Protein AF-A0A4R6AES2-F1 (afdb_monomer_lite)

Structure (mmCIF, N/CA/C/O backbone):
data_AF-A0A4R6AES2-F1
#
_entry.id   AF-A0A4R6AES2-F1
#
loop_
_atom_site.group_PDB
_atom_site.id
_atom_site.type_symbol
_atom_site.label_atom_id
_atom_site.label_alt_id
_atom_site.label_comp_id
_atom_site.label_asym_id
_atom_site.label_entity_id
_atom_site.label_seq_id
_atom_site.pdbx_PDB_ins_code
_atom_site.Cartn_x
_atom_site.Cartn_y
_atom_site.Cartn_z
_atom_site.occupancy
_atom_site.B_iso_or_equiv
_atom_site.auth_seq_id
_atom_site.auth_comp_id
_atom_site.auth_asym_id
_atom_site.auth_atom_id
_atom_site.pdbx_PDB_model_num
ATOM 1 N N . MET A 1 1 ? -4.202 26.856 26.385 1.00 63.78 1 MET A N 1
ATOM 2 C CA . MET A 1 1 ? -5.030 26.097 25.421 1.00 63.78 1 MET A CA 1
ATOM 3 C C . MET A 1 1 ? -4.439 24.705 25.275 1.00 63.78 1 MET A C 1
ATOM 5 O O . MET A 1 1 ? -3.230 24.580 25.436 1.00 63.78 1 MET A O 1
ATOM 9 N N . LYS A 1 2 ? -5.255 23.671 25.039 1.00 74.94 2 LYS A N 1
ATOM 10 C CA . LYS A 1 2 ? -4.729 22.338 24.702 1.00 74.94 2 LYS A CA 1
ATOM 11 C C . LYS A 1 2 ? -4.153 22.382 23.279 1.00 74.94 2 LYS A C 1
ATOM 13 O O . LYS A 1 2 ? -4.752 23.057 22.443 1.00 74.94 2 LYS A O 1
ATOM 18 N N . PRO A 1 3 ? -3.027 21.709 22.988 1.00 85.62 3 PRO A N 1
ATOM 19 C CA . PRO A 1 3 ? -2.521 21.630 21.618 1.00 85.62 3 PRO A CA 1
ATOM 20 C C . PRO A 1 3 ? -3.539 20.914 20.723 1.00 85.62 3 PRO A C 1
ATOM 22 O O . PRO A 1 3 ? -4.268 20.033 21.187 1.00 85.62 3 PRO A O 1
ATOM 25 N N . VAL A 1 4 ? -3.552 21.249 19.436 1.00 91.12 4 VAL A N 1
ATOM 26 C CA . VAL A 1 4 ? -4.400 20.575 18.446 1.00 91.12 4 VAL A CA 1
ATOM 27 C C . VAL A 1 4 ? -3.535 19.698 17.544 1.00 91.12 4 VAL A C 1
ATOM 29 O O . VAL A 1 4 ? -2.599 20.178 16.907 1.00 91.12 4 VAL A O 1
ATOM 32 N N . PHE A 1 5 ? -3.864 18.413 17.472 1.00 94.88 5 PHE A N 1
ATOM 33 C CA . PHE A 1 5 ? -3.247 17.418 16.601 1.00 94.88 5 PHE A CA 1
ATOM 34 C C . PHE A 1 5 ? -4.155 17.158 15.404 1.00 94.88 5 PHE A C 1
ATOM 36 O O . PHE A 1 5 ? -5.307 16.748 15.555 1.00 94.88 5 PHE A O 1
ATOM 43 N N . VAL A 1 6 ? -3.639 17.419 14.206 1.00 95.25 6 VAL A N 1
ATOM 44 C CA . VAL A 1 6 ? -4.454 17.547 12.998 1.00 95.25 6 VAL A CA 1
ATOM 45 C C . VAL A 1 6 ? -4.065 16.493 11.979 1.00 95.25 6 VAL A C 1
ATOM 47 O O . VAL A 1 6 ? -2.918 16.448 11.529 1.00 95.25 6 VAL A O 1
ATOM 50 N N . SER A 1 7 ? -5.037 15.689 11.549 1.00 96.00 7 SER A N 1
ATOM 51 C CA . SER A 1 7 ? -4.879 14.809 10.389 1.00 96.00 7 SER A CA 1
ATOM 52 C C . SER A 1 7 ? -5.585 15.387 9.162 1.00 96.00 7 SER A C 1
ATOM 54 O O . SER A 1 7 ? -6.800 15.555 9.150 1.00 96.00 7 SER A O 1
ATOM 56 N N . ARG A 1 8 ? -4.832 15.697 8.101 1.00 92.31 8 ARG A N 1
ATOM 57 C CA . ARG A 1 8 ? -5.359 16.348 6.878 1.00 92.31 8 ARG A CA 1
ATOM 58 C C . ARG A 1 8 ? -4.935 15.659 5.580 1.00 92.31 8 ARG A C 1
ATOM 60 O O . ARG A 1 8 ? -4.787 16.287 4.529 1.00 92.31 8 ARG A O 1
ATOM 67 N N . LYS A 1 9 ? -4.664 14.354 5.651 1.00 88.38 9 LYS A N 1
ATOM 68 C CA . LYS A 1 9 ? -4.161 13.572 4.515 1.00 88.38 9 LYS A CA 1
ATOM 69 C C . LYS A 1 9 ? -5.246 13.425 3.436 1.00 88.38 9 LYS A C 1
ATOM 71 O O . LYS A 1 9 ? -6.403 13.168 3.739 1.00 88.38 9 LYS A O 1
ATOM 76 N N . ARG A 1 10 ? -4.855 13.543 2.162 1.00 87.88 10 ARG A N 1
ATOM 77 C CA . ARG A 1 10 ? -5.759 13.455 0.992 1.00 87.88 10 ARG A CA 1
ATOM 78 C C . ARG A 1 10 ? -5.663 12.124 0.219 1.00 87.88 10 ARG A C 1
ATOM 80 O O . ARG A 1 10 ? -6.236 11.999 -0.855 1.00 87.88 10 ARG A O 1
ATOM 87 N N . ASP A 1 11 ? -4.950 11.144 0.768 1.00 86.56 11 ASP A N 1
ATOM 88 C CA . ASP A 1 11 ? -4.580 9.857 0.141 1.00 86.56 11 ASP A CA 1
ATOM 89 C C . ASP A 1 11 ? -5.727 8.818 0.206 1.00 86.56 11 ASP A C 1
ATOM 91 O O . ASP A 1 11 ? -6.864 9.182 0.484 1.00 86.56 11 ASP A O 1
ATOM 95 N N . GLY A 1 12 ? -5.473 7.534 -0.037 1.00 90.44 12 GLY A N 1
ATOM 96 C CA . GLY A 1 12 ? -6.459 6.465 0.128 1.00 90.44 12 GLY A CA 1
ATOM 97 C C . GLY A 1 12 ? -6.875 6.223 1.588 1.00 90.44 12 GLY A C 1
ATOM 98 O O . GLY A 1 12 ? -6.189 6.630 2.529 1.00 90.44 12 GLY A O 1
ATOM 99 N N . LEU A 1 13 ? -7.989 5.502 1.768 1.00 93.50 13 LEU A N 1
ATOM 100 C CA . LEU A 1 13 ? -8.675 5.272 3.052 1.00 93.50 13 LEU A CA 1
ATOM 101 C C . LEU A 1 13 ? -7.728 4.874 4.194 1.00 93.50 13 LEU A C 1
ATOM 103 O O . LEU A 1 13 ? -7.707 5.523 5.238 1.00 93.50 13 LEU A O 1
ATOM 107 N N . GLY A 1 14 ? -6.897 3.853 3.963 1.00 94.88 14 GLY A N 1
ATOM 108 C CA . GLY A 1 14 ? -5.966 3.339 4.968 1.00 94.88 14 GLY A CA 1
ATOM 109 C C . GLY A 1 14 ? -4.958 4.381 5.457 1.00 94.88 14 GLY A C 1
ATOM 110 O O . GLY A 1 14 ? -4.740 4.514 6.655 1.00 94.88 14 GLY A O 1
ATOM 111 N N . GLU A 1 15 ? -4.376 5.176 4.556 1.00 94.12 15 GLU A N 1
ATOM 112 C CA . GLU A 1 15 ? -3.397 6.204 4.941 1.00 94.12 15 GLU A CA 1
ATOM 113 C C . GLU A 1 15 ? -4.059 7.364 5.702 1.00 94.12 15 GLU A C 1
ATOM 115 O O . GLU A 1 15 ? -3.464 7.901 6.637 1.00 94.12 15 GLU A O 1
ATOM 120 N N . ARG A 1 16 ? -5.298 7.735 5.342 1.00 95.75 16 ARG A N 1
ATOM 121 C CA . ARG A 1 16 ? -6.058 8.770 6.064 1.00 95.75 16 ARG A CA 1
ATOM 122 C C . ARG A 1 16 ? -6.393 8.336 7.482 1.00 95.75 16 ARG A C 1
ATOM 124 O O . ARG A 1 16 ? -6.094 9.058 8.428 1.00 95.75 16 ARG A O 1
ATOM 131 N N . LEU A 1 17 ? -6.960 7.140 7.628 1.00 97.75 17 LEU A N 1
ATOM 132 C CA . LEU A 1 17 ? -7.314 6.597 8.935 1.00 97.75 17 LEU A CA 1
ATOM 133 C C . LEU A 1 17 ? -6.071 6.363 9.798 1.00 97.75 17 LEU A C 1
ATOM 135 O O . LEU A 1 17 ? -6.110 6.665 10.981 1.00 97.75 17 LEU A O 1
ATOM 139 N N . ARG A 1 18 ? -4.934 5.940 9.231 1.00 97.31 18 ARG A N 1
ATOM 140 C CA . ARG A 1 18 ? -3.670 5.852 9.988 1.00 97.31 18 ARG A CA 1
ATOM 141 C C . ARG A 1 18 ? -3.203 7.201 10.518 1.00 97.31 18 ARG A C 1
ATOM 143 O O . ARG A 1 18 ? -2.772 7.280 11.662 1.00 97.31 18 ARG A O 1
ATOM 150 N N . GLY A 1 19 ? -3.301 8.257 9.711 1.00 97.19 19 GLY A N 1
ATOM 151 C CA . GLY A 1 19 ? -3.018 9.613 10.179 1.00 97.19 19 GLY A CA 1
ATOM 152 C C . GLY A 1 19 ? -3.924 10.023 11.346 1.00 97.19 19 GLY A C 1
ATOM 153 O O . GLY A 1 19 ? -3.449 10.634 12.299 1.00 97.19 19 GLY A O 1
ATOM 154 N N . LEU A 1 20 ? -5.207 9.655 11.293 1.00 98.19 20 LEU A N 1
ATOM 155 C CA . LEU A 1 20 ? -6.177 9.925 12.356 1.00 98.19 20 LEU A CA 1
ATOM 156 C C . LEU A 1 20 ? -5.892 9.117 13.633 1.00 98.19 20 LEU A C 1
ATOM 158 O O . LEU A 1 20 ? -5.882 9.684 14.721 1.00 98.19 20 LEU A O 1
ATOM 162 N N . VAL A 1 21 ? -5.592 7.821 13.509 1.00 98.56 21 VAL A N 1
ATOM 163 C CA . VAL A 1 21 ? -5.175 6.962 14.632 1.00 98.56 21 VAL A CA 1
ATOM 164 C C . VAL A 1 21 ? -3.924 7.527 15.299 1.00 98.56 21 VAL A C 1
ATOM 166 O O . VAL A 1 21 ? -3.882 7.671 16.518 1.00 98.56 21 VAL A O 1
ATOM 169 N N . ASN A 1 22 ? -2.923 7.920 14.508 1.00 98.38 22 ASN A N 1
ATOM 170 C CA . ASN A 1 22 ? -1.726 8.563 15.035 1.00 98.38 22 ASN A CA 1
ATOM 171 C C . ASN A 1 22 ? -2.067 9.863 15.780 1.00 98.38 22 ASN A C 1
ATOM 173 O O . ASN A 1 22 ? -1.493 10.119 16.834 1.00 98.38 22 ASN A O 1
ATOM 177 N N . ALA A 1 23 ? -3.009 10.668 15.276 1.00 98.19 23 ALA A N 1
ATOM 178 C CA . ALA A 1 23 ? -3.425 11.897 15.949 1.00 98.19 23 ALA A CA 1
ATOM 179 C C . ALA A 1 23 ? -4.052 11.617 17.323 1.00 98.19 23 ALA A C 1
ATOM 181 O O . ALA A 1 23 ? -3.718 12.309 18.281 1.00 98.19 23 ALA A O 1
ATOM 182 N N . PHE A 1 24 ? -4.879 10.574 17.452 1.00 98.62 24 PHE A N 1
ATOM 183 C CA . PHE A 1 24 ? -5.406 10.135 18.749 1.00 98.62 24 PHE A CA 1
ATOM 184 C C . PHE A 1 24 ? -4.312 9.638 19.697 1.00 98.62 24 PHE A C 1
ATOM 186 O O . PHE A 1 24 ? -4.268 10.076 20.844 1.00 98.62 24 PHE A O 1
ATOM 193 N N . ALA A 1 25 ? -3.402 8.784 19.222 1.00 98.19 25 ALA A N 1
ATOM 194 C CA . ALA A 1 25 ? -2.307 8.259 20.041 1.00 98.19 25 ALA A CA 1
ATOM 195 C C . ALA A 1 25 ? -1.396 9.376 20.582 1.00 98.19 25 ALA A C 1
ATOM 197 O O . ALA A 1 25 ? -0.986 9.365 21.742 1.00 98.19 25 ALA A O 1
ATOM 198 N N . VAL A 1 26 ? -1.099 10.370 19.744 1.00 96.56 26 VAL A N 1
ATOM 199 C CA . VAL A 1 26 ? -0.316 11.546 20.130 1.00 96.56 26 VAL A CA 1
ATOM 200 C C . VAL A 1 26 ? -1.112 12.438 21.088 1.00 96.56 26 VAL A C 1
ATOM 202 O O . VAL A 1 26 ? -0.579 12.849 22.116 1.00 96.56 26 VAL A O 1
ATOM 205 N N . ALA A 1 27 ? -2.393 12.697 20.819 1.00 96.06 27 ALA A N 1
ATOM 206 C CA . ALA A 1 27 ? -3.231 13.493 21.714 1.00 96.06 27 ALA A CA 1
ATOM 207 C C . ALA A 1 27 ? -3.322 12.895 23.124 1.00 96.06 27 ALA A C 1
ATOM 209 O O . ALA A 1 27 ? -3.257 13.645 24.097 1.00 96.06 27 ALA A O 1
ATOM 210 N N . ASP A 1 28 ? -3.390 11.569 23.243 1.00 96.06 28 ASP A N 1
ATOM 211 C CA . ASP A 1 28 ? -3.360 10.878 24.535 1.00 96.06 28 ASP A CA 1
ATOM 212 C C . ASP A 1 28 ? -2.033 11.053 25.259 1.00 96.06 28 ASP A C 1
ATOM 214 O O . ASP A 1 28 ? -2.006 11.270 26.469 1.00 96.06 28 ASP A O 1
ATOM 218 N N . ARG A 1 29 ? -0.925 10.980 24.514 1.00 95.06 29 ARG A N 1
ATOM 219 C CA . ARG A 1 29 ? 0.417 11.101 25.080 1.00 95.06 29 ARG A CA 1
ATOM 220 C C . ARG A 1 29 ? 0.710 12.507 25.602 1.00 95.06 29 ARG A C 1
ATOM 222 O O . ARG A 1 29 ? 1.375 12.641 26.623 1.00 95.06 29 ARG A O 1
ATOM 229 N N . PHE A 1 30 ? 0.234 13.536 24.903 1.00 92.56 30 PHE A N 1
ATOM 230 C CA . PHE A 1 30 ? 0.574 14.937 25.178 1.00 92.56 30 PHE A CA 1
ATOM 231 C C . PHE A 1 30 ? -0.577 15.758 25.784 1.00 92.56 30 PHE A C 1
ATOM 233 O O . PHE A 1 30 ? -0.416 16.951 26.032 1.00 92.56 30 PHE A O 1
ATOM 240 N N . GLY A 1 31 ? -1.747 15.156 26.024 1.00 91.00 31 GLY A N 1
ATOM 241 C CA . GLY A 1 31 ? -2.901 15.845 26.611 1.00 91.00 31 GLY A CA 1
ATOM 242 C C . GLY A 1 31 ? -3.546 16.881 25.680 1.00 91.00 31 GLY A C 1
ATOM 243 O O . GLY A 1 31 ? -3.878 17.987 26.113 1.00 91.00 31 GLY A O 1
ATOM 244 N N . GLY A 1 32 ? -3.715 16.536 24.402 1.00 90.88 32 GLY A N 1
ATOM 245 C CA . GLY A 1 32 ? -4.224 17.434 23.362 1.00 90.88 32 GLY A CA 1
ATOM 246 C C . GLY A 1 32 ? -5.635 17.157 22.866 1.00 90.88 32 GLY A C 1
ATOM 247 O O . GLY A 1 32 ? -6.332 16.247 23.313 1.00 90.88 32 GLY A O 1
ATOM 248 N N . GLU A 1 33 ? -6.045 17.962 21.894 1.00 93.50 33 GLU A N 1
ATOM 249 C CA . GLU A 1 33 ? -7.260 17.766 21.118 1.00 93.50 33 GLU A CA 1
ATOM 250 C C . GLU A 1 33 ? -6.938 17.210 19.735 1.00 93.50 33 GLU A C 1
ATOM 252 O O . GLU A 1 33 ? -5.931 17.562 19.129 1.00 93.50 33 GLU A O 1
ATOM 257 N N . VAL A 1 34 ? -7.825 16.369 19.209 1.00 96.81 34 VAL A N 1
ATOM 258 C CA . VAL A 1 34 ? -7.734 15.872 17.833 1.00 96.81 34 VAL A CA 1
ATOM 259 C C . VAL A 1 34 ? -8.667 16.678 16.947 1.00 96.81 34 VAL A C 1
ATOM 261 O O . VAL A 1 34 ? -9.786 17.003 17.351 1.00 96.81 34 VAL A O 1
ATOM 264 N N . ARG A 1 35 ? -8.224 16.972 15.728 1.00 96.56 35 ARG A N 1
ATOM 265 C CA . ARG A 1 35 ? -9.086 17.390 14.623 1.00 96.56 35 ARG A CA 1
ATOM 266 C C . ARG A 1 35 ? -8.671 16.689 13.335 1.00 96.56 35 ARG A C 1
ATOM 268 O O . ARG A 1 35 ? -7.515 16.291 13.178 1.00 96.56 35 ARG A O 1
ATOM 275 N N . PHE A 1 36 ? -9.592 16.554 12.391 1.00 97.19 36 PHE A N 1
ATOM 276 C CA . PHE A 1 36 ? -9.255 16.039 11.069 1.00 97.19 36 PHE A CA 1
ATOM 277 C C . PHE A 1 36 ? -10.053 16.695 9.955 1.00 97.19 36 PHE A C 1
ATOM 279 O O . PHE A 1 36 ? -11.184 17.126 10.148 1.00 97.19 36 PHE A O 1
ATOM 286 N N . ALA A 1 37 ? -9.450 16.739 8.772 1.00 95.31 37 ALA A N 1
ATOM 287 C CA . ALA A 1 37 ? -10.092 17.212 7.558 1.00 95.31 37 ALA A CA 1
ATOM 288 C C . ALA A 1 37 ? -10.335 16.040 6.610 1.00 95.31 37 ALA A C 1
ATOM 290 O O . ALA A 1 37 ? -9.432 15.238 6.353 1.00 95.31 37 ALA A O 1
ATOM 291 N N . TRP A 1 38 ? -11.535 15.977 6.040 1.00 94.56 38 TRP A N 1
ATOM 292 C CA . TRP A 1 38 ? -11.912 14.954 5.073 1.00 94.56 38 TRP A CA 1
ATOM 293 C C . TRP A 1 38 ? -12.247 15.592 3.729 1.00 94.56 38 TRP A C 1
ATOM 295 O O . TRP A 1 38 ? -13.097 16.470 3.641 1.00 94.56 38 TRP A O 1
ATOM 305 N N . ARG A 1 39 ? -11.556 15.173 2.665 1.00 91.00 39 ARG A N 1
ATOM 306 C CA . ARG A 1 39 ? -11.773 15.696 1.307 1.00 91.00 39 ARG A CA 1
ATOM 307 C C . ARG A 1 39 ? -12.030 14.567 0.331 1.00 91.00 39 ARG A C 1
ATOM 309 O O . ARG A 1 39 ? -11.266 13.601 0.305 1.00 91.00 39 ARG A O 1
ATOM 316 N N . LEU A 1 40 ? -13.045 14.695 -0.510 1.00 87.81 40 LEU A N 1
ATOM 317 C CA . LEU A 1 40 ? -13.270 13.721 -1.573 1.00 87.81 40 LEU A CA 1
ATOM 318 C C . LEU A 1 40 ? -12.084 13.692 -2.544 1.00 87.81 40 LEU A C 1
ATOM 320 O O . LEU A 1 40 ? -11.410 14.699 -2.770 1.00 87.81 40 LEU A O 1
ATOM 324 N N . MET A 1 41 ? -11.796 12.507 -3.082 1.00 80.31 41 MET A N 1
ATOM 325 C CA . MET A 1 41 ? -10.814 12.370 -4.155 1.00 80.31 41 MET A CA 1
ATOM 326 C C . MET A 1 41 ? -11.446 12.774 -5.489 1.00 80.31 41 MET A C 1
ATOM 328 O O . MET A 1 41 ? -12.634 12.535 -5.714 1.00 80.31 41 MET A O 1
ATOM 332 N N . GLY A 1 42 ? -10.636 13.343 -6.385 1.00 73.12 42 GLY A N 1
ATOM 333 C CA . GLY A 1 42 ? -11.054 13.599 -7.763 1.00 73.12 42 GLY A CA 1
ATOM 334 C C . GLY A 1 42 ? -11.441 12.306 -8.491 1.00 73.12 42 GLY A C 1
ATOM 335 O O . GLY A 1 42 ? -10.935 11.227 -8.166 1.00 73.12 42 GLY A O 1
ATOM 336 N N . SER A 1 43 ? -12.312 12.425 -9.495 1.00 67.56 43 SER A N 1
ATOM 337 C CA . SER A 1 43 ? -12.935 11.300 -10.214 1.00 67.56 43 SER A CA 1
ATOM 338 C C . SER A 1 43 ? -11.938 10.251 -10.724 1.00 67.56 43 SER A C 1
ATOM 340 O O . SER A 1 43 ? -12.195 9.059 -10.601 1.00 67.56 43 SER A O 1
ATOM 342 N N . ALA A 1 44 ? -10.763 10.663 -11.209 1.00 60.19 44 ALA A N 1
ATOM 343 C CA . ALA A 1 44 ? -9.741 9.757 -11.746 1.00 60.19 44 ALA A CA 1
ATOM 344 C C . ALA A 1 44 ? -9.104 8.806 -10.708 1.00 60.19 44 ALA A C 1
ATOM 346 O O . ALA A 1 44 ? -8.516 7.795 -11.086 1.00 60.19 44 ALA A O 1
ATOM 347 N N . ALA A 1 45 ? -9.178 9.121 -9.411 1.00 61.97 45 ALA A N 1
ATOM 348 C CA . ALA A 1 45 ? -8.607 8.289 -8.349 1.00 61.97 45 ALA A CA 1
ATOM 349 C C . ALA A 1 45 ? -9.652 7.384 -7.670 1.00 61.97 45 ALA A C 1
ATOM 351 O O . ALA A 1 45 ? -9.292 6.360 -7.093 1.00 61.97 45 ALA A O 1
ATOM 352 N N . GLN A 1 46 ? -10.943 7.719 -7.768 1.00 64.75 46 GLN A N 1
ATOM 353 C CA . GLN A 1 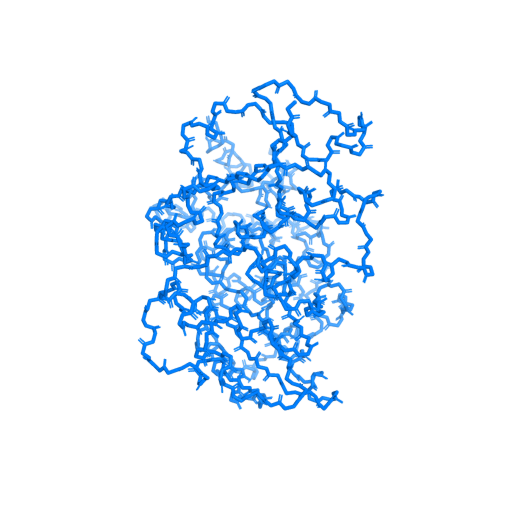46 ? -12.019 6.971 -7.109 1.00 64.75 46 GLN A CA 1
ATOM 354 C C . GLN A 1 46 ? -12.089 5.472 -7.467 1.00 64.75 46 GLN A C 1
ATOM 356 O O . GLN A 1 46 ? -12.311 4.684 -6.552 1.00 64.75 46 GLN A O 1
ATOM 361 N N . PRO A 1 47 ? -11.817 5.013 -8.709 1.00 72.00 47 PRO A N 1
ATOM 362 C CA . PRO A 1 47 ? -11.919 3.586 -9.038 1.00 72.00 47 PRO A CA 1
ATOM 363 C C . PRO A 1 47 ? -10.969 2.675 -8.244 1.00 72.00 47 PRO A C 1
ATOM 365 O O . PRO A 1 47 ? -11.209 1.476 -8.130 1.00 72.00 47 PRO A O 1
ATOM 368 N N . PHE A 1 48 ? -9.880 3.222 -7.693 1.00 73.06 48 PHE A N 1
ATOM 369 C CA . PHE A 1 48 ? -8.845 2.452 -6.994 1.00 73.06 48 PHE A CA 1
ATOM 370 C C . PHE A 1 48 ? -8.835 2.669 -5.474 1.00 73.06 48 PHE A C 1
ATOM 372 O O . PHE A 1 48 ? -8.023 2.048 -4.768 1.00 73.06 48 PHE A O 1
ATOM 379 N N . HIS A 1 49 ? -9.716 3.537 -4.965 1.00 79.62 49 HIS A N 1
ATOM 380 C CA . HIS A 1 49 ? -9.773 3.926 -3.561 1.00 79.62 49 HIS A CA 1
ATOM 381 C C . HIS A 1 49 ? -11.210 3.963 -3.041 1.00 79.62 49 HIS A C 1
ATOM 383 O O . HIS A 1 49 ? -12.077 4.616 -3.606 1.00 79.62 49 HIS A O 1
ATOM 389 N N . ALA A 1 50 ? -11.425 3.355 -1.879 1.00 84.88 50 ALA A N 1
ATOM 390 C CA . ALA A 1 50 ? -12.684 3.418 -1.148 1.00 84.88 50 ALA A CA 1
ATOM 391 C C . ALA A 1 50 ? -12.809 4.728 -0.340 1.00 84.88 50 ALA A C 1
ATOM 393 O O . ALA A 1 50 ? -12.831 4.711 0.889 1.00 84.88 50 ALA A O 1
ATOM 394 N N . ILE A 1 51 ? -12.786 5.880 -1.021 1.00 89.12 51 ILE A N 1
ATOM 395 C CA . ILE A 1 51 ? -13.022 7.193 -0.401 1.00 89.12 51 ILE A CA 1
ATOM 396 C C . ILE A 1 51 ? -14.410 7.693 -0.793 1.00 89.12 51 ILE A C 1
ATOM 398 O O . ILE A 1 51 ? -14.679 7.908 -1.970 1.00 89.12 51 ILE A O 1
ATOM 402 N N . CYS A 1 52 ? -15.238 7.947 0.212 1.00 89.38 52 CYS A N 1
ATOM 403 C CA . CYS A 1 52 ? -16.572 8.525 0.095 1.00 89.38 52 CYS A CA 1
ATOM 404 C C . CYS A 1 52 ? -16.708 9.764 0.997 1.00 89.38 52 CYS A C 1
ATOM 406 O O . CYS A 1 52 ? -15.725 10.234 1.577 1.00 89.38 52 CYS A O 1
ATOM 408 N N . GLU A 1 53 ? -17.924 10.283 1.119 1.00 92.56 53 GLU A N 1
ATOM 409 C CA . GLU A 1 53 ? -18.319 11.317 2.075 1.00 92.56 53 GLU A CA 1
ATOM 410 C C . GLU A 1 53 ? -18.049 10.863 3.523 1.00 92.56 53 GLU A C 1
ATOM 412 O O . GLU A 1 53 ? -18.092 9.667 3.824 1.00 92.56 53 GLU A O 1
ATOM 417 N N . ALA A 1 54 ? -17.720 11.798 4.419 1.00 95.19 54 ALA A N 1
ATOM 418 C CA . ALA A 1 54 ? -17.299 11.467 5.785 1.00 95.19 54 ALA A CA 1
ATOM 419 C C . ALA A 1 54 ? -18.442 10.824 6.593 1.00 95.19 54 ALA A C 1
ATOM 421 O O . ALA A 1 54 ? -18.212 9.926 7.397 1.00 95.19 54 ALA A O 1
ATOM 422 N N . GLU A 1 55 ? -19.670 11.245 6.309 1.00 96.25 55 GLU A N 1
ATOM 423 C CA . GLU A 1 55 ? -20.941 10.841 6.910 1.00 96.25 55 GLU A CA 1
ATOM 424 C C . GLU A 1 55 ? -21.264 9.363 6.676 1.00 96.25 55 GLU A C 1
ATOM 426 O O . GLU A 1 55 ? -21.915 8.731 7.501 1.00 96.25 55 GLU A O 1
ATOM 431 N N . LYS A 1 56 ? -20.763 8.779 5.581 1.00 95.50 56 LYS A N 1
ATOM 432 C CA . LYS A 1 56 ? -20.901 7.338 5.324 1.00 95.50 56 LYS A CA 1
ATOM 433 C C . LYS A 1 56 ? -19.956 6.504 6.188 1.00 95.50 56 LYS A C 1
ATOM 435 O O . LYS A 1 56 ? -20.234 5.342 6.466 1.00 95.50 56 LYS A O 1
ATOM 440 N N . LEU A 1 57 ? -18.835 7.082 6.620 1.00 96.62 57 LEU A N 1
ATOM 441 C CA . LEU A 1 57 ? -17.795 6.374 7.365 1.00 96.62 57 LEU A CA 1
ATOM 442 C C . LEU A 1 57 ? -17.912 6.567 8.879 1.00 96.62 57 LEU A C 1
ATOM 444 O O . LEU A 1 57 ? -17.735 5.612 9.634 1.00 96.62 57 LEU A O 1
ATOM 448 N N . PHE A 1 58 ? -18.188 7.786 9.331 1.00 98.44 58 PHE A N 1
ATOM 449 C CA . PHE A 1 58 ? -18.152 8.170 10.741 1.00 98.44 58 PHE A CA 1
ATOM 450 C C . PHE A 1 58 ? -19.550 8.458 11.290 1.00 98.44 58 PHE A C 1
ATOM 452 O O . PHE A 1 58 ? -20.459 8.811 10.543 1.00 98.44 58 PHE A O 1
ATOM 459 N N . SER A 1 59 ? -19.724 8.321 12.604 1.00 98.44 59 SER A N 1
ATOM 460 C CA . SER A 1 59 ? -20.967 8.725 13.264 1.00 98.44 59 SER A CA 1
ATOM 461 C C . SER A 1 59 ? -21.119 10.250 13.258 1.00 98.44 59 SER A C 1
ATOM 463 O O . SER A 1 59 ? -20.129 10.981 13.292 1.00 98.44 59 SER A O 1
ATOM 465 N N . GLU A 1 60 ? -22.357 10.741 13.289 1.00 98.25 60 GLU A N 1
ATOM 466 C CA . GLU A 1 60 ? -22.653 12.178 13.391 1.00 98.25 60 GLU A CA 1
ATOM 467 C C . GLU A 1 60 ? -21.939 12.816 14.594 1.00 98.25 60 GLU A C 1
ATOM 469 O O . GLU A 1 60 ? -21.186 13.775 14.438 1.00 98.25 60 GLU A O 1
ATOM 474 N N . ARG A 1 61 ? -22.038 12.181 15.769 1.00 98.25 61 ARG A N 1
ATOM 475 C CA . ARG A 1 61 ? -21.349 12.610 16.997 1.00 98.25 61 ARG A CA 1
ATOM 476 C C . ARG A 1 61 ? -19.830 12.722 16.823 1.00 98.25 61 ARG A C 1
ATOM 478 O O . ARG A 1 61 ? -19.197 13.606 17.402 1.00 98.25 61 ARG A O 1
ATOM 485 N N . PHE A 1 62 ? -19.216 11.814 16.063 1.00 98.56 62 PHE A N 1
ATOM 486 C CA . PHE A 1 62 ? -17.781 11.865 15.787 1.00 98.56 62 PHE A CA 1
ATOM 487 C C . PHE A 1 62 ? -17.420 13.043 14.890 1.00 98.56 62 PHE A C 1
ATOM 489 O O . PHE A 1 62 ? -16.431 13.735 15.144 1.00 98.56 62 PHE A O 1
ATOM 496 N N . LEU A 1 63 ? -18.225 13.277 13.856 1.00 98.44 63 LEU A N 1
ATOM 497 C CA . LEU A 1 63 ? -18.027 14.381 12.929 1.00 98.44 63 LEU A CA 1
ATOM 498 C C . LEU A 1 63 ? -18.165 15.724 13.642 1.00 98.44 63 LEU A C 1
ATOM 500 O O . LEU A 1 63 ? -17.241 16.527 13.569 1.00 98.44 63 LEU A O 1
ATOM 504 N N . GLU A 1 64 ? -19.229 15.926 14.419 1.00 97.94 64 GLU A N 1
ATOM 505 C CA . GLU A 1 64 ? -19.439 17.147 15.212 1.00 97.94 64 GLU A CA 1
ATOM 506 C C . GLU A 1 64 ? -18.254 17.464 16.133 1.00 97.94 64 GLU A C 1
ATOM 508 O O . GLU A 1 64 ? -17.888 18.623 16.331 1.00 97.94 64 GLU A O 1
ATOM 513 N N . ARG A 1 65 ? -17.633 16.425 16.701 1.00 97.62 65 ARG A N 1
ATOM 514 C CA . ARG A 1 65 ? -16.549 16.582 17.671 1.00 97.62 65 ARG A CA 1
ATOM 515 C C . ARG A 1 65 ? -15.179 16.812 17.037 1.00 97.62 65 ARG A C 1
ATOM 517 O O . ARG A 1 65 ? -14.359 17.527 17.616 1.00 97.62 65 ARG A O 1
ATOM 524 N N . TYR A 1 66 ? -14.889 16.160 15.913 1.00 97.94 66 TYR A N 1
ATOM 525 C CA . TYR A 1 66 ? -13.520 16.051 15.398 1.00 97.94 66 TYR A CA 1
ATOM 526 C C . TYR A 1 66 ? -13.335 16.570 13.967 1.00 97.94 66 TYR A C 1
ATOM 528 O O . TYR A 1 66 ? -12.204 16.928 13.618 1.00 97.94 66 TYR A O 1
ATOM 536 N N . LEU A 1 67 ? -14.384 16.612 13.139 1.00 97.44 67 LEU A N 1
ATOM 537 C CA . LEU A 1 67 ? -14.278 17.082 11.759 1.00 97.44 67 LEU A CA 1
ATOM 538 C C . LEU A 1 67 ? -14.113 18.607 11.741 1.00 97.44 67 LEU A C 1
ATOM 540 O O . LEU A 1 67 ? -14.848 19.349 12.385 1.00 97.44 67 LEU A O 1
ATOM 544 N N . MET A 1 68 ? -13.146 19.081 10.965 1.00 94.75 68 MET A N 1
ATOM 545 C CA . MET A 1 68 ? -13.006 20.491 10.598 1.00 94.75 68 MET A CA 1
ATOM 546 C C . MET A 1 68 ? -13.321 20.676 9.120 1.00 94.75 68 MET A C 1
ATOM 548 O O . MET A 1 68 ? -13.059 19.785 8.303 1.00 94.75 68 MET A O 1
ATOM 552 N N . SER A 1 69 ? -13.838 21.857 8.769 1.00 92.50 69 SER A N 1
ATOM 553 C CA . SER A 1 69 ? -14.042 22.191 7.365 1.00 92.50 69 SER A CA 1
ATOM 554 C C . SER A 1 69 ? -12.701 22.209 6.616 1.00 92.50 69 SER A C 1
ATOM 556 O O . SER A 1 69 ? -11.656 22.527 7.203 1.00 92.50 69 SER A O 1
ATOM 558 N N . PRO A 1 70 ? -12.695 21.874 5.316 1.00 88.19 70 PRO A N 1
ATOM 559 C CA . PRO A 1 70 ? -11.509 21.979 4.475 1.00 88.19 70 PRO A CA 1
ATOM 560 C C . PRO A 1 70 ? -10.814 23.346 4.564 1.00 88.19 70 PRO A C 1
ATOM 562 O O . PRO A 1 70 ? -9.585 23.389 4.597 1.00 88.19 70 PRO A O 1
ATOM 565 N N . GLU A 1 71 ? -11.584 24.430 4.642 1.00 89.81 71 GLU A N 1
ATOM 566 C CA . GLU A 1 71 ? -11.108 25.814 4.709 1.00 89.81 71 GLU A CA 1
ATOM 567 C C . GLU A 1 71 ? -10.431 26.097 6.051 1.00 89.81 71 GLU A C 1
ATOM 569 O O . GLU A 1 71 ? -9.331 26.645 6.085 1.00 89.81 71 GLU A O 1
ATOM 574 N N . ALA A 1 72 ? -11.037 25.655 7.159 1.00 89.75 72 ALA A N 1
ATOM 575 C CA . ALA A 1 72 ? -10.441 25.783 8.486 1.00 89.75 72 ALA A CA 1
ATOM 576 C C . ALA A 1 72 ? -9.130 24.988 8.590 1.00 89.75 72 ALA A C 1
ATOM 578 O O . ALA A 1 72 ? -8.160 25.452 9.186 1.00 89.75 72 ALA A O 1
ATOM 579 N N . ALA A 1 73 ? -9.077 23.808 7.969 1.00 87.88 73 ALA A N 1
ATOM 580 C CA . ALA A 1 73 ? -7.880 22.973 7.938 1.00 87.88 73 ALA A CA 1
ATOM 581 C C . ALA A 1 73 ? -6.725 23.575 7.116 1.00 87.88 73 ALA A C 1
ATOM 583 O O . ALA A 1 73 ? -5.558 23.316 7.425 1.00 87.88 73 ALA A O 1
ATOM 584 N N . ASP A 1 74 ? -7.043 24.338 6.065 1.00 85.88 74 ASP A N 1
ATOM 585 C CA . ASP A 1 74 ? -6.056 25.049 5.244 1.00 85.88 74 ASP A CA 1
ATOM 586 C C . ASP A 1 74 ? -5.590 26.349 5.922 1.00 85.88 74 ASP A C 1
ATOM 588 O O . ASP A 1 74 ? -4.418 26.703 5.811 1.00 85.88 74 ASP A O 1
ATOM 592 N N . ALA A 1 75 ? -6.475 27.032 6.657 1.00 87.06 75 ALA A N 1
ATOM 593 C CA . ALA A 1 75 ? -6.144 28.241 7.413 1.00 87.06 75 ALA A CA 1
ATOM 594 C C . ALA A 1 75 ? -5.294 27.962 8.667 1.00 87.06 75 ALA A C 1
ATOM 596 O O . ALA A 1 75 ? -4.601 28.852 9.158 1.00 87.06 75 ALA A O 1
ATOM 597 N N . LEU A 1 76 ? -5.342 26.736 9.197 1.00 86.00 76 LEU A N 1
ATOM 598 C CA . LEU A 1 76 ? -4.606 26.361 10.397 1.00 86.00 76 LEU A CA 1
ATOM 599 C C . LEU A 1 76 ? -3.101 26.231 10.117 1.00 86.00 76 LEU A C 1
ATOM 601 O O . LEU A 1 76 ? -2.653 25.392 9.324 1.00 86.00 76 LEU A O 1
ATOM 605 N N . VAL A 1 77 ? -2.306 27.025 10.834 1.00 88.31 77 VAL A N 1
ATOM 606 C CA . VAL A 1 77 ? -0.845 26.947 10.777 1.00 88.31 77 VAL A CA 1
ATOM 607 C C . VAL A 1 77 ? -0.411 25.702 11.543 1.00 88.31 77 VAL A C 1
ATOM 609 O O . VAL A 1 77 ? -0.628 25.594 12.744 1.00 88.31 77 VAL A O 1
ATOM 612 N N . CYS A 1 78 ? 0.185 24.722 10.867 1.00 88.12 78 CYS A N 1
ATOM 613 C CA . CYS A 1 78 ? 0.642 23.505 11.536 1.00 88.12 78 CYS A CA 1
ATOM 614 C C . CYS A 1 78 ? 2.139 23.291 11.377 1.00 88.12 78 CYS A C 1
ATOM 616 O O . CYS A 1 78 ? 2.625 23.187 10.249 1.00 88.12 78 CYS A O 1
ATOM 618 N N . CYS A 1 79 ? 2.826 23.102 12.500 1.00 89.62 79 CYS A N 1
ATOM 619 C CA . CYS A 1 79 ? 4.171 22.545 12.509 1.00 89.62 79 CYS A CA 1
ATOM 620 C C . CYS A 1 79 ? 4.099 21.029 12.246 1.00 89.62 79 CYS A C 1
ATOM 622 O O . CYS A 1 79 ? 3.113 20.380 12.621 1.00 89.62 79 CYS A O 1
ATOM 624 N N . PRO A 1 80 ? 5.099 20.420 11.595 1.00 91.56 80 PRO A N 1
ATOM 625 C CA . PRO A 1 80 ? 5.231 18.969 11.557 1.00 91.56 80 PRO A CA 1
ATOM 626 C C . PRO A 1 80 ? 5.243 18.376 12.970 1.00 91.56 80 PRO A C 1
ATOM 628 O O . PRO A 1 80 ? 5.872 18.920 13.871 1.00 91.56 80 PRO A O 1
ATOM 631 N N . ILE A 1 81 ? 4.589 17.228 13.176 1.00 92.56 81 ILE A N 1
ATOM 632 C CA . ILE A 1 81 ? 4.613 16.562 14.489 1.00 92.56 81 ILE A CA 1
ATOM 633 C C . ILE A 1 81 ? 6.036 16.211 14.959 1.00 92.56 81 ILE A C 1
ATOM 635 O O . ILE A 1 81 ? 6.309 16.205 16.153 1.00 92.56 81 ILE A O 1
ATOM 639 N N . THR A 1 82 ? 6.950 15.970 14.017 1.00 92.81 82 THR A N 1
ATOM 640 C CA . THR A 1 82 ? 8.367 15.683 14.276 1.00 92.81 82 THR A CA 1
ATOM 641 C C . THR A 1 82 ? 9.093 16.822 14.986 1.00 92.81 82 THR A C 1
ATOM 643 O O . THR A 1 82 ? 10.108 16.576 15.627 1.00 92.81 82 THR A O 1
ATOM 646 N N . ASP A 1 83 ? 8.577 18.052 14.922 1.00 90.69 83 ASP A N 1
ATOM 647 C CA . ASP A 1 83 ? 9.198 19.202 15.582 1.00 90.69 83 ASP A CA 1
ATOM 648 C C . ASP A 1 83 ? 9.199 19.055 17.107 1.00 90.69 83 ASP A C 1
ATOM 650 O O . ASP A 1 83 ? 10.057 19.638 17.766 1.00 90.69 83 ASP A O 1
ATOM 654 N N . ILE A 1 84 ? 8.300 18.239 17.672 1.00 90.50 84 ILE A N 1
ATOM 655 C CA . ILE A 1 84 ? 8.294 17.924 19.107 1.00 90.50 84 ILE A CA 1
ATOM 656 C C . ILE A 1 84 ? 9.607 17.251 19.537 1.00 90.50 84 ILE A C 1
ATOM 658 O O . ILE A 1 84 ? 10.091 17.525 20.631 1.00 90.50 84 ILE A O 1
ATOM 662 N N . GLU A 1 85 ? 10.214 16.412 18.692 1.00 87.94 85 GLU A N 1
ATOM 663 C CA . GLU A 1 85 ? 11.489 15.751 19.014 1.00 87.94 85 GLU A CA 1
ATOM 664 C C . GLU A 1 85 ? 12.650 16.740 19.100 1.00 87.94 85 GLU A C 1
ATOM 666 O O . GLU A 1 85 ? 13.538 16.585 19.930 1.00 87.94 85 GLU A O 1
ATOM 671 N N . SER A 1 86 ? 12.662 17.754 18.231 1.00 85.94 86 SER A N 1
ATOM 672 C CA . SER A 1 86 ? 13.775 18.709 18.152 1.00 85.94 86 SER A CA 1
ATOM 673 C C . SER A 1 86 ? 13.606 19.905 19.086 1.00 85.94 86 SER A C 1
A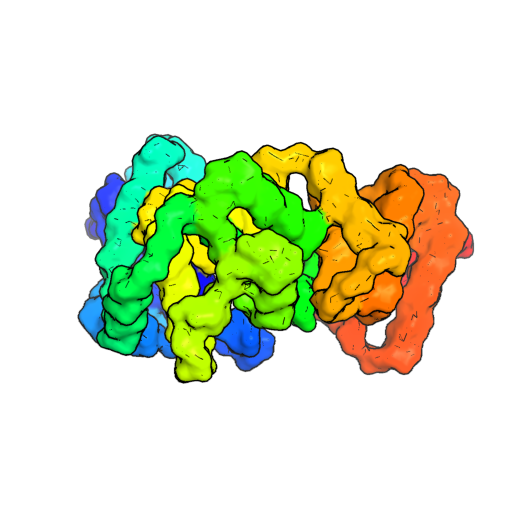TOM 675 O O . SER A 1 86 ? 14.585 20.382 19.652 1.00 85.94 86 SER A O 1
ATOM 677 N N . ASN A 1 87 ? 12.375 20.385 19.257 1.00 83.31 87 ASN A N 1
ATOM 678 C CA . ASN A 1 87 ? 12.083 21.643 19.949 1.00 83.31 87 ASN A CA 1
ATOM 679 C C . ASN A 1 87 ? 11.382 21.433 21.299 1.00 83.31 87 ASN A C 1
ATOM 681 O O . ASN A 1 87 ? 11.089 22.400 22.002 1.00 83.31 87 ASN A O 1
ATOM 685 N N . GLY A 1 88 ? 11.108 20.178 21.660 1.00 80.00 88 GLY A N 1
ATOM 686 C CA . GLY A 1 88 ? 10.261 19.836 22.789 1.00 80.00 88 GLY A CA 1
ATOM 687 C C . GLY A 1 88 ? 8.778 20.083 22.505 1.00 80.00 88 GLY A C 1
ATOM 688 O O . GLY A 1 88 ? 8.371 20.711 21.525 1.00 80.00 88 GLY A O 1
ATOM 689 N N . PHE A 1 89 ? 7.942 19.562 23.397 1.00 80.38 89 PHE A N 1
ATOM 690 C CA . PHE A 1 89 ? 6.511 19.832 23.392 1.00 80.38 89 PHE A CA 1
ATOM 691 C C . PHE A 1 89 ? 6.234 21.166 24.104 1.00 80.38 89 PHE A C 1
ATOM 693 O O . PHE A 1 89 ? 6.633 21.343 25.255 1.00 80.38 89 PHE A O 1
ATOM 700 N N . GLY A 1 90 ? 5.559 22.105 23.434 1.00 70.62 90 GLY A N 1
ATOM 701 C CA . GLY A 1 90 ? 5.334 23.462 23.942 1.00 70.62 90 GLY A CA 1
ATOM 702 C C . GLY A 1 90 ? 3.946 24.012 23.622 1.00 70.62 90 GLY A C 1
ATOM 703 O O . GLY A 1 90 ? 3.210 23.449 22.812 1.00 70.62 90 GLY A O 1
ATOM 704 N N . LEU A 1 91 ? 3.576 25.113 24.288 1.00 58.12 91 LEU A N 1
ATOM 705 C CA . LEU A 1 91 ? 2.303 25.798 24.065 1.00 58.12 91 LEU A CA 1
ATOM 706 C C . LEU A 1 91 ? 2.308 26.447 22.685 1.00 58.12 91 LEU A C 1
ATOM 708 O O . LEU A 1 91 ? 2.900 27.494 22.454 1.00 58.12 91 LEU A O 1
ATOM 712 N N . VAL A 1 92 ? 1.635 25.764 21.782 1.00 61.31 92 VAL A N 1
ATOM 713 C CA . VAL A 1 92 ? 1.316 26.214 20.443 1.00 61.31 92 VAL A CA 1
ATOM 714 C C . VAL A 1 92 ? 0.367 27.426 20.543 1.00 61.31 92 VAL A C 1
ATOM 716 O O . VAL A 1 92 ? -0.578 27.392 21.338 1.00 61.31 92 VAL A O 1
ATOM 719 N N . GLU A 1 93 ? 0.631 28.507 19.796 1.00 65.31 93 GLU A N 1
ATOM 720 C CA . GLU A 1 93 ? -0.207 29.723 19.802 1.00 65.31 93 GLU A CA 1
ATOM 721 C C . GLU A 1 93 ? -1.682 29.389 19.463 1.00 65.31 93 GLU A C 1
ATOM 723 O O . GLU A 1 93 ? -1.940 28.367 18.822 1.00 65.31 93 GLU A O 1
ATOM 728 N N . PRO A 1 94 ? -2.671 30.238 19.815 1.00 56.00 94 PRO A N 1
ATOM 729 C CA . PRO A 1 94 ? -4.116 29.990 19.648 1.00 56.00 94 PRO A CA 1
ATOM 730 C C . PRO A 1 94 ? -4.620 29.604 18.241 1.00 56.00 94 PRO A C 1
ATOM 732 O O . PRO A 1 94 ? -5.798 29.302 18.074 1.00 56.00 94 PRO A O 1
ATOM 735 N N . GLN A 1 95 ? -3.761 29.643 17.223 1.00 61.69 95 GLN A N 1
ATOM 736 C CA . GLN A 1 95 ? -4.058 29.339 15.816 1.00 61.69 95 GLN A CA 1
ATOM 737 C C . GLN A 1 95 ? -3.031 28.388 15.196 1.00 61.69 95 GLN A C 1
ATOM 739 O O . GLN A 1 95 ? -2.910 28.287 13.973 1.00 61.69 95 GLN A O 1
ATOM 744 N N . GLN A 1 96 ? -2.256 27.717 16.039 1.00 78.69 96 GLN A N 1
ATOM 745 C CA . GLN A 1 96 ? -1.250 26.778 15.610 1.00 78.69 96 GLN A CA 1
ATOM 746 C C . GLN A 1 96 ? -1.638 25.352 16.055 1.00 78.69 96 GLN A C 1
ATOM 748 O O . GLN A 1 96 ? -2.367 25.141 17.027 1.00 78.69 96 GLN A O 1
ATOM 753 N N . GLY A 1 97 ? -1.158 24.346 15.331 1.00 88.94 97 GLY A N 1
ATOM 754 C CA . GLY A 1 97 ? -1.331 22.935 15.680 1.00 88.94 97 GLY A CA 1
ATOM 755 C C . GLY A 1 97 ? -0.160 22.082 15.210 1.00 88.94 97 GLY A C 1
ATOM 756 O O . GLY A 1 97 ? 0.786 22.579 14.600 1.00 88.94 97 GLY A O 1
ATOM 757 N N . TYR A 1 98 ? -0.237 20.777 15.449 1.00 92.75 98 TYR A N 1
ATOM 758 C CA . TYR A 1 98 ? 0.711 19.811 14.904 1.00 92.75 98 TYR A CA 1
ATOM 759 C C . TYR A 1 98 ? 0.056 18.989 13.799 1.00 92.75 98 TYR A C 1
ATOM 761 O O . TYR A 1 98 ? -0.976 18.349 14.003 1.00 92.75 98 TYR A O 1
ATOM 769 N N . SER A 1 99 ? 0.682 18.966 12.625 1.00 93.94 99 SER A N 1
ATOM 770 C CA . SER A 1 99 ? 0.276 18.106 11.518 1.00 93.94 99 SER A CA 1
ATOM 771 C C . SER A 1 99 ? 0.775 16.690 11.781 1.00 93.94 99 SER A C 1
ATOM 773 O O . SER A 1 99 ? 1.981 16.436 11.758 1.00 93.94 99 SER A O 1
ATOM 775 N N . VAL A 1 100 ? -0.156 15.760 11.994 1.00 95.50 100 VAL A N 1
ATOM 776 C CA . VAL A 1 100 ? 0.147 14.352 12.258 1.00 95.50 100 VAL A CA 1
ATOM 777 C C . VAL A 1 100 ? 0.038 13.539 10.970 1.00 95.50 100 VAL A C 1
ATOM 779 O O . VAL A 1 100 ? -0.976 13.565 10.268 1.00 95.50 100 VAL A O 1
ATOM 782 N N . PHE A 1 101 ? 1.109 12.811 10.652 1.00 94.31 101 PHE A N 1
ATOM 783 C CA . PHE A 1 101 ? 1.222 12.002 9.439 1.00 94.31 101 PHE A CA 1
ATOM 784 C C . PHE A 1 101 ? 0.986 10.516 9.722 1.00 94.31 101 PHE A C 1
ATOM 786 O O . PHE A 1 101 ? 0.966 10.070 10.863 1.00 94.31 101 PHE A O 1
ATOM 793 N N . GLN A 1 102 ? 0.836 9.732 8.659 1.00 93.62 102 GLN A N 1
ATOM 794 C CA . GLN A 1 102 ? 0.608 8.285 8.691 1.00 93.62 102 GLN A CA 1
ATOM 795 C C . GLN A 1 102 ? 1.882 7.447 8.907 1.00 93.62 102 GLN A C 1
ATOM 797 O O . GLN A 1 102 ? 1.823 6.218 8.939 1.00 93.62 102 GLN A O 1
ATOM 802 N N . ASN A 1 103 ? 3.056 8.077 8.986 1.00 93.75 103 ASN A N 1
ATOM 803 C CA . ASN A 1 103 ? 4.322 7.379 9.213 1.00 93.75 103 ASN A CA 1
ATOM 804 C C . ASN A 1 103 ? 4.333 6.713 10.609 1.00 93.75 103 ASN A C 1
ATOM 806 O O . ASN A 1 103 ? 3.554 7.106 11.478 1.00 93.75 103 ASN A O 1
ATOM 810 N N . PRO A 1 104 ? 5.171 5.686 10.849 1.00 93.31 104 PRO A N 1
ATOM 811 C CA . PRO A 1 104 ? 5.258 5.057 12.167 1.00 93.31 104 PRO A CA 1
ATOM 812 C C . PRO A 1 104 ? 5.593 6.078 13.263 1.00 93.31 104 PRO A C 1
ATOM 814 O O . PRO A 1 104 ? 6.542 6.850 13.108 1.00 93.31 104 PRO A O 1
ATOM 817 N N . LEU A 1 105 ? 4.849 6.064 14.375 1.00 95.75 105 LEU A N 1
ATOM 818 C CA . LEU A 1 105 ? 5.099 6.970 15.504 1.00 95.75 105 LEU A CA 1
ATOM 819 C C . LEU A 1 105 ? 6.505 6.787 16.075 1.00 95.75 105 LEU A C 1
ATOM 821 O O . LEU A 1 105 ? 7.168 7.772 16.345 1.00 95.75 105 LEU A O 1
ATOM 825 N N . THR A 1 106 ? 7.018 5.558 16.124 1.00 95.00 106 THR A N 1
ATOM 826 C CA . THR A 1 106 ? 8.399 5.256 16.548 1.00 95.00 106 THR A CA 1
ATOM 827 C C . THR A 1 106 ? 9.472 5.868 15.644 1.00 95.00 106 THR A C 1
ATOM 829 O O . THR A 1 106 ? 10.642 5.876 15.999 1.00 95.00 106 THR A O 1
ATOM 832 N N . SER A 1 107 ? 9.114 6.308 14.435 1.00 93.38 107 SER A N 1
ATOM 833 C CA . SER A 1 107 ? 10.025 7.016 13.529 1.00 93.38 107 SER A CA 1
ATOM 834 C C . SER A 1 107 ? 9.832 8.527 13.580 1.00 93.38 107 SER A C 1
ATOM 836 O O . SER A 1 107 ? 10.793 9.256 13.378 1.00 93.38 107 SER A O 1
ATOM 838 N N . MET A 1 108 ? 8.602 8.999 13.804 1.00 94.56 108 MET A N 1
ATOM 839 C CA . MET A 1 108 ? 8.317 10.434 13.902 1.00 94.56 108 MET A CA 1
ATOM 840 C C . MET A 1 108 ? 8.645 11.006 15.281 1.00 94.56 108 MET A C 1
ATOM 842 O O . MET A 1 108 ? 9.034 12.162 15.370 1.00 94.56 108 MET A O 1
ATOM 846 N N . LEU A 1 109 ? 8.441 10.203 16.324 1.00 95.12 109 LEU A N 1
ATOM 847 C CA . LEU A 1 109 ? 8.552 10.556 17.732 1.00 95.12 109 LEU A CA 1
ATOM 848 C C . LEU A 1 109 ? 9.245 9.422 18.538 1.00 95.12 109 LEU A C 1
ATOM 850 O O . LEU A 1 109 ? 8.626 8.836 19.436 1.00 95.12 109 LEU A O 1
ATOM 854 N N . PRO A 1 110 ? 10.491 9.032 18.191 1.00 94.88 110 PRO A N 1
ATOM 855 C CA . PRO A 1 110 ? 11.207 7.927 18.838 1.00 94.88 110 PRO A CA 1
ATOM 856 C C . PRO A 1 110 ? 11.439 8.111 20.345 1.00 94.88 110 PRO A C 1
ATOM 858 O O . PRO A 1 110 ? 11.565 7.111 21.047 1.00 94.88 110 PRO A O 1
ATOM 861 N N . SER A 1 111 ? 11.477 9.344 20.857 1.00 94.06 111 SER A N 1
ATOM 862 C CA . SER A 1 111 ? 11.660 9.607 22.292 1.00 94.06 111 SER A CA 1
ATOM 863 C C . SER A 1 111 ? 10.383 9.357 23.099 1.00 94.06 111 SER A C 1
ATOM 865 O O . SER A 1 111 ? 10.433 9.227 24.322 1.00 94.06 111 SER A O 1
ATOM 867 N N . TYR A 1 112 ? 9.230 9.279 22.426 1.00 93.50 112 TYR A N 1
ATOM 868 C CA . TYR A 1 112 ? 7.921 9.160 23.067 1.00 93.50 112 TYR A CA 1
ATOM 869 C C . TYR A 1 112 ? 7.217 7.838 22.776 1.00 93.50 112 TYR A C 1
ATOM 871 O O . TYR A 1 112 ? 6.355 7.442 23.552 1.00 93.50 112 TYR A O 1
ATOM 879 N N . PHE A 1 113 ? 7.550 7.131 21.701 1.00 94.81 113 PHE A N 1
ATOM 880 C CA . PHE A 1 113 ? 6.898 5.867 21.356 1.00 94.81 113 PHE A CA 1
ATOM 881 C C . PHE A 1 113 ? 7.937 4.771 21.162 1.00 94.81 113 PHE A C 1
ATOM 883 O O . PHE A 1 113 ? 8.853 4.925 20.353 1.00 94.81 113 PHE A O 1
ATOM 890 N N . SER A 1 114 ? 7.768 3.654 21.870 1.00 93.69 114 SER A N 1
ATOM 891 C CA . SER A 1 114 ? 8.613 2.473 21.716 1.00 93.69 114 SER A CA 1
ATOM 892 C C . SER A 1 114 ? 7.903 1.428 20.853 1.00 93.69 114 SER A C 1
ATOM 894 O O . SER A 1 114 ? 6.742 1.592 20.487 1.00 93.69 114 SER A O 1
ATOM 896 N N . LYS A 1 115 ? 8.608 0.377 20.424 1.00 89.81 115 LYS A N 1
ATOM 897 C CA . LYS A 1 115 ? 7.987 -0.667 19.586 1.00 89.81 115 LYS A CA 1
ATOM 898 C C . LYS A 1 115 ? 7.152 -1.641 20.411 1.00 89.81 115 LYS A C 1
ATOM 900 O O . LYS A 1 115 ? 6.230 -2.247 19.876 1.00 89.81 115 LYS A O 1
ATOM 905 N N . GLU A 1 116 ? 7.504 -1.796 21.679 1.00 88.69 116 GLU A N 1
ATOM 906 C CA . GLU A 1 116 ? 6.966 -2.788 22.602 1.00 88.69 116 GLU A CA 1
ATOM 907 C C . GLU A 1 116 ? 5.499 -2.507 22.951 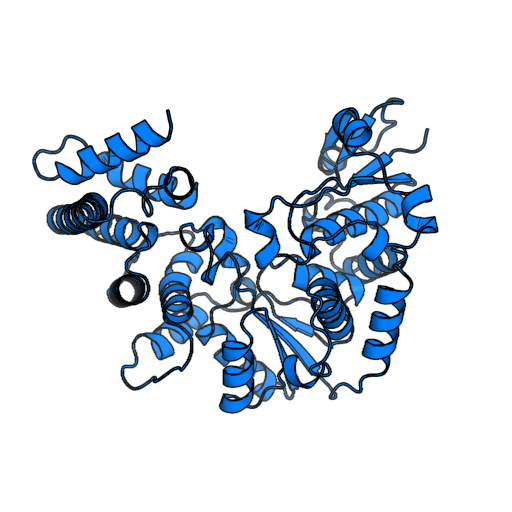1.00 88.69 116 GLU A C 1
ATOM 909 O O . GLU A 1 116 ? 4.707 -3.442 23.030 1.00 88.69 116 GLU A O 1
ATOM 914 N N . ASP A 1 117 ? 5.120 -1.234 23.108 1.00 88.75 117 ASP A N 1
ATOM 915 C CA . ASP A 1 117 ? 3.757 -0.816 23.461 1.00 88.75 117 ASP A CA 1
ATOM 916 C C . ASP A 1 117 ? 2.950 -0.265 22.273 1.00 88.75 117 ASP A C 1
ATOM 918 O O . ASP A 1 117 ? 1.736 -0.078 22.377 1.00 88.75 117 ASP A O 1
ATOM 922 N N . LEU A 1 118 ? 3.582 -0.043 21.114 1.00 94.44 118 LEU A N 1
ATOM 923 C CA . LEU A 1 118 ? 2.938 0.645 19.993 1.00 94.44 118 LEU A CA 1
ATOM 924 C C . LEU A 1 118 ? 1.640 -0.031 19.535 1.00 94.44 118 LEU A C 1
ATOM 926 O O . LEU A 1 118 ? 0.684 0.657 19.185 1.00 94.44 118 LEU A O 1
ATOM 930 N N . GLY A 1 119 ? 1.594 -1.366 19.535 1.00 94.81 119 GLY A N 1
ATOM 931 C CA . GLY A 1 119 ? 0.409 -2.115 19.113 1.00 94.81 119 GLY A CA 1
ATOM 932 C C . GLY A 1 119 ? -0.829 -1.767 19.944 1.00 94.81 119 GLY A C 1
ATOM 933 O O . GLY A 1 119 ? -1.866 -1.414 19.382 1.00 94.81 119 GLY A O 1
ATOM 934 N N . SER A 1 120 ? -0.712 -1.797 21.275 1.00 95.81 120 SER A N 1
ATOM 935 C CA . SER A 1 120 ? -1.828 -1.497 22.182 1.00 95.81 120 SER A CA 1
ATOM 936 C C . SER A 1 120 ? -2.188 -0.010 22.178 1.00 95.81 120 SER A C 1
ATOM 938 O O . SER A 1 120 ? -3.372 0.337 22.222 1.00 95.81 120 SER A O 1
ATOM 940 N N . VAL A 1 121 ? -1.191 0.873 22.046 1.00 97.81 121 VAL A N 1
ATOM 941 C CA . VAL A 1 121 ? -1.394 2.321 21.890 1.00 97.81 121 VAL A CA 1
ATOM 942 C C . VAL A 1 121 ? -2.223 2.618 20.640 1.00 97.81 121 VAL A C 1
ATOM 944 O O . VAL A 1 121 ? -3.226 3.329 20.713 1.00 97.81 121 VAL A O 1
ATOM 947 N N . LEU A 1 122 ? -1.844 2.052 19.493 1.00 98.25 122 LEU A N 1
ATOM 948 C CA . LEU A 1 122 ? -2.548 2.279 18.232 1.00 98.25 122 LEU A CA 1
ATOM 949 C C . LEU A 1 122 ? -3.937 1.632 18.214 1.00 98.25 122 LEU A C 1
ATOM 951 O O . LEU A 1 122 ? -4.871 2.243 17.699 1.00 98.25 122 LEU A O 1
ATOM 955 N N . GLN A 1 123 ? -4.105 0.453 18.814 1.00 98.12 123 GLN A N 1
ATOM 956 C CA . GLN A 1 123 ? -5.417 -0.183 18.959 1.00 98.12 123 GLN A CA 1
ATOM 957 C C . GLN A 1 123 ? -6.360 0.666 19.819 1.00 98.12 123 GLN A C 1
ATOM 959 O O . GLN A 1 123 ? -7.518 0.878 19.452 1.00 98.12 123 GLN A O 1
ATOM 964 N N . THR A 1 124 ? -5.858 1.201 20.935 1.00 98.38 124 THR A N 1
ATOM 965 C CA . THR A 1 124 ? -6.618 2.105 21.811 1.00 98.38 124 THR A CA 1
ATOM 966 C C . THR A 1 124 ? -6.978 3.402 21.091 1.00 98.38 124 THR A C 1
ATOM 968 O O . THR A 1 124 ? -8.088 3.906 21.225 1.00 98.38 124 THR A O 1
ATOM 971 N N . ALA A 1 125 ? -6.067 3.942 20.286 1.00 98.56 125 ALA A N 1
ATOM 972 C CA . ALA A 1 125 ? -6.343 5.119 19.476 1.00 98.56 125 ALA A CA 1
ATOM 973 C C . ALA A 1 125 ? -7.377 4.835 18.370 1.00 98.56 125 ALA A C 1
ATOM 975 O O . ALA A 1 125 ? -8.259 5.657 18.125 1.00 98.56 125 ALA A O 1
ATOM 976 N N . PHE A 1 126 ? -7.318 3.664 17.731 1.00 98.50 126 PHE A N 1
ATOM 977 C CA . PHE A 1 126 ? -8.288 3.245 16.719 1.00 98.50 126 PHE A CA 1
ATOM 978 C C . PHE A 1 126 ? -9.691 3.048 17.303 1.00 98.50 126 PHE A C 1
ATOM 980 O O . PHE A 1 126 ? -10.669 3.426 16.664 1.00 98.50 126 PHE A O 1
ATOM 987 N N . SER A 1 127 ? -9.814 2.515 18.523 1.00 97.94 127 SER A N 1
ATOM 988 C CA . SER A 1 127 ? -11.119 2.285 19.160 1.00 97.94 127 SER A CA 1
ATOM 989 C C . SER A 1 127 ? -11.896 3.570 19.479 1.00 97.94 127 SER A C 1
ATOM 991 O O . SER A 1 127 ? -13.102 3.503 19.703 1.00 97.94 127 SER A O 1
ATOM 993 N N . LYS A 1 128 ? -11.234 4.735 19.447 1.00 98.44 128 LYS A N 1
ATOM 994 C CA . LYS A 1 128 ? -11.859 6.061 19.598 1.00 98.44 128 LYS A CA 1
ATOM 995 C C . LYS A 1 128 ? -12.567 6.551 18.346 1.00 98.44 128 LYS A C 1
ATOM 997 O O . LYS A 1 128 ? -13.333 7.507 18.427 1.00 98.44 128 LYS A O 1
ATOM 1002 N N . ILE A 1 129 ? -12.290 5.940 17.196 1.00 98.38 129 ILE A N 1
ATOM 1003 C CA . ILE A 1 129 ? -12.999 6.252 15.963 1.00 98.38 129 ILE A CA 1
ATOM 1004 C C . ILE A 1 129 ? -14.404 5.674 16.079 1.00 98.38 129 ILE A C 1
ATOM 1006 O O . ILE A 1 129 ? -14.586 4.458 16.157 1.00 98.38 129 ILE A O 1
ATOM 1010 N N . GLU A 1 130 ? -15.401 6.553 16.075 1.00 98.19 130 GLU A N 1
ATOM 1011 C CA . GLU A 1 130 ? -16.793 6.128 16.062 1.00 98.19 130 GLU A CA 1
ATOM 1012 C C . GLU A 1 130 ? -17.282 6.094 14.618 1.00 98.19 130 GLU A C 1
ATOM 1014 O O . GLU A 1 130 ? -17.406 7.116 13.939 1.00 98.19 130 GLU A O 1
ATOM 1019 N N . PHE A 1 131 ? -17.518 4.880 14.142 1.00 98.31 131 PHE A N 1
ATOM 1020 C CA . PHE A 1 131 ? -17.994 4.634 12.794 1.00 98.31 131 PHE A CA 1
ATOM 1021 C C . PHE A 1 131 ? -19.500 4.892 12.673 1.00 98.31 131 PHE A C 1
ATOM 1023 O O . PHE A 1 131 ? -20.229 4.858 13.668 1.00 98.31 131 PHE A O 1
ATOM 1030 N N . SER A 1 132 ? -19.963 5.138 11.446 1.00 98.06 132 SER A N 1
ATOM 1031 C CA . SER A 1 132 ? -21.391 5.199 11.121 1.00 98.06 132 SER A CA 1
ATOM 1032 C C . SER A 1 132 ? -22.088 3.886 11.505 1.00 98.06 132 SER A C 1
ATOM 1034 O O . SER A 1 132 ? -21.444 2.845 11.667 1.00 98.06 132 SER A O 1
ATOM 1036 N N . SER A 1 133 ? -23.416 3.908 11.641 1.00 97.31 133 SER A N 1
ATOM 1037 C CA . SER A 1 133 ? -24.195 2.702 11.963 1.00 97.31 133 SER A CA 1
ATOM 1038 C C . SER A 1 133 ? -23.987 1.585 10.933 1.00 97.31 133 SER A C 1
ATOM 1040 O O . SER A 1 133 ? -23.891 0.416 11.300 1.00 97.31 133 SER A O 1
ATOM 1042 N N . GLU A 1 134 ? -23.846 1.935 9.656 1.00 94.69 134 GLU A N 1
ATOM 1043 C CA . GLU A 1 134 ? -23.582 1.000 8.559 1.00 94.69 134 GLU A CA 1
ATOM 1044 C C . GLU A 1 134 ? -22.237 0.281 8.739 1.00 94.69 134 GLU A C 1
ATOM 1046 O O . GLU A 1 134 ? -22.172 -0.950 8.718 1.00 94.69 134 GLU A O 1
ATOM 1051 N N . ILE A 1 135 ? -21.168 1.033 9.010 1.00 96.12 135 ILE A N 1
ATOM 1052 C CA . ILE A 1 135 ? -19.821 0.482 9.200 1.00 96.12 135 ILE A CA 1
ATOM 1053 C C . ILE A 1 135 ? -19.698 -0.255 10.542 1.00 96.12 135 ILE A C 1
ATOM 1055 O O . ILE A 1 135 ? -19.007 -1.272 10.631 1.00 96.12 135 ILE A O 1
ATOM 1059 N N . ALA A 1 136 ? -20.407 0.194 11.581 1.00 96.25 136 ALA A N 1
ATOM 1060 C CA . ALA A 1 136 ? -20.515 -0.527 12.846 1.00 96.25 136 ALA A CA 1
ATOM 1061 C C . ALA A 1 136 ? -21.209 -1.891 12.666 1.00 96.25 136 ALA A C 1
ATOM 1063 O O . ALA A 1 136 ? -20.718 -2.897 13.178 1.00 96.25 136 ALA A O 1
ATOM 1064 N N . ASN A 1 137 ? -22.284 -1.955 11.874 1.00 94.25 137 ASN A N 1
ATOM 1065 C CA . ASN A 1 137 ? -22.955 -3.214 11.538 1.00 94.25 137 ASN A CA 1
ATOM 1066 C C . ASN A 1 137 ? -22.032 -4.165 10.764 1.00 94.25 137 ASN A C 1
ATOM 1068 O O . ASN A 1 137 ? -22.043 -5.370 11.008 1.00 94.25 137 ASN A O 1
ATOM 1072 N N . ILE A 1 138 ? -21.210 -3.640 9.853 1.00 93.31 138 ILE A N 1
ATOM 1073 C CA . ILE A 1 138 ? -20.191 -4.429 9.147 1.00 93.31 138 ILE A CA 1
ATOM 1074 C C . ILE A 1 138 ? -19.170 -5.001 10.127 1.00 93.31 138 ILE A C 1
ATOM 1076 O O . ILE A 1 138 ? -18.872 -6.195 10.083 1.00 93.31 138 ILE A O 1
ATOM 1080 N N . ARG A 1 139 ? -18.670 -4.178 11.055 1.00 94.50 139 ARG A N 1
ATOM 1081 C CA . ARG A 1 139 ? -17.745 -4.628 12.101 1.00 94.50 139 ARG A CA 1
ATOM 1082 C C . ARG A 1 139 ? -18.333 -5.774 12.923 1.00 94.50 139 ARG A C 1
ATOM 1084 O O . ARG A 1 139 ? -17.618 -6.735 13.203 1.00 94.50 139 ARG A O 1
ATOM 1091 N N . GLU A 1 140 ? -19.610 -5.689 13.283 1.00 93.88 140 GLU A N 1
ATOM 1092 C CA . GLU A 1 140 ? -20.302 -6.737 14.037 1.00 93.88 140 GLU A CA 1
ATOM 1093 C C . GLU A 1 140 ? -20.443 -8.030 13.221 1.00 93.88 140 GLU A C 1
ATOM 1095 O O . GLU A 1 140 ? -20.025 -9.096 13.675 1.00 93.88 140 GLU A O 1
ATOM 1100 N N . LYS A 1 141 ? -20.922 -7.938 11.971 1.00 91.50 141 LYS A N 1
ATOM 1101 C CA . LYS A 1 141 ? -21.015 -9.089 11.054 1.00 91.50 141 LYS A CA 1
ATOM 1102 C C . LYS A 1 141 ? -19.674 -9.800 10.905 1.00 91.50 141 LYS A C 1
ATOM 1104 O O . LYS A 1 141 ? -19.590 -11.016 11.058 1.00 91.50 141 LYS A O 1
ATOM 1109 N N . VAL A 1 142 ? -18.619 -9.029 10.645 1.00 92.00 142 VAL A N 1
ATOM 1110 C CA . VAL A 1 142 ? -17.259 -9.550 10.504 1.00 92.00 142 VAL A CA 1
ATOM 1111 C C . VAL A 1 142 ? -16.782 -10.186 11.800 1.00 92.00 142 VAL A C 1
ATOM 1113 O O . VAL A 1 142 ? -16.141 -11.228 11.742 1.00 92.00 142 VAL A O 1
ATOM 1116 N N . SER A 1 143 ? -17.102 -9.614 12.962 1.00 91.75 143 SER A N 1
ATOM 1117 C CA . SER A 1 143 ? -16.720 -10.169 14.268 1.00 91.75 143 SER A CA 1
ATOM 1118 C C . SER A 1 143 ? -17.379 -11.526 14.545 1.00 91.75 143 SER A C 1
ATOM 1120 O O . SER A 1 143 ? -16.753 -12.383 15.169 1.00 91.75 143 SER A O 1
ATOM 1122 N N . GLY A 1 144 ? -18.582 -11.758 14.011 1.00 90.25 144 GLY A N 1
ATOM 1123 C CA . GLY A 1 144 ? -19.281 -13.045 14.065 1.00 90.25 144 GLY A CA 1
ATOM 1124 C C . GLY A 1 144 ? -18.698 -14.144 13.163 1.00 90.25 144 GLY A C 1
ATOM 1125 O O . GLY A 1 144 ? -19.005 -15.321 13.364 1.00 90.25 144 GLY A O 1
ATOM 1126 N N . LEU A 1 145 ? -17.839 -13.806 12.191 1.00 90.19 145 LEU A N 1
ATOM 1127 C CA . LEU A 1 145 ? -17.217 -14.801 11.312 1.00 90.19 145 LEU A CA 1
ATOM 1128 C C . LEU A 1 145 ? -16.232 -15.675 12.092 1.00 90.19 145 LEU A C 1
ATOM 1130 O O . LEU A 1 145 ? -15.329 -15.166 12.770 1.00 90.19 145 LEU A O 1
ATOM 1134 N N . LYS A 1 146 ? -16.370 -16.997 11.949 1.00 89.56 146 LYS A N 1
ATOM 1135 C CA . LYS A 1 146 ? -15.416 -17.969 12.488 1.00 89.56 146 LYS A CA 1
ATOM 1136 C C . LYS A 1 146 ? -14.158 -17.975 11.631 1.00 89.56 146 LYS A C 1
ATOM 1138 O O . LYS A 1 146 ? -14.218 -18.252 10.437 1.00 89.56 146 LYS A O 1
ATOM 1143 N N . LEU A 1 147 ? -13.029 -17.683 12.262 1.00 88.81 147 LEU A N 1
ATOM 1144 C CA . LEU A 1 147 ? -11.721 -17.763 11.632 1.00 88.81 147 LEU A CA 1
ATOM 1145 C C . LEU A 1 147 ? -11.079 -19.122 11.922 1.00 88.81 147 LEU A C 1
ATOM 1147 O O . LEU A 1 147 ? -11.292 -19.665 13.010 1.00 88.81 147 LEU A O 1
ATOM 1151 N N . PRO A 1 148 ? -10.289 -19.671 10.985 1.00 89.25 148 PRO A N 1
ATOM 1152 C CA . PRO A 1 148 ? -9.433 -20.806 11.287 1.00 89.25 148 PRO A CA 1
ATOM 1153 C C . PRO A 1 148 ? -8.489 -20.482 12.447 1.00 89.25 148 PRO A C 1
ATOM 1155 O O . PRO A 1 148 ? -8.013 -19.351 12.579 1.00 89.25 148 PRO A O 1
ATOM 1158 N N . GLU A 1 149 ? -8.160 -21.489 13.250 1.00 89.69 149 GLU A N 1
ATOM 1159 C CA . GLU A 1 149 ? -7.061 -21.362 14.205 1.00 89.69 149 GLU A CA 1
ATOM 1160 C C . GLU A 1 149 ? -5.754 -21.052 13.461 1.00 89.69 149 GLU A C 1
ATOM 1162 O O . GLU A 1 149 ? -5.502 -21.566 12.368 1.00 89.69 149 GLU A O 1
ATOM 1167 N N . ASN A 1 150 ? -4.921 -20.191 14.050 1.00 94.12 150 ASN A N 1
ATOM 1168 C CA . ASN A 1 150 ? -3.658 -19.740 13.460 1.00 94.12 150 ASN A CA 1
ATOM 1169 C C . ASN A 1 150 ? -3.796 -19.109 12.068 1.00 94.12 150 ASN A C 1
ATOM 1171 O O . ASN A 1 150 ? -2.903 -19.234 11.224 1.00 94.12 150 ASN A O 1
ATOM 1175 N N . ALA A 1 151 ? -4.909 -18.417 11.822 1.00 96.81 151 ALA A N 1
ATOM 1176 C CA . ALA A 1 151 ? -5.101 -17.685 10.585 1.00 96.81 151 ALA A CA 1
ATOM 1177 C C . ALA A 1 151 ? -4.121 -16.504 10.468 1.00 96.81 151 ALA A C 1
ATOM 1179 O O . ALA A 1 151 ? -3.929 -15.719 11.404 1.00 96.81 151 ALA A O 1
ATOM 1180 N N . VAL A 1 152 ? -3.506 -16.380 9.292 1.00 98.12 152 VAL A N 1
ATOM 1181 C CA . VAL A 1 152 ? -2.565 -15.308 8.949 1.00 98.12 152 VAL A CA 1
ATOM 1182 C C . VAL A 1 152 ? -3.089 -14.555 7.742 1.00 98.12 152 VAL A C 1
ATOM 1184 O O . VAL A 1 152 ? -3.340 -15.144 6.692 1.00 98.12 152 VAL A O 1
ATOM 1187 N N . ALA A 1 153 ? -3.223 -13.239 7.879 1.00 98.31 153 ALA A N 1
ATOM 1188 C CA . ALA A 1 153 ? -3.592 -12.380 6.765 1.00 98.31 153 ALA A CA 1
ATOM 1189 C C . ALA A 1 153 ? -2.398 -12.176 5.831 1.00 98.31 153 ALA A C 1
ATOM 1191 O O . ALA A 1 153 ? -1.323 -11.776 6.274 1.00 98.31 153 ALA A O 1
ATOM 1192 N N . ILE A 1 154 ? -2.603 -12.361 4.530 1.00 98.44 154 ILE A N 1
ATOM 1193 C CA . ILE A 1 154 ? -1.655 -11.971 3.484 1.00 98.44 154 ILE A CA 1
ATOM 1194 C C . ILE A 1 154 ? -2.356 -10.952 2.588 1.00 98.44 154 ILE A C 1
ATOM 1196 O O . ILE A 1 154 ? -3.282 -11.290 1.853 1.00 98.44 154 ILE A O 1
ATOM 1200 N N . HIS A 1 155 ? -1.923 -9.692 2.649 1.00 97.94 155 HIS A N 1
ATOM 1201 C CA . HIS A 1 155 ? -2.519 -8.609 1.869 1.00 97.94 155 HIS A CA 1
ATOM 1202 C C . HIS A 1 155 ? -1.694 -8.284 0.619 1.00 97.94 155 HIS A C 1
ATOM 1204 O O . HIS A 1 155 ? -0.562 -7.792 0.702 1.00 97.94 155 HIS A O 1
ATOM 1210 N N . LEU A 1 156 ? -2.305 -8.485 -0.547 1.00 96.12 156 LEU A N 1
ATOM 1211 C CA . LEU A 1 156 ? -1.754 -8.185 -1.862 1.00 96.12 156 LEU A CA 1
ATOM 1212 C C . LEU A 1 156 ? -2.377 -6.892 -2.407 1.00 96.12 156 LEU A C 1
ATOM 1214 O O . LEU A 1 156 ? -3.462 -6.877 -2.997 1.00 96.12 156 LEU A O 1
ATOM 1218 N N . ARG A 1 157 ? -1.672 -5.771 -2.211 1.00 94.19 157 ARG A N 1
ATOM 1219 C CA . ARG A 1 157 ? -2.030 -4.492 -2.840 1.00 94.19 157 ARG A CA 1
ATOM 1220 C C . ARG A 1 157 ? -1.870 -4.608 -4.356 1.00 94.19 157 ARG A C 1
ATOM 1222 O O . ARG A 1 157 ? -0.850 -5.095 -4.829 1.00 94.19 157 ARG A O 1
ATOM 1229 N N . ALA A 1 158 ? -2.837 -4.082 -5.100 1.00 92.31 158 ALA A N 1
ATOM 1230 C CA . ALA A 1 158 ? -2.754 -3.944 -6.548 1.00 92.31 158 ALA A CA 1
ATOM 1231 C C . ALA A 1 158 ? -3.336 -2.581 -6.951 1.00 92.31 158 ALA A C 1
ATOM 1233 O O . ALA A 1 158 ? -2.805 -1.546 -6.540 1.00 92.31 158 ALA A O 1
ATOM 1234 N N . GLY A 1 159 ? -4.422 -2.579 -7.728 1.00 89.94 159 GLY A N 1
ATOM 1235 C CA . GLY A 1 159 ? -5.122 -1.367 -8.142 1.00 89.94 159 GLY A CA 1
ATOM 1236 C C . GLY A 1 159 ? -4.238 -0.461 -8.992 1.00 89.94 159 GLY A C 1
ATOM 1237 O O . GLY A 1 159 ? -3.541 -0.916 -9.892 1.00 89.94 159 GLY A O 1
ATOM 1238 N N . ASP A 1 160 ? -4.230 0.820 -8.665 1.00 87.62 160 ASP A N 1
ATOM 1239 C CA . ASP A 1 160 ? -3.497 1.887 -9.343 1.00 87.62 160 ASP A CA 1
ATOM 1240 C C . ASP A 1 160 ? -1.976 1.676 -9.480 1.00 87.62 160 ASP A C 1
ATOM 1242 O O . ASP A 1 160 ? -1.372 2.244 -10.391 1.00 87.62 160 ASP A O 1
ATOM 1246 N N . ILE A 1 161 ? -1.357 0.856 -8.622 1.00 89.50 161 ILE A N 1
ATOM 1247 C CA . ILE A 1 161 ? 0.087 0.555 -8.673 1.00 89.50 161 ILE A CA 1
ATOM 1248 C C . ILE A 1 161 ? 0.429 -0.500 -9.734 1.00 89.50 161 ILE A C 1
ATOM 1250 O O . ILE A 1 161 ? 1.509 -0.444 -10.320 1.00 89.50 161 ILE A O 1
ATOM 1254 N N . VAL A 1 162 ? -0.471 -1.452 -9.993 1.00 92.12 162 VAL A N 1
ATOM 1255 C CA . VAL A 1 162 ? -0.264 -2.512 -11.001 1.00 92.12 162 VAL A CA 1
ATOM 1256 C C . VAL A 1 162 ? -0.984 -2.169 -12.305 1.00 92.12 162 VAL A C 1
ATOM 1258 O O . VAL A 1 162 ? -0.420 -2.308 -13.385 1.00 92.12 162 VAL A O 1
ATOM 1261 N N . TYR A 1 163 ? -2.217 -1.683 -12.190 1.00 90.94 163 TYR A N 1
ATOM 1262 C CA . TYR A 1 163 ? -3.156 -1.474 -13.289 1.00 90.94 163 TYR A CA 1
ATOM 1263 C C . TYR A 1 163 ? -3.307 -0.009 -13.705 1.00 90.94 163 TYR A C 1
ATOM 1265 O O . TYR A 1 163 ? -3.702 0.269 -14.832 1.00 90.94 163 TYR A O 1
ATOM 1273 N N . GLY A 1 164 ? -3.001 0.933 -12.811 1.00 87.25 164 GLY A N 1
ATOM 1274 C CA . GLY A 1 164 ? -3.176 2.363 -13.059 1.00 87.25 164 GLY A CA 1
ATOM 1275 C C . GLY A 1 164 ? -1.868 3.111 -13.292 1.00 87.25 164 GLY A C 1
ATOM 1276 O O . GLY A 1 164 ? -0.807 2.535 -13.517 1.00 87.25 164 GLY A O 1
ATOM 1277 N N . LYS A 1 165 ? -1.945 4.440 -13.209 1.00 82.75 165 LYS A N 1
ATOM 1278 C CA . LYS A 1 165 ? -0.842 5.351 -13.551 1.00 82.75 165 LYS A CA 1
ATOM 1279 C C . LYS A 1 165 ? 0.420 5.199 -12.699 1.00 82.75 165 LYS A C 1
ATOM 1281 O O . LYS A 1 165 ? 1.500 5.572 -13.146 1.00 82.75 165 LYS A O 1
ATOM 1286 N N . TYR A 1 166 ? 0.325 4.654 -11.485 1.00 83.81 166 TYR A N 1
ATOM 1287 C CA . TYR A 1 166 ? 1.510 4.466 -10.644 1.00 83.81 166 TYR A CA 1
ATOM 1288 C C . TYR A 1 166 ? 2.389 3.300 -11.117 1.00 83.81 166 TYR A C 1
ATOM 1290 O O . TYR A 1 166 ? 3.541 3.209 -10.695 1.00 83.81 166 TYR A O 1
ATOM 1298 N N . ARG A 1 167 ? 1.914 2.467 -12.058 1.00 86.44 167 ARG A N 1
ATOM 1299 C CA . ARG A 1 167 ? 2.729 1.415 -12.693 1.00 86.44 167 ARG A CA 1
ATOM 1300 C C . ARG A 1 167 ? 3.918 1.961 -13.489 1.00 86.44 167 ARG A C 1
ATOM 1302 O O . ARG A 1 167 ? 4.906 1.247 -13.675 1.00 86.44 167 ARG A O 1
ATOM 1309 N N . PHE A 1 168 ? 3.831 3.221 -13.927 1.00 83.56 168 PHE A N 1
ATOM 1310 C CA . PHE A 1 168 ? 4.866 3.936 -14.679 1.00 83.56 168 PHE A CA 1
ATOM 1311 C C . PHE A 1 168 ? 5.981 4.520 -13.800 1.00 83.56 168 PHE A C 1
ATOM 1313 O O . PHE A 1 168 ? 6.898 5.150 -14.320 1.00 83.56 168 PHE A O 1
ATOM 1320 N N . SER A 1 169 ? 5.927 4.338 -12.476 1.00 77.81 169 SER A N 1
ATOM 1321 C CA . SER A 1 169 ? 6.993 4.776 -11.573 1.00 77.81 169 SER A CA 1
ATOM 1322 C C . SER A 1 169 ? 7.476 3.658 -10.652 1.00 77.81 169 SER A C 1
ATOM 1324 O O . SER A 1 169 ? 7.021 2.509 -10.701 1.00 77.81 169 SER A O 1
ATOM 1326 N N . ASN A 1 170 ? 8.474 3.990 -9.835 1.00 76.62 170 ASN A N 1
ATOM 1327 C CA . ASN A 1 170 ? 9.036 3.089 -8.836 1.00 76.62 170 ASN A CA 1
ATOM 1328 C C . ASN A 1 170 ? 8.569 3.408 -7.406 1.00 76.62 170 ASN A C 1
ATOM 1330 O O . ASN A 1 170 ? 8.830 2.637 -6.485 1.00 76.62 170 ASN A O 1
ATOM 1334 N N . ASP A 1 171 ? 7.875 4.531 -7.215 1.00 76.38 171 ASP A N 1
ATOM 1335 C CA . ASP A 1 171 ? 7.716 5.172 -5.902 1.00 76.38 171 ASP A CA 1
ATOM 1336 C C . ASP A 1 171 ? 6.842 4.349 -4.941 1.00 76.38 171 ASP A C 1
ATOM 1338 O O . ASP A 1 171 ? 6.975 4.433 -3.722 1.00 76.38 171 ASP A O 1
ATOM 1342 N N . PHE A 1 172 ? 5.956 3.514 -5.490 1.00 82.12 172 PHE A N 1
ATOM 1343 C CA . PHE A 1 172 ? 4.950 2.778 -4.722 1.00 82.12 172 PHE A CA 1
ATOM 1344 C C . PHE A 1 172 ? 5.180 1.264 -4.684 1.00 82.12 172 PHE A C 1
ATOM 1346 O O . PHE A 1 172 ? 4.382 0.539 -4.087 1.00 82.12 172 PHE A O 1
ATOM 1353 N N . ARG A 1 173 ? 6.276 0.757 -5.265 1.00 80.81 173 ARG A N 1
ATOM 1354 C CA . ARG A 1 173 ? 6.489 -0.695 -5.404 1.00 80.81 173 ARG A CA 1
ATOM 1355 C C . ARG A 1 173 ? 6.636 -1.430 -4.070 1.00 80.81 173 ARG A C 1
ATOM 1357 O O . ARG A 1 173 ? 6.193 -2.566 -3.971 1.00 80.81 173 ARG A O 1
ATOM 1364 N N . VAL A 1 174 ? 7.122 -0.772 -3.011 1.00 83.62 174 VAL A N 1
ATOM 1365 C CA . VAL A 1 174 ? 7.151 -1.340 -1.637 1.00 83.62 174 VAL A CA 1
ATOM 1366 C C . VAL A 1 174 ? 5.786 -1.702 -1.083 1.00 83.62 174 VAL A C 1
ATOM 1368 O O . VAL A 1 174 ? 5.705 -2.448 -0.108 1.00 83.62 174 VAL A O 1
ATOM 1371 N N . LYS A 1 175 ? 4.714 -1.126 -1.633 1.00 89.44 175 LYS A N 1
ATOM 1372 C CA . LYS A 1 175 ? 3.356 -1.397 -1.168 1.00 89.44 175 LYS A CA 1
ATOM 1373 C C . LYS A 1 175 ? 2.822 -2.719 -1.718 1.00 89.44 175 LYS A C 1
ATOM 1375 O O . LYS A 1 175 ? 1.932 -3.291 -1.100 1.00 89.44 175 LYS A O 1
ATOM 1380 N N . VAL A 1 176 ? 3.367 -3.205 -2.833 1.00 91.88 176 VAL A N 1
ATOM 1381 C CA . VAL A 1 176 ? 2.877 -4.379 -3.567 1.00 91.88 176 VAL A CA 1
ATOM 1382 C C . VAL A 1 176 ? 3.793 -5.563 -3.309 1.00 91.88 176 VAL A C 1
ATOM 1384 O O . VAL A 1 176 ? 4.997 -5.453 -3.508 1.00 91.88 176 VAL A O 1
ATOM 1387 N N . ILE A 1 177 ? 3.236 -6.704 -2.910 1.00 93.25 177 ILE A N 1
ATOM 1388 C CA . ILE A 1 177 ? 3.939 -7.992 -2.932 1.00 93.25 177 ILE A CA 1
ATOM 1389 C C . ILE A 1 177 ? 3.677 -8.613 -4.303 1.00 93.25 177 ILE A C 1
ATOM 1391 O O . ILE A 1 177 ? 2.519 -8.768 -4.687 1.00 93.25 177 ILE A O 1
ATOM 1395 N N . SER A 1 178 ? 4.727 -8.939 -5.058 1.00 92.19 178 SER A N 1
ATOM 1396 C CA . SER A 1 178 ? 4.548 -9.645 -6.330 1.00 92.19 178 SER A CA 1
ATOM 1397 C C . SER A 1 178 ? 4.068 -11.074 -6.086 1.00 92.19 178 SER A C 1
ATOM 1399 O O . SER A 1 178 ? 4.445 -11.705 -5.097 1.00 92.19 178 SER A O 1
ATOM 1401 N N . TYR A 1 179 ? 3.247 -11.609 -6.992 1.00 93.00 179 TYR A N 1
ATOM 1402 C CA . TYR A 1 179 ? 2.660 -12.929 -6.776 1.00 93.00 179 TYR A CA 1
ATOM 1403 C C . TYR A 1 179 ? 3.699 -14.057 -6.588 1.00 93.00 179 TYR A C 1
ATOM 1405 O O . TYR A 1 179 ? 3.431 -14.913 -5.751 1.00 93.00 179 TYR A O 1
ATOM 1413 N N . PRO A 1 180 ? 4.897 -14.076 -7.225 1.00 92.56 180 PRO A N 1
ATOM 1414 C CA . PRO A 1 180 ? 5.888 -15.115 -6.928 1.00 92.56 180 PRO A CA 1
ATOM 1415 C C . PRO A 1 180 ? 6.354 -15.085 -5.471 1.00 92.56 180 PRO A C 1
ATOM 1417 O O . PRO A 1 180 ? 6.573 -16.124 -4.860 1.00 92.56 180 PRO A O 1
ATOM 1420 N N . ILE A 1 181 ? 6.470 -13.890 -4.887 1.00 93.31 181 ILE A N 1
ATOM 1421 C CA . ILE A 1 181 ? 6.802 -13.737 -3.468 1.00 93.31 181 ILE A CA 1
ATOM 1422 C C . ILE A 1 181 ? 5.611 -14.177 -2.607 1.00 93.31 181 ILE A C 1
ATOM 1424 O O . ILE A 1 181 ? 5.811 -14.844 -1.596 1.00 93.31 181 ILE A O 1
ATOM 1428 N N . ALA A 1 182 ? 4.376 -13.865 -3.017 1.00 95.31 182 ALA A N 1
ATOM 1429 C CA . ALA A 1 182 ? 3.169 -14.325 -2.327 1.00 95.31 182 ALA A CA 1
ATOM 1430 C C . ALA A 1 182 ? 3.091 -15.861 -2.252 1.00 95.31 182 ALA A C 1
ATOM 1432 O O . ALA A 1 182 ? 2.796 -16.390 -1.184 1.00 95.31 182 ALA A O 1
ATOM 1433 N N . VAL A 1 183 ? 3.439 -16.571 -3.332 1.00 94.94 183 VAL A N 1
ATOM 1434 C CA . VAL A 1 183 ? 3.520 -18.044 -3.353 1.00 94.94 183 VAL A CA 1
ATOM 1435 C C . VAL A 1 183 ? 4.458 -18.568 -2.267 1.00 94.94 183 VAL A C 1
ATOM 1437 O O . VAL A 1 183 ? 4.103 -19.473 -1.512 1.00 94.94 183 VAL A O 1
ATOM 1440 N N . GLU A 1 184 ? 5.650 -17.988 -2.140 1.00 94.25 184 GLU A N 1
ATOM 1441 C CA . GLU A 1 184 ? 6.614 -18.431 -1.130 1.00 94.25 184 GLU A CA 1
ATOM 1442 C C . GLU A 1 184 ? 6.159 -18.093 0.298 1.00 94.25 184 GLU A C 1
ATOM 1444 O O . GLU A 1 184 ? 6.420 -18.866 1.222 1.00 94.25 184 GLU A O 1
ATOM 1449 N N . ILE A 1 185 ? 5.443 -16.979 0.491 1.00 96.25 185 ILE A N 1
ATOM 1450 C CA . ILE A 1 185 ? 4.831 -16.627 1.782 1.00 96.25 185 ILE A CA 1
ATOM 1451 C C . ILE A 1 185 ? 3.762 -17.658 2.159 1.00 96.25 185 ILE A C 1
ATOM 1453 O O . ILE A 1 185 ? 3.783 -18.147 3.285 1.00 96.25 185 ILE A O 1
ATOM 1457 N N . ILE A 1 186 ? 2.882 -18.038 1.227 1.00 97.62 186 ILE A N 1
ATOM 1458 C CA . ILE A 1 186 ? 1.840 -19.055 1.451 1.00 97.62 186 ILE A CA 1
ATOM 1459 C C . ILE A 1 186 ? 2.476 -20.388 1.862 1.00 97.62 186 ILE A C 1
ATOM 1461 O O . ILE A 1 186 ? 2.123 -20.948 2.899 1.00 97.62 186 ILE A O 1
ATOM 1465 N N . LYS A 1 187 ? 3.479 -20.860 1.109 1.00 96.31 187 LYS A N 1
ATOM 1466 C CA . LYS A 1 187 ? 4.221 -22.090 1.442 1.00 96.31 187 LYS A CA 1
ATOM 1467 C C . LYS A 1 187 ? 4.875 -22.016 2.822 1.00 96.31 187 LYS A C 1
ATOM 1469 O O . LYS A 1 187 ? 4.825 -22.981 3.580 1.00 96.31 187 LYS A O 1
ATOM 1474 N N . THR A 1 188 ? 5.472 -20.873 3.158 1.00 95.56 188 THR A N 1
ATOM 1475 C CA . THR A 1 188 ? 6.103 -20.658 4.468 1.00 95.56 188 THR A CA 1
ATOM 1476 C C . THR A 1 188 ? 5.071 -20.693 5.596 1.00 95.56 188 THR A C 1
ATOM 1478 O O . THR A 1 188 ? 5.342 -21.277 6.641 1.00 95.56 188 THR A O 1
ATOM 1481 N N . SER A 1 189 ? 3.885 -20.114 5.394 1.00 96.75 189 SER A N 1
ATOM 1482 C CA . SER A 1 189 ? 2.789 -20.178 6.367 1.00 96.75 189 SER A CA 1
ATOM 1483 C C . SER A 1 189 ? 2.303 -21.608 6.587 1.00 96.75 189 SER A C 1
ATOM 1485 O O . SER A 1 189 ? 2.200 -22.042 7.733 1.00 96.75 189 SER A O 1
ATOM 1487 N N . HIS A 1 190 ? 2.126 -22.391 5.522 1.00 97.44 190 HIS A N 1
ATOM 1488 C CA . HIS A 1 190 ? 1.788 -23.814 5.651 1.00 97.44 190 HIS A CA 1
ATOM 1489 C C . HIS A 1 190 ? 2.849 -24.602 6.419 1.00 97.44 190 HIS A C 1
ATOM 1491 O O . HIS A 1 190 ? 2.516 -25.376 7.312 1.00 97.44 190 HIS A O 1
ATOM 1497 N N . ALA A 1 191 ? 4.132 -24.356 6.140 1.00 97.06 191 ALA A N 1
ATOM 1498 C CA . ALA A 1 191 ? 5.237 -24.980 6.868 1.00 97.06 191 ALA A CA 1
ATOM 1499 C C . ALA A 1 191 ? 5.268 -24.605 8.365 1.00 97.06 191 ALA A C 1
ATOM 1501 O O . ALA A 1 191 ? 5.811 -25.353 9.174 1.00 97.06 191 ALA A O 1
ATOM 1502 N N . ARG A 1 192 ? 4.667 -23.469 8.743 1.00 95.50 192 ARG A N 1
ATOM 1503 C CA . ARG A 1 192 ? 4.486 -23.021 10.135 1.00 95.50 192 ARG A CA 1
ATOM 1504 C C . ARG A 1 192 ? 3.173 -23.503 10.763 1.00 95.50 192 ARG A C 1
ATOM 1506 O O . ARG A 1 192 ? 2.857 -23.088 11.873 1.00 95.50 192 ARG A O 1
ATOM 1513 N N . ASN A 1 193 ? 2.416 -24.365 10.077 1.00 96.56 193 ASN A N 1
ATOM 1514 C CA . ASN A 1 193 ? 1.076 -24.799 10.480 1.00 96.56 193 ASN A CA 1
ATOM 1515 C C . ASN A 1 193 ? 0.091 -23.622 10.678 1.00 96.56 193 ASN A C 1
ATOM 1517 O O . ASN A 1 193 ? -0.810 -23.671 11.516 1.00 96.56 193 ASN A O 1
ATOM 1521 N N . GLU A 1 194 ? 0.280 -22.547 9.911 1.00 97.19 194 GLU A N 1
ATOM 1522 C CA . GLU A 1 194 ? -0.628 -21.401 9.843 1.00 97.19 194 GLU A CA 1
ATOM 1523 C C . GLU A 1 194 ? -1.668 -21.615 8.730 1.00 97.19 194 GLU A C 1
ATOM 1525 O O . GLU A 1 194 ? -1.451 -22.382 7.788 1.00 97.19 194 GLU A O 1
ATOM 1530 N N . LYS A 1 195 ? -2.798 -20.902 8.806 1.00 97.38 195 LYS A N 1
ATOM 1531 C CA . LYS A 1 195 ? -3.832 -20.897 7.760 1.00 97.38 195 LYS A CA 1
ATOM 1532 C C . LYS A 1 195 ? -3.809 -19.568 6.996 1.00 97.38 195 LYS A C 1
ATOM 1534 O O . LYS A 1 195 ? -4.326 -18.573 7.505 1.00 97.38 195 LYS A O 1
ATOM 1539 N N . PRO A 1 196 ? -3.193 -19.506 5.801 1.00 98.06 196 PRO A N 1
ATOM 1540 C CA . PRO A 1 196 ? -3.108 -18.263 5.046 1.00 98.06 196 PRO A CA 1
ATOM 1541 C C . PRO A 1 196 ? -4.487 -17.844 4.524 1.00 98.06 196 PRO A C 1
ATOM 1543 O O . PRO A 1 196 ? -5.180 -18.626 3.875 1.00 98.06 196 PRO A O 1
ATOM 1546 N N . VAL A 1 197 ? -4.859 -16.590 4.783 1.00 97.75 197 VAL A N 1
ATOM 1547 C CA . VAL A 1 197 ? -6.064 -15.935 4.260 1.00 97.75 197 VAL A CA 1
ATOM 1548 C C . VAL A 1 197 ? -5.632 -14.761 3.386 1.00 97.75 197 VAL A C 1
ATOM 1550 O O . VAL A 1 197 ? -4.930 -13.856 3.844 1.00 97.75 197 VAL A O 1
ATOM 1553 N N . LEU A 1 198 ? -6.020 -14.785 2.114 1.00 97.56 198 LEU A N 1
ATOM 1554 C CA . LEU A 1 198 ? -5.558 -13.855 1.092 1.00 97.56 198 LEU A CA 1
ATOM 1555 C C . LEU A 1 198 ? -6.540 -12.699 0.911 1.00 97.56 198 LEU A C 1
ATOM 1557 O O . LEU A 1 198 ? -7.709 -12.912 0.604 1.00 97.56 198 LEU A O 1
ATOM 1561 N N . PHE A 1 199 ? -6.034 -11.475 1.029 1.00 95.94 199 PHE A N 1
ATOM 1562 C CA . PHE A 1 199 ? -6.779 -10.229 0.853 1.00 95.94 199 PHE A CA 1
ATOM 1563 C C . PHE A 1 199 ? -6.178 -9.421 -0.291 1.00 95.94 199 PHE A C 1
ATOM 1565 O O . PHE A 1 199 ? -4.955 -9.320 -0.398 1.00 95.94 199 PHE A O 1
ATOM 1572 N N . GLY A 1 200 ? -6.993 -8.773 -1.118 1.00 92.56 200 GLY A N 1
ATOM 1573 C CA . GLY A 1 200 ? -6.451 -7.949 -2.195 1.00 92.56 200 GLY A CA 1
ATOM 1574 C C . GLY A 1 200 ? -7.487 -7.423 -3.175 1.00 92.56 200 GLY A C 1
ATOM 1575 O O . GLY A 1 200 ? -8.605 -7.917 -3.269 1.00 92.56 200 GLY A O 1
ATOM 1576 N N . GLN A 1 201 ? -7.085 -6.406 -3.937 1.00 89.56 201 GLN A N 1
ATOM 1577 C CA . GLN A 1 201 ? -7.945 -5.772 -4.946 1.00 89.56 201 GLN A CA 1
ATOM 1578 C C . GLN A 1 201 ? -8.087 -6.618 -6.215 1.00 89.56 201 GLN A C 1
ATOM 1580 O O . GLN A 1 201 ? -9.081 -6.504 -6.924 1.00 89.56 201 GLN A O 1
ATOM 1585 N N . ASP A 1 202 ? -7.088 -7.448 -6.508 1.00 91.81 202 ASP A N 1
ATOM 1586 C CA . ASP A 1 202 ? -7.082 -8.335 -7.665 1.00 91.81 202 ASP A CA 1
ATOM 1587 C C . ASP A 1 202 ? -7.740 -9.669 -7.305 1.00 91.81 202 ASP A C 1
ATOM 1589 O O . ASP A 1 202 ? -7.093 -10.599 -6.824 1.00 91.81 202 ASP A O 1
ATOM 1593 N N . ARG A 1 203 ? -9.060 -9.730 -7.478 1.00 89.94 203 ARG A N 1
ATOM 1594 C CA . ARG A 1 203 ? -9.880 -10.865 -7.039 1.00 89.94 203 ARG A CA 1
ATOM 1595 C C . ARG A 1 203 ? -9.571 -12.147 -7.813 1.00 89.94 203 ARG A C 1
ATOM 1597 O O . ARG A 1 203 ? -9.678 -13.224 -7.238 1.00 89.94 203 ARG A O 1
ATOM 1604 N N . GLU A 1 204 ? -9.170 -12.040 -9.077 1.00 90.75 204 GLU A N 1
ATOM 1605 C CA . GLU A 1 204 ? -8.772 -13.195 -9.889 1.00 90.75 204 GLU A CA 1
ATOM 1606 C C . GLU A 1 204 ? -7.445 -13.776 -9.404 1.00 90.75 204 GLU A C 1
ATOM 1608 O O . GLU A 1 204 ? -7.365 -14.977 -9.154 1.00 90.75 204 GLU A O 1
ATOM 1613 N N . LEU A 1 205 ? -6.436 -12.926 -9.172 1.00 92.69 205 LEU A N 1
ATOM 1614 C CA . LEU A 1 205 ? -5.161 -13.368 -8.607 1.00 92.69 205 LEU A CA 1
ATOM 1615 C C . LEU A 1 205 ? -5.345 -14.007 -7.226 1.00 92.69 205 LEU A C 1
ATOM 1617 O O . LEU A 1 205 ? -4.715 -15.020 -6.933 1.00 92.69 205 LEU A O 1
ATOM 1621 N N . ILE A 1 206 ? -6.186 -13.410 -6.378 1.00 94.12 206 ILE A N 1
ATOM 1622 C CA . ILE A 1 206 ? -6.452 -13.907 -5.024 1.00 94.12 206 ILE A CA 1
ATOM 1623 C C . ILE A 1 206 ? -7.094 -15.295 -5.060 1.00 94.12 206 ILE A C 1
ATOM 1625 O O . ILE A 1 206 ? -6.614 -16.180 -4.357 1.00 94.12 206 ILE A O 1
ATOM 1629 N N . ARG A 1 207 ? -8.128 -15.503 -5.889 1.00 92.44 207 ARG A N 1
ATOM 1630 C CA . ARG A 1 207 ? -8.761 -16.824 -6.048 1.00 92.44 207 ARG A CA 1
ATOM 1631 C C . ARG A 1 207 ? -7.773 -17.852 -6.579 1.00 92.44 207 ARG A C 1
ATOM 1633 O O . ARG A 1 207 ? -7.602 -18.888 -5.959 1.00 92.44 207 ARG A O 1
ATOM 1640 N N . TRP A 1 208 ? -7.041 -17.523 -7.642 1.00 92.38 208 TRP A N 1
ATOM 1641 C CA . TRP A 1 208 ? -6.058 -18.452 -8.195 1.00 92.38 208 TRP A CA 1
ATOM 1642 C C . TRP A 1 208 ? -4.984 -18.851 -7.175 1.00 92.38 208 TRP A C 1
ATOM 1644 O O . TRP A 1 208 ? -4.676 -20.029 -7.043 1.00 92.38 208 TRP A O 1
ATOM 1654 N N . LEU A 1 209 ? -4.418 -17.893 -6.430 1.00 94.69 209 LEU A N 1
ATOM 1655 C CA . LEU A 1 209 ? -3.428 -18.207 -5.397 1.00 94.69 209 LEU A CA 1
ATOM 1656 C C . LEU A 1 209 ? -4.017 -19.076 -4.278 1.00 94.69 209 LEU A C 1
ATOM 1658 O O . LEU A 1 209 ? -3.308 -19.923 -3.737 1.00 94.69 209 LEU A O 1
ATOM 1662 N N . ALA A 1 210 ? -5.279 -18.840 -3.914 1.00 95.31 210 ALA A N 1
ATOM 1663 C CA . ALA A 1 210 ? -5.989 -19.633 -2.921 1.00 95.31 210 ALA A CA 1
ATOM 1664 C C . ALA A 1 210 ? -6.178 -21.079 -3.394 1.00 95.31 210 ALA A C 1
ATOM 1666 O O . ALA A 1 210 ? -5.753 -21.995 -2.690 1.00 95.31 210 ALA A O 1
ATOM 1667 N N . ASP A 1 211 ? -6.699 -21.262 -4.606 1.00 93.88 211 ASP A N 1
ATOM 1668 C CA . ASP A 1 211 ? -6.968 -22.571 -5.202 1.00 93.88 211 ASP A CA 1
ATOM 1669 C C . ASP A 1 211 ? -5.677 -23.373 -5.417 1.00 93.88 211 ASP A C 1
ATOM 1671 O O . ASP A 1 211 ? -5.566 -24.523 -4.997 1.00 93.88 211 ASP A O 1
ATOM 1675 N N . GLU A 1 212 ? -4.668 -22.749 -6.030 1.00 93.38 212 GLU A N 1
ATOM 1676 C CA . GLU A 1 212 ? -3.432 -23.418 -6.447 1.00 93.38 212 GLU A CA 1
ATOM 1677 C C . GLU A 1 212 ? -2.528 -23.788 -5.263 1.00 93.38 212 GLU A C 1
ATOM 1679 O O . GLU A 1 212 ? -1.849 -24.814 -5.277 1.00 93.38 212 GLU A O 1
ATOM 1684 N N . TYR A 1 213 ? -2.493 -22.948 -4.223 1.00 94.81 213 TYR A N 1
ATOM 1685 C CA . TYR A 1 213 ? -1.556 -23.100 -3.103 1.00 94.81 213 TYR A CA 1
ATOM 1686 C C . TYR A 1 213 ? -2.244 -23.388 -1.764 1.00 94.81 213 TYR A C 1
ATOM 1688 O O . TYR A 1 213 ? -1.599 -23.326 -0.712 1.00 94.81 213 TYR A O 1
ATOM 1696 N N . GLY A 1 214 ? -3.537 -23.719 -1.785 1.00 95.06 214 GLY A N 1
ATOM 1697 C CA . GLY A 1 214 ? -4.301 -24.132 -0.609 1.00 95.06 214 GLY A CA 1
ATOM 1698 C C . GLY A 1 214 ? -4.429 -23.038 0.450 1.00 95.06 214 GLY A C 1
ATOM 1699 O O . GLY A 1 214 ? -4.223 -23.306 1.632 1.00 95.06 214 GLY A O 1
ATOM 1700 N N . ALA A 1 215 ? -4.712 -21.801 0.045 1.00 96.88 215 ALA A N 1
ATOM 1701 C CA . ALA A 1 215 ? -5.037 -20.703 0.958 1.00 96.88 215 ALA A CA 1
ATOM 1702 C C . ALA A 1 215 ? -6.545 -20.411 0.947 1.00 96.88 215 ALA A C 1
ATOM 1704 O O . ALA A 1 215 ? -7.281 -20.935 0.121 1.00 96.88 215 ALA A O 1
ATOM 1705 N N . ILE A 1 216 ? -7.016 -19.576 1.871 1.00 95.62 216 ILE A N 1
ATOM 1706 C CA . ILE A 1 216 ? -8.415 -19.135 1.907 1.00 95.62 216 ILE A CA 1
ATOM 1707 C C . ILE A 1 216 ? -8.518 -17.791 1.199 1.00 95.62 216 ILE A C 1
ATOM 1709 O O . ILE A 1 216 ? -7.788 -16.853 1.524 1.00 95.62 216 ILE A O 1
ATOM 1713 N N . SER A 1 217 ? -9.441 -17.668 0.253 1.00 93.62 217 SER A N 1
ATOM 1714 C CA . SER A 1 217 ? -9.723 -16.399 -0.410 1.00 93.62 217 SER A CA 1
ATOM 1715 C C . SER A 1 217 ? -10.627 -15.531 0.463 1.00 93.62 217 SER A C 1
ATOM 1717 O O . SER A 1 217 ? -11.704 -15.966 0.866 1.00 93.62 217 SER A O 1
ATOM 1719 N N . SER A 1 218 ? -10.262 -14.265 0.707 1.00 90.31 218 SER A N 1
ATOM 1720 C CA . SER A 1 218 ? -11.170 -13.333 1.395 1.00 90.31 218 SER A CA 1
ATOM 1721 C C . SER A 1 218 ? -12.488 -13.146 0.638 1.00 90.31 218 SER A C 1
ATOM 1723 O O . SER A 1 218 ? -13.506 -12.829 1.240 1.00 90.31 218 SER A O 1
ATOM 1725 N N . VAL A 1 219 ? -12.494 -13.409 -0.672 1.00 84.25 219 VAL A N 1
ATOM 1726 C CA . VAL A 1 219 ? -13.678 -13.320 -1.536 1.00 84.25 219 VAL A CA 1
ATOM 1727 C C . VAL A 1 219 ? -14.748 -14.349 -1.182 1.00 84.25 219 VAL A C 1
ATOM 1729 O O . VAL A 1 219 ? -15.914 -14.118 -1.468 1.00 84.25 219 VAL A O 1
ATOM 1732 N N . GLU A 1 220 ? -14.360 -15.469 -0.577 1.00 83.69 220 GLU A N 1
ATOM 1733 C CA . GLU A 1 220 ? -15.284 -16.520 -0.132 1.00 83.69 220 GLU A CA 1
ATOM 1734 C C . GLU A 1 220 ? -15.804 -16.270 1.286 1.00 83.69 220 GLU A C 1
ATOM 1736 O O . GLU A 1 220 ? -16.824 -16.826 1.680 1.00 83.69 220 GLU A O 1
ATOM 1741 N N . LEU A 1 221 ? -15.097 -15.440 2.061 1.00 82.19 221 LEU A N 1
ATOM 1742 C CA . LEU A 1 221 ? -15.445 -15.124 3.447 1.00 82.19 221 LEU A CA 1
ATOM 1743 C C . LEU A 1 221 ? -16.477 -14.002 3.558 1.00 82.19 221 LEU A C 1
ATOM 1745 O O . LEU A 1 221 ? -17.173 -13.906 4.568 1.00 82.19 221 LEU A O 1
ATOM 1749 N N . PHE A 1 222 ? -16.563 -13.149 2.542 1.00 74.56 222 PHE A N 1
ATOM 1750 C CA . PHE A 1 222 ? -17.600 -12.135 2.444 1.00 74.56 222 PHE A CA 1
ATOM 1751 C C . PHE A 1 222 ? -18.697 -12.647 1.519 1.00 74.56 222 PHE A C 1
ATOM 1753 O O . PHE A 1 222 ? -18.411 -13.133 0.425 1.00 74.56 222 PHE A O 1
ATOM 1760 N N . ASP A 1 223 ? -19.953 -12.521 1.949 1.00 58.84 223 ASP A N 1
ATOM 1761 C CA . ASP A 1 223 ? -21.094 -12.765 1.071 1.00 58.84 223 ASP A CA 1
ATOM 1762 C C . ASP A 1 223 ? -20.896 -11.971 -0.227 1.00 58.84 223 ASP A C 1
ATOM 1764 O O . ASP A 1 223 ? -20.478 -10.808 -0.194 1.00 58.84 223 ASP A O 1
ATOM 1768 N N . ALA A 1 224 ? -21.238 -12.571 -1.369 1.00 49.03 224 ALA A N 1
ATOM 1769 C CA . ALA A 1 224 ? -21.125 -11.997 -2.717 1.00 49.03 224 ALA A CA 1
ATOM 1770 C C . ALA A 1 224 ? -21.956 -10.699 -2.945 1.00 49.03 224 ALA A C 1
ATOM 1772 O O . ALA A 1 224 ? -22.228 -10.306 -4.081 1.00 49.03 224 ALA A O 1
ATOM 1773 N N . VAL A 1 225 ? -22.393 -10.041 -1.869 1.00 48.28 225 VAL A N 1
ATOM 1774 C CA . VAL A 1 225 ? -23.416 -8.999 -1.793 1.00 48.28 225 VAL A CA 1
ATOM 1775 C C . VAL A 1 225 ? -22.832 -7.621 -1.447 1.00 48.28 225 VAL A C 1
ATOM 1777 O O . VAL A 1 225 ? -23.462 -6.612 -1.769 1.00 48.28 225 VAL A O 1
ATOM 1780 N N . GLU A 1 226 ? -21.622 -7.515 -0.882 1.00 58.75 226 GLU A N 1
ATOM 1781 C CA . GLU A 1 226 ? -20.992 -6.203 -0.641 1.00 58.75 226 GLU A CA 1
ATOM 1782 C C . GLU A 1 226 ? -20.394 -5.622 -1.931 1.00 58.75 226 GLU A C 1
ATOM 1784 O O . GLU A 1 226 ? -19.208 -5.726 -2.230 1.00 58.75 226 GLU A O 1
ATOM 1789 N N . ARG A 1 227 ? -21.279 -5.007 -2.727 1.00 66.06 227 ARG A N 1
ATOM 1790 C CA . ARG A 1 227 ? -20.936 -4.254 -3.945 1.00 66.06 227 ARG A CA 1
ATOM 1791 C C . ARG A 1 227 ? -20.325 -2.889 -3.646 1.00 66.06 227 ARG A C 1
ATOM 1793 O O . ARG A 1 227 ? -19.711 -2.302 -4.533 1.00 66.06 227 ARG A O 1
ATOM 1800 N N . ASP A 1 228 ? -20.525 -2.379 -2.435 1.00 85.06 228 ASP A N 1
ATOM 1801 C CA . ASP A 1 228 ? -19.993 -1.085 -2.037 1.00 85.06 228 ASP A CA 1
ATOM 1802 C C . ASP A 1 228 ? -18.484 -1.189 -1.721 1.00 85.06 228 ASP A C 1
ATOM 1804 O O . ASP A 1 228 ? -18.086 -1.976 -0.852 1.00 85.06 228 ASP A O 1
ATOM 1808 N N . PRO A 1 229 ? -17.619 -0.413 -2.406 1.00 86.81 229 PRO A N 1
ATOM 1809 C CA . PRO A 1 229 ? -16.177 -0.469 -2.192 1.00 86.81 229 PRO A CA 1
ATOM 1810 C C . PRO A 1 229 ? -15.733 -0.093 -0.775 1.00 86.81 229 PRO A C 1
ATOM 1812 O O . PRO A 1 229 ? -14.705 -0.603 -0.326 1.00 86.81 229 PRO A O 1
ATOM 1815 N N . LEU A 1 230 ? -16.460 0.790 -0.076 1.00 90.56 230 LEU A N 1
ATOM 1816 C CA . LEU A 1 230 ? -16.155 1.137 1.312 1.00 90.56 230 LEU A CA 1
ATOM 1817 C C . LEU A 1 230 ? -16.470 -0.030 2.238 1.00 90.56 230 LEU A C 1
ATOM 1819 O O . LEU A 1 230 ? -15.634 -0.366 3.077 1.00 90.56 230 LEU A O 1
ATOM 1823 N N . HIS A 1 231 ? -17.633 -0.653 2.080 1.00 91.06 231 HIS A N 1
ATOM 1824 C CA . HIS A 1 231 ? -18.028 -1.779 2.917 1.00 91.06 231 HIS A CA 1
ATOM 1825 C C . HIS A 1 231 ? -17.026 -2.920 2.795 1.00 91.06 231 HIS A C 1
ATOM 1827 O O . HIS A 1 231 ? -16.462 -3.343 3.798 1.00 91.06 231 HIS A O 1
ATOM 1833 N N . LEU A 1 232 ? -16.684 -3.308 1.564 1.00 89.69 232 LEU A N 1
ATOM 1834 C CA . LEU A 1 232 ? -15.683 -4.341 1.312 1.00 89.69 232 LEU A CA 1
ATOM 1835 C C . LEU A 1 232 ? -14.314 -3.981 1.913 1.00 89.69 232 LEU A C 1
ATOM 1837 O O . LEU A 1 232 ? -13.659 -4.817 2.533 1.00 89.69 232 LEU A O 1
ATOM 1841 N N . ALA A 1 233 ? -13.886 -2.725 1.762 1.00 92.44 233 ALA A N 1
ATOM 1842 C CA . ALA A 1 233 ? -12.643 -2.232 2.344 1.00 92.44 233 ALA A CA 1
ATOM 1843 C C . ALA A 1 233 ? -12.634 -2.346 3.879 1.00 92.44 233 ALA A C 1
ATOM 1845 O O . ALA A 1 233 ? -11.671 -2.849 4.460 1.00 92.44 233 ALA A O 1
ATOM 1846 N N . MET A 1 234 ? -13.698 -1.897 4.544 1.00 94.94 234 MET A N 1
ATOM 1847 C CA . MET A 1 234 ? -13.798 -1.962 6.002 1.00 94.94 234 MET A CA 1
ATOM 1848 C C . MET A 1 234 ? -13.951 -3.402 6.497 1.00 94.94 234 MET A C 1
ATOM 1850 O O . MET A 1 234 ? -13.305 -3.764 7.480 1.00 94.94 234 MET A O 1
ATOM 1854 N N . SER A 1 235 ? -14.702 -4.244 5.782 1.00 93.62 235 SER A N 1
ATOM 1855 C CA . SER A 1 235 ? -14.834 -5.677 6.052 1.00 93.62 235 SER A CA 1
ATOM 1856 C C . SER A 1 235 ? -13.469 -6.374 6.065 1.00 93.62 235 SER A C 1
ATOM 1858 O O . SER A 1 235 ? -13.130 -7.073 7.022 1.00 93.62 235 SER A O 1
ATOM 1860 N N . GLU A 1 236 ? -12.627 -6.118 5.059 1.00 94.62 236 GLU A N 1
ATOM 1861 C CA . GLU A 1 236 ? -11.262 -6.653 5.002 1.00 94.62 236 GLU A CA 1
ATOM 1862 C C . GLU A 1 236 ? -10.358 -6.107 6.116 1.00 94.62 236 GLU A C 1
ATOM 1864 O O . GLU A 1 236 ? -9.612 -6.881 6.717 1.00 94.62 236 GLU A O 1
ATOM 1869 N N . ILE A 1 237 ? -10.428 -4.806 6.430 1.00 97.00 237 ILE A N 1
ATOM 1870 C CA . ILE A 1 237 ? -9.656 -4.208 7.536 1.00 97.00 237 ILE A CA 1
ATOM 1871 C C . ILE A 1 237 ? -10.022 -4.872 8.866 1.00 97.00 237 ILE A C 1
ATOM 1873 O O . ILE A 1 237 ? -9.131 -5.296 9.604 1.00 97.00 237 ILE A O 1
ATOM 1877 N N . PHE A 1 238 ? -11.317 -4.984 9.167 1.00 96.94 238 PHE A N 1
ATOM 1878 C CA . PHE A 1 238 ? -11.790 -5.579 10.414 1.00 96.94 238 PHE A CA 1
ATOM 1879 C C . PHE A 1 238 ? -11.468 -7.070 10.500 1.00 96.94 238 PHE A C 1
ATOM 1881 O O . PHE A 1 238 ? -11.113 -7.548 11.576 1.00 96.94 238 PHE A O 1
ATOM 1888 N N . LEU A 1 239 ? -11.539 -7.803 9.387 1.00 95.88 239 LEU A N 1
ATOM 1889 C CA . LEU A 1 239 ? -11.223 -9.228 9.381 1.00 95.88 239 LEU A CA 1
ATOM 1890 C C . LEU A 1 239 ? -9.720 -9.466 9.583 1.00 95.88 239 LEU A C 1
ATOM 1892 O O . LEU A 1 239 ? -9.339 -10.298 10.402 1.00 95.88 239 LEU A O 1
ATOM 1896 N N . MET A 1 240 ? -8.860 -8.699 8.904 1.00 97.62 240 MET A N 1
ATOM 1897 C CA . MET A 1 240 ? -7.405 -8.771 9.093 1.00 97.62 240 MET A CA 1
ATOM 1898 C C . MET A 1 240 ? -6.977 -8.394 10.520 1.00 97.62 240 MET A C 1
ATOM 1900 O O . MET A 1 240 ? -6.040 -8.989 11.046 1.00 97.62 240 MET A O 1
ATOM 1904 N N . ALA A 1 241 ? -7.675 -7.453 11.164 1.00 97.56 241 ALA A N 1
ATOM 1905 C CA . ALA A 1 241 ? -7.416 -7.037 12.545 1.00 97.56 241 ALA A CA 1
ATOM 1906 C C . ALA A 1 241 ? -7.701 -8.131 13.598 1.00 97.56 241 ALA A C 1
ATOM 1908 O O . ALA A 1 241 ? -7.383 -7.947 14.769 1.00 97.56 241 ALA A O 1
ATOM 1909 N N . ARG A 1 242 ? -8.298 -9.263 13.206 1.00 95.88 242 ARG A N 1
ATOM 1910 C CA . ARG A 1 242 ? -8.591 -10.408 14.088 1.00 95.88 242 ARG A CA 1
ATOM 1911 C C . ARG A 1 242 ? -7.622 -11.584 13.904 1.00 95.88 242 ARG A C 1
ATOM 1913 O O . ARG A 1 242 ? -7.791 -12.609 14.555 1.00 95.88 242 ARG A O 1
ATOM 1920 N N . MET A 1 243 ? -6.654 -11.467 12.995 1.00 96.56 243 MET A N 1
ATOM 1921 C CA . MET A 1 243 ? -5.726 -12.547 12.639 1.00 96.56 243 MET A CA 1
ATOM 1922 C C . MET A 1 243 ? -4.518 -12.599 13.581 1.00 96.56 243 MET A C 1
ATOM 1924 O O . MET A 1 243 ? -4.182 -11.608 14.223 1.00 96.56 243 MET A O 1
ATOM 1928 N N . ASN A 1 244 ? -3.801 -13.726 13.611 1.00 96.50 244 ASN A N 1
ATOM 1929 C CA . ASN A 1 244 ? -2.627 -13.888 14.482 1.00 96.50 244 ASN A CA 1
ATOM 1930 C C . ASN A 1 244 ? -1.431 -13.040 14.029 1.00 96.50 244 ASN A C 1
ATOM 1932 O O . ASN A 1 244 ? -0.617 -12.603 14.840 1.00 96.50 244 ASN A O 1
ATOM 1936 N N . ARG A 1 245 ? -1.301 -12.850 12.715 1.00 96.50 245 ARG A N 1
ATOM 1937 C CA . ARG A 1 245 ? -0.229 -12.086 12.072 1.00 96.50 245 ARG A CA 1
ATOM 1938 C C . ARG A 1 245 ? -0.715 -11.558 10.730 1.00 96.50 245 ARG A C 1
ATOM 1940 O O . ARG A 1 245 ? -1.584 -12.158 10.093 1.00 96.50 245 ARG A O 1
ATOM 1947 N N . LEU A 1 246 ? -0.119 -10.456 10.291 1.00 97.94 246 LEU A N 1
ATOM 1948 C CA . LEU A 1 246 ? -0.379 -9.834 9.001 1.00 97.94 246 LEU A CA 1
ATOM 1949 C C . LEU A 1 246 ? 0.910 -9.751 8.182 1.00 97.94 246 LEU A C 1
ATOM 1951 O O . LEU A 1 246 ? 1.900 -9.182 8.632 1.00 97.94 246 LEU A O 1
ATOM 1955 N N . VAL A 1 247 ? 0.880 -10.246 6.946 1.00 98.00 247 VAL A N 1
ATOM 1956 C CA . VAL A 1 247 ? 1.958 -10.105 5.961 1.00 98.00 247 VAL A CA 1
ATOM 1957 C C . VAL A 1 247 ? 1.523 -9.168 4.847 1.00 98.00 247 VAL A C 1
ATOM 1959 O O . VAL A 1 247 ? 0.536 -9.415 4.155 1.00 98.00 247 VAL A O 1
ATOM 1962 N N . SER A 1 248 ? 2.265 -8.082 4.643 1.00 96.75 248 SER A N 1
ATOM 1963 C CA . SER A 1 248 ? 1.996 -7.147 3.546 1.00 96.75 248 SER A CA 1
ATOM 1964 C C . SER A 1 248 ? 3.216 -6.304 3.201 1.00 96.75 248 SER A C 1
ATOM 1966 O O . SER A 1 248 ? 4.112 -6.125 4.022 1.00 96.75 248 SER A O 1
ATOM 1968 N N . GLY A 1 249 ? 3.206 -5.674 2.024 1.00 93.06 249 GLY A N 1
ATOM 1969 C CA . GLY A 1 249 ? 4.060 -4.510 1.778 1.00 93.06 249 GLY A CA 1
ATOM 1970 C C . GLY A 1 249 ? 3.668 -3.313 2.663 1.00 93.06 249 GLY A C 1
ATOM 1971 O O . GLY A 1 249 ? 2.846 -3.424 3.574 1.00 93.06 249 GLY A O 1
ATOM 1972 N N . ASN A 1 250 ? 4.181 -2.123 2.349 1.00 90.44 250 ASN A N 1
ATOM 1973 C CA . ASN A 1 250 ? 3.885 -0.874 3.078 1.00 90.44 250 ASN A CA 1
ATOM 1974 C C . ASN A 1 250 ? 2.515 -0.251 2.719 1.00 90.44 250 ASN A C 1
ATOM 1976 O O . ASN A 1 250 ? 2.391 0.963 2.554 1.00 90.44 250 ASN A O 1
ATOM 1980 N N . SER A 1 251 ? 1.483 -1.075 2.537 1.00 93.06 251 SER A N 1
ATOM 1981 C CA . SER A 1 251 ? 0.119 -0.614 2.261 1.00 93.06 251 SER A CA 1
ATOM 1982 C C . SER A 1 251 ? -0.495 -0.000 3.523 1.00 93.06 251 SER A C 1
ATOM 1984 O O . SER A 1 251 ? -0.674 -0.702 4.517 1.00 93.06 251 SER A O 1
ATOM 1986 N N . GLY A 1 252 ? -0.878 1.283 3.490 1.00 93.38 252 GLY A N 1
ATOM 1987 C CA . GLY A 1 252 ? -1.586 1.920 4.608 1.00 93.38 252 GLY A CA 1
ATOM 1988 C C . GLY A 1 252 ? -2.882 1.208 5.002 1.00 93.38 252 GLY A C 1
ATOM 1989 O O . GLY A 1 252 ? -3.288 1.273 6.152 1.00 93.38 252 GLY A O 1
ATOM 1990 N N . PHE A 1 253 ? -3.502 0.479 4.074 1.00 93.81 253 PHE A N 1
ATOM 1991 C CA . PHE A 1 253 ? -4.673 -0.356 4.341 1.00 93.81 253 PHE A CA 1
ATOM 1992 C C . PHE A 1 253 ? -4.358 -1.511 5.305 1.00 93.81 253 PHE A C 1
ATOM 1994 O O . PHE A 1 253 ? -5.019 -1.683 6.323 1.00 93.81 253 PHE A O 1
ATOM 2001 N N . ALA A 1 254 ? -3.294 -2.260 5.020 1.00 96.69 254 ALA A N 1
ATOM 2002 C CA . ALA A 1 254 ? -2.841 -3.367 5.856 1.00 96.69 254 ALA A CA 1
ATOM 2003 C C . ALA A 1 254 ? -2.265 -2.887 7.197 1.00 96.69 254 ALA A C 1
ATOM 2005 O O . ALA A 1 254 ? -2.555 -3.451 8.248 1.00 96.69 254 ALA A O 1
ATOM 2006 N N . LEU A 1 255 ? -1.495 -1.796 7.172 1.00 96.81 255 LEU A N 1
ATOM 2007 C CA . LEU A 1 255 ? -0.934 -1.199 8.383 1.00 96.81 255 LEU A CA 1
ATOM 2008 C C . LEU A 1 255 ? -2.020 -0.625 9.308 1.00 96.81 255 LEU A C 1
ATOM 2010 O O . LEU A 1 255 ? -1.834 -0.610 10.521 1.00 96.81 255 LEU A O 1
ATOM 2014 N N . LEU A 1 256 ? -3.157 -0.181 8.760 1.00 97.94 256 LEU A N 1
ATOM 2015 C CA . LEU A 1 256 ? -4.321 0.198 9.558 1.00 97.94 256 LEU A CA 1
ATOM 2016 C C . LEU A 1 256 ? -4.944 -1.013 10.258 1.00 97.94 256 LEU A C 1
ATOM 2018 O O . LEU A 1 256 ? -5.263 -0.917 11.434 1.00 97.94 256 LEU A O 1
ATOM 2022 N N . ALA A 1 257 ? -5.108 -2.138 9.559 1.00 98.19 257 ALA A N 1
ATOM 2023 C CA . ALA A 1 257 ? -5.654 -3.356 10.156 1.00 98.19 257 ALA A CA 1
ATOM 2024 C C . ALA A 1 257 ? -4.755 -3.891 11.282 1.00 98.19 257 ALA A C 1
ATOM 2026 O O . ALA A 1 257 ? -5.246 -4.244 12.352 1.00 98.19 257 ALA A O 1
ATOM 2027 N N . SER A 1 258 ? -3.434 -3.860 11.074 1.00 97.88 258 SER A N 1
ATOM 2028 C CA . SER A 1 258 ? -2.451 -4.160 12.121 1.00 97.88 258 SER A CA 1
ATOM 2029 C C . SER A 1 258 ? -2.621 -3.247 13.341 1.00 97.88 258 SER A C 1
ATOM 2031 O O . SER A 1 258 ? -2.725 -3.748 14.458 1.00 97.88 258 SER A O 1
ATOM 2033 N N . ALA A 1 259 ? -2.752 -1.930 13.137 1.00 97.44 259 ALA A N 1
ATOM 2034 C CA . ALA A 1 259 ? -3.021 -0.972 14.212 1.00 97.44 259 ALA A CA 1
ATOM 2035 C C . ALA A 1 259 ? -4.357 -1.237 14.931 1.00 97.44 259 ALA A C 1
ATOM 2037 O O . ALA A 1 259 ? -4.400 -1.239 16.155 1.00 97.44 259 ALA A O 1
ATOM 2038 N N . ALA A 1 260 ? -5.435 -1.500 14.189 1.00 97.94 260 ALA A N 1
ATOM 2039 C CA . ALA A 1 260 ? -6.771 -1.734 14.738 1.00 97.94 260 ALA A CA 1
ATOM 2040 C C . ALA A 1 260 ? -6.848 -2.985 15.629 1.00 97.94 260 ALA A C 1
ATOM 2042 O O . ALA A 1 260 ? -7.605 -3.011 16.599 1.00 97.94 260 ALA A O 1
ATOM 2043 N N . GLY A 1 261 ? -6.078 -4.021 15.296 1.00 97.12 261 GLY A N 1
ATOM 2044 C CA . GLY A 1 261 ? -6.077 -5.297 16.008 1.00 97.12 261 GLY A CA 1
ATOM 2045 C C . GLY A 1 261 ? -4.903 -5.516 16.960 1.00 97.12 261 GLY A C 1
ATOM 2046 O O . GLY A 1 261 ? -4.852 -6.556 17.604 1.00 97.12 261 GLY A O 1
ATOM 2047 N N . ALA A 1 262 ? -3.944 -4.584 17.016 1.00 96.88 262 ALA A N 1
ATOM 2048 C CA . ALA A 1 262 ? -2.613 -4.827 17.581 1.00 96.88 262 ALA A CA 1
ATOM 2049 C C . ALA A 1 262 ? -1.937 -6.091 16.995 1.00 96.88 262 ALA A C 1
ATOM 2051 O O . ALA A 1 262 ? -1.165 -6.776 17.666 1.00 96.88 262 ALA A O 1
ATOM 2052 N N . VAL A 1 263 ? -2.229 -6.404 15.727 1.00 95.88 263 VAL A N 1
ATOM 2053 C CA . VAL A 1 263 ? -1.734 -7.606 15.045 1.00 95.88 263 VAL A CA 1
ATOM 2054 C C . VAL A 1 263 ? -0.301 -7.369 14.568 1.00 95.88 263 VAL A C 1
ATOM 2056 O O . VAL A 1 263 ? -0.069 -6.384 13.858 1.00 95.88 263 VAL A O 1
ATOM 2059 N N . PRO A 1 264 ? 0.660 -8.258 14.876 1.00 95.44 264 PRO A N 1
ATOM 2060 C CA . PRO A 1 264 ? 2.024 -8.161 14.371 1.00 95.44 264 PRO A CA 1
ATOM 2061 C C . PRO A 1 264 ? 2.066 -8.093 12.840 1.00 95.44 264 PRO A C 1
ATOM 2063 O O . PRO A 1 264 ? 1.499 -8.943 12.149 1.00 95.44 264 PRO A O 1
ATOM 2066 N N . HIS A 1 265 ? 2.762 -7.086 12.310 1.00 95.69 265 HIS A N 1
ATOM 2067 C CA . HIS A 1 265 ? 2.965 -6.900 10.874 1.00 95.69 265 HIS A CA 1
ATOM 2068 C C . HIS A 1 265 ? 4.356 -7.363 10.446 1.00 95.69 265 HIS A C 1
ATOM 2070 O O . 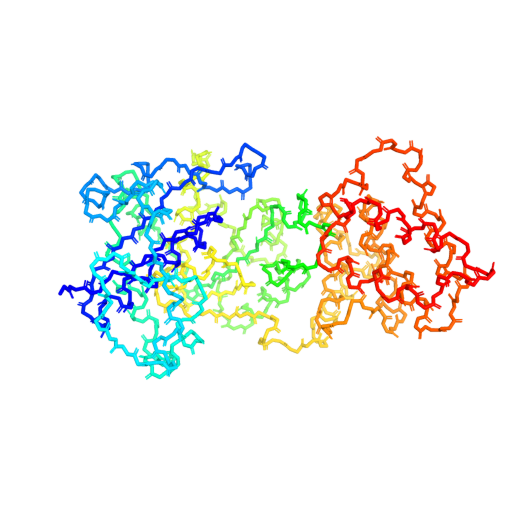HIS A 1 265 ? 5.366 -6.967 11.025 1.00 95.69 265 HIS A O 1
ATOM 2076 N N . GLU A 1 266 ? 4.407 -8.161 9.384 1.00 95.25 266 GLU A N 1
ATOM 2077 C CA . GLU A 1 266 ? 5.633 -8.575 8.721 1.00 95.25 266 GLU A CA 1
ATOM 2078 C C . GLU A 1 266 ? 5.673 -8.036 7.286 1.00 95.25 266 GLU A C 1
ATOM 2080 O O . GLU A 1 266 ? 4.787 -8.302 6.468 1.00 95.25 266 GLU A O 1
ATOM 2085 N N . ASN A 1 267 ? 6.740 -7.304 6.958 1.00 92.31 267 ASN A N 1
ATOM 2086 C CA . ASN A 1 267 ? 7.023 -6.902 5.586 1.00 92.31 267 ASN A CA 1
ATOM 2087 C C . ASN A 1 267 ? 8.025 -7.881 4.948 1.00 92.31 267 ASN A C 1
ATOM 2089 O O . ASN A 1 267 ? 9.185 -7.894 5.369 1.00 92.31 267 ASN A O 1
ATOM 2093 N N . PRO A 1 268 ? 7.647 -8.635 3.898 1.00 88.94 268 PRO A N 1
ATOM 2094 C CA . PRO A 1 268 ? 8.519 -9.635 3.278 1.00 88.94 268 PRO A CA 1
ATOM 2095 C C . PRO A 1 268 ? 9.751 -9.041 2.585 1.00 88.94 268 PRO A C 1
ATOM 2097 O O . PRO A 1 268 ? 10.715 -9.755 2.331 1.00 88.94 268 PRO A O 1
ATOM 2100 N N . TYR A 1 269 ? 9.761 -7.740 2.286 1.00 84.38 269 TYR A N 1
ATOM 2101 C CA . TYR A 1 269 ? 10.954 -7.057 1.778 1.00 84.38 269 TYR A CA 1
ATOM 2102 C C . TYR A 1 269 ? 11.970 -6.715 2.875 1.00 84.38 269 TYR A C 1
ATOM 2104 O O . TYR A 1 269 ? 13.078 -6.292 2.554 1.00 84.38 269 TYR A O 1
ATOM 2112 N N . LEU A 1 270 ? 11.588 -6.856 4.147 1.00 85.25 270 LEU A N 1
ATOM 2113 C CA . LEU A 1 270 ? 12.456 -6.660 5.309 1.00 85.25 270 LEU A CA 1
ATOM 2114 C C . LEU A 1 270 ? 12.762 -7.980 6.027 1.00 85.25 270 LEU A C 1
ATOM 2116 O O . LEU A 1 270 ? 13.855 -8.122 6.562 1.00 85.25 270 LEU A O 1
ATOM 2120 N N . SER A 1 271 ? 11.814 -8.923 6.059 1.00 85.00 271 SER A N 1
ATOM 2121 C CA . SER A 1 271 ? 11.974 -10.205 6.757 1.00 85.00 271 SER A CA 1
ATOM 2122 C C . SER A 1 271 ? 12.660 -11.288 5.925 1.00 85.00 271 SER A C 1
ATOM 2124 O O . SER A 1 271 ? 13.222 -12.217 6.500 1.00 85.00 271 SER A O 1
ATOM 2126 N N . ARG A 1 272 ? 12.636 -11.182 4.591 1.00 86.06 272 ARG A N 1
ATOM 2127 C CA . ARG A 1 272 ? 13.342 -12.096 3.683 1.00 86.06 272 ARG A CA 1
ATOM 2128 C C . ARG A 1 272 ? 14.585 -11.428 3.133 1.00 86.06 272 ARG A C 1
ATOM 2130 O O . ARG A 1 272 ? 14.612 -10.215 2.904 1.00 86.06 272 ARG A O 1
ATOM 2137 N N . THR A 1 273 ? 15.597 -12.237 2.855 1.00 85.31 273 THR A N 1
ATOM 2138 C CA . THR A 1 273 ? 16.740 -11.766 2.091 1.00 85.31 273 THR A CA 1
ATOM 2139 C C . THR A 1 273 ? 16.297 -11.403 0.682 1.00 85.31 273 THR A C 1
ATOM 2141 O O . THR A 1 273 ? 15.314 -11.891 0.110 1.00 85.31 273 THR A O 1
ATOM 2144 N N . LYS A 1 274 ? 17.065 -10.505 0.099 1.00 80.69 274 LYS A N 1
ATOM 2145 C CA . LYS A 1 274 ? 16.889 -10.107 -1.281 1.00 80.69 274 LYS A CA 1
ATOM 2146 C C . LYS A 1 274 ? 17.105 -11.282 -2.230 1.00 80.69 274 LYS A C 1
ATOM 2148 O O . LYS A 1 274 ? 16.359 -11.433 -3.186 1.00 80.69 274 LYS A O 1
ATOM 2153 N N . GLU A 1 275 ? 18.098 -12.114 -1.958 1.00 85.00 275 GLU A N 1
ATOM 2154 C CA . GLU A 1 275 ? 18.454 -13.275 -2.766 1.00 85.00 275 GLU A CA 1
ATOM 2155 C C . GLU A 1 275 ? 17.305 -14.292 -2.801 1.00 85.00 275 GLU A C 1
ATOM 2157 O O . GLU A 1 275 ? 16.971 -14.797 -3.870 1.00 85.00 275 GLU A O 1
ATOM 2162 N N . GLU A 1 276 ? 16.625 -14.525 -1.674 1.00 87.94 276 GLU A N 1
ATOM 2163 C CA . GLU A 1 276 ? 15.434 -15.386 -1.619 1.00 87.94 276 GLU A CA 1
ATOM 2164 C C . GLU A 1 276 ? 14.282 -14.849 -2.470 1.00 87.94 276 GLU A C 1
ATOM 2166 O O . GLU A 1 276 ? 13.573 -15.611 -3.129 1.00 87.94 276 GLU A O 1
ATOM 2171 N N . ASN A 1 277 ? 14.064 -13.537 -2.449 1.00 86.19 277 ASN A N 1
ATOM 2172 C CA . ASN A 1 277 ? 13.010 -12.919 -3.240 1.00 86.19 277 ASN A CA 1
ATOM 2173 C C . ASN A 1 277 ? 13.363 -12.872 -4.738 1.00 86.19 277 ASN A C 1
ATOM 2175 O O . ASN A 1 277 ? 12.493 -13.105 -5.577 1.00 86.19 277 ASN A O 1
ATOM 2179 N N . GLU A 1 278 ? 14.627 -12.602 -5.080 1.00 85.50 278 GLU A N 1
ATOM 2180 C CA . GLU A 1 278 ? 15.148 -12.680 -6.450 1.00 85.50 278 GLU A CA 1
ATOM 2181 C C . GLU A 1 278 ? 14.996 -14.113 -6.995 1.00 85.50 278 GLU A C 1
ATOM 2183 O O . GLU A 1 278 ? 14.475 -14.299 -8.095 1.00 85.50 278 GLU A O 1
ATOM 2188 N N . ALA A 1 279 ? 15.346 -15.131 -6.204 1.00 87.62 279 ALA A N 1
ATOM 2189 C CA . ALA A 1 279 ? 15.182 -16.534 -6.577 1.00 87.62 279 ALA A CA 1
ATOM 2190 C C . ALA A 1 279 ? 13.709 -16.922 -6.774 1.00 87.62 279 ALA A C 1
ATOM 2192 O O . ALA A 1 279 ? 13.385 -17.624 -7.734 1.00 87.62 279 ALA A O 1
ATOM 2193 N N . ALA A 1 280 ? 12.808 -16.444 -5.908 1.00 88.88 280 ALA A N 1
ATOM 2194 C CA . ALA A 1 280 ? 11.372 -16.674 -6.052 1.00 88.88 280 ALA A CA 1
ATOM 2195 C C . ALA A 1 280 ? 10.850 -16.114 -7.383 1.00 88.88 280 ALA A C 1
ATOM 2197 O O . ALA A 1 280 ? 10.220 -16.824 -8.162 1.00 88.88 280 ALA A O 1
ATOM 2198 N N . VAL A 1 281 ? 11.158 -14.855 -7.697 1.00 89.62 281 VAL A N 1
ATOM 2199 C CA . VAL A 1 281 ? 10.711 -14.247 -8.957 1.00 89.62 281 VAL A CA 1
ATOM 2200 C C . VAL A 1 281 ? 11.349 -14.937 -10.163 1.00 89.62 281 VAL A C 1
ATOM 2202 O O . VAL A 1 281 ? 10.638 -15.246 -11.114 1.00 89.62 281 VAL A O 1
ATOM 2205 N N . ALA A 1 282 ? 12.652 -15.226 -10.134 1.00 88.62 282 ALA A N 1
ATOM 2206 C CA . ALA A 1 282 ? 13.334 -15.906 -11.234 1.00 88.62 282 ALA A CA 1
ATOM 2207 C C . ALA A 1 282 ? 12.710 -17.278 -11.533 1.00 88.62 282 ALA A C 1
ATOM 2209 O O . ALA A 1 282 ? 12.405 -17.560 -12.691 1.00 88.62 282 ALA A O 1
ATOM 2210 N N . ARG A 1 283 ? 12.439 -18.083 -10.496 1.00 87.56 283 ARG A N 1
ATOM 2211 C CA . ARG A 1 283 ? 11.811 -19.407 -10.621 1.00 87.56 283 ARG A CA 1
ATOM 2212 C C . ARG A 1 283 ? 10.469 -19.347 -11.344 1.00 87.56 283 ARG A C 1
ATOM 2214 O O . ARG A 1 283 ? 10.204 -20.188 -12.182 1.00 87.56 283 ARG A O 1
ATOM 2221 N N . HIS A 1 284 ? 9.640 -18.352 -11.044 1.00 86.38 284 HIS A N 1
ATOM 2222 C CA . HIS A 1 284 ? 8.297 -18.252 -11.620 1.00 86.38 284 HIS A CA 1
ATOM 2223 C C . HIS A 1 284 ? 8.246 -17.483 -12.948 1.00 86.38 284 HIS A C 1
ATOM 2225 O O . HIS A 1 284 ? 7.333 -17.689 -13.737 1.00 86.38 284 HIS A O 1
ATOM 2231 N N . MET A 1 285 ? 9.182 -16.564 -13.199 1.00 89.19 285 MET A N 1
ATOM 2232 C CA . MET A 1 285 ? 9.113 -15.661 -14.358 1.00 89.19 285 MET A CA 1
ATOM 2233 C C . MET A 1 285 ? 10.066 -16.023 -15.500 1.00 89.19 285 MET A C 1
ATOM 2235 O O . MET A 1 285 ? 9.934 -15.461 -16.592 1.00 89.19 285 MET A O 1
ATOM 2239 N N . LEU A 1 286 ? 11.054 -16.885 -15.249 1.00 85.75 286 LEU A N 1
ATOM 2240 C CA . LEU A 1 286 ? 11.981 -17.389 -16.269 1.00 85.75 286 LEU A CA 1
ATOM 2241 C C . LEU A 1 286 ? 11.696 -18.839 -16.660 1.00 85.75 286 LEU A C 1
ATOM 2243 O O . LEU A 1 286 ? 12.158 -19.269 -17.719 1.00 85.75 286 LEU A O 1
ATOM 2247 N N . ASP A 1 287 ? 10.938 -19.565 -15.840 1.00 80.25 287 ASP A N 1
ATOM 2248 C CA . ASP A 1 287 ? 10.426 -20.879 -16.196 1.00 80.25 287 ASP A CA 1
ATOM 2249 C C . ASP A 1 287 ? 9.362 -20.740 -17.294 1.00 80.25 287 ASP A C 1
ATOM 2251 O O . ASP A 1 287 ? 8.390 -19.993 -17.160 1.00 80.25 287 ASP A O 1
ATOM 2255 N N . ARG A 1 288 ? 9.592 -21.425 -18.417 1.00 66.31 288 ARG A N 1
ATOM 2256 C CA . ARG A 1 288 ? 8.720 -21.376 -19.597 1.00 66.31 288 ARG A CA 1
ATOM 2257 C C . ARG A 1 288 ? 7.468 -22.227 -19.432 1.00 66.31 288 ARG A C 1
ATOM 2259 O O . ARG A 1 288 ? 6.492 -21.965 -20.131 1.00 66.31 288 ARG A O 1
ATOM 2266 N N . ASP A 1 289 ? 7.491 -23.181 -18.508 1.00 65.38 289 ASP A N 1
ATOM 2267 C CA . ASP A 1 289 ? 6.373 -24.084 -18.243 1.00 65.38 289 ASP A CA 1
ATOM 2268 C C . ASP A 1 289 ? 5.415 -23.500 -17.192 1.00 65.38 289 ASP A C 1
ATOM 2270 O O . ASP A 1 289 ? 4.306 -24.000 -16.985 1.00 65.38 289 ASP A O 1
ATOM 2274 N N . PHE A 1 290 ? 5.797 -22.381 -16.563 1.00 65.00 290 PHE A N 1
ATOM 2275 C CA . PHE A 1 290 ? 4.975 -21.692 -15.579 1.00 65.00 290 PHE A CA 1
ATOM 2276 C C . PHE A 1 290 ? 3.827 -20.912 -16.245 1.00 65.00 290 PHE A C 1
ATOM 2278 O O . PHE A 1 290 ? 3.896 -19.708 -16.512 1.00 65.00 290 PHE A O 1
ATOM 2285 N N . SER A 1 291 ? 2.723 -21.614 -16.501 1.00 62.41 291 SER A N 1
ATOM 2286 C CA . SER A 1 291 ? 1.475 -21.058 -17.036 1.00 62.41 291 SER A CA 1
ATOM 2287 C C . SER A 1 291 ? 0.629 -20.405 -15.939 1.00 62.41 291 SER A C 1
ATOM 2289 O O . SER A 1 291 ? -0.456 -20.843 -15.578 1.00 62.41 291 SER A O 1
ATOM 2291 N N . ALA A 1 292 ? 1.127 -19.304 -15.386 1.00 62.81 292 ALA A N 1
ATOM 2292 C CA . ALA A 1 292 ? 0.358 -18.538 -14.413 1.00 62.81 292 ALA A CA 1
ATOM 2293 C C . ALA A 1 292 ? -0.843 -17.846 -15.100 1.00 62.81 292 ALA A C 1
ATOM 2295 O O . ALA A 1 292 ? -0.618 -17.118 -16.080 1.00 62.81 292 ALA A O 1
ATOM 2296 N N . PRO A 1 293 ? -2.078 -17.965 -14.578 1.00 67.31 293 PRO A N 1
ATOM 2297 C CA . PRO A 1 293 ? -3.235 -17.207 -15.051 1.00 67.31 293 PRO A CA 1
ATOM 2298 C C . PRO A 1 293 ? -3.266 -15.695 -14.731 1.00 67.31 293 PRO A C 1
ATOM 2300 O O . PRO A 1 293 ? -4.130 -15.037 -15.308 1.00 67.31 293 PRO A O 1
ATOM 2303 N N . PRO A 1 294 ? -2.396 -15.070 -13.896 1.00 78.19 294 PRO A N 1
ATOM 2304 C CA . PRO A 1 294 ? -2.476 -13.630 -13.671 1.00 78.19 294 PRO A CA 1
ATOM 2305 C C . PRO A 1 294 ? -2.334 -12.821 -14.962 1.00 78.19 294 PRO A C 1
ATOM 2307 O O . PRO A 1 294 ? -1.621 -13.211 -15.895 1.00 78.19 294 PRO A O 1
ATOM 2310 N N . SER A 1 295 ? -2.966 -11.647 -14.965 1.00 90.06 295 SER A N 1
ATOM 2311 C CA . SER A 1 295 ? -2.908 -10.681 -16.061 1.00 90.06 295 SER A CA 1
ATOM 2312 C C . SER A 1 295 ? -1.471 -10.367 -16.499 1.00 90.06 295 SER A C 1
ATOM 2314 O O . SER A 1 295 ? -0.511 -10.464 -15.724 1.00 90.06 295 SER A O 1
ATOM 2316 N N . LEU A 1 296 ? -1.308 -9.915 -17.747 1.00 92.06 296 LEU A N 1
ATOM 2317 C CA . LEU A 1 296 ? 0.001 -9.490 -18.253 1.00 92.06 296 LEU A CA 1
ATOM 2318 C C . LEU A 1 296 ? 0.624 -8.406 -17.356 1.00 92.06 296 LEU A C 1
ATOM 2320 O O . LEU A 1 296 ? 1.816 -8.456 -17.073 1.00 92.06 296 LEU A O 1
ATOM 2324 N N . LEU A 1 297 ? -0.177 -7.493 -16.803 1.00 93.44 297 LEU A N 1
ATOM 2325 C CA . LEU A 1 297 ? 0.320 -6.446 -15.907 1.00 93.44 297 LEU A CA 1
ATOM 2326 C C . LEU A 1 297 ? 0.811 -6.992 -14.556 1.00 93.44 297 LEU A C 1
ATOM 2328 O O . LEU A 1 297 ? 1.808 -6.494 -14.028 1.00 93.44 297 LEU A O 1
ATOM 2332 N N . GLN A 1 298 ? 0.207 -8.060 -14.024 1.00 93.12 298 GLN A N 1
ATOM 2333 C CA . GLN A 1 298 ? 0.753 -8.756 -12.851 1.00 93.12 298 GLN A CA 1
ATOM 2334 C C . GLN A 1 298 ? 2.093 -9.423 -13.160 1.00 93.12 298 GLN A C 1
ATOM 2336 O O . GLN A 1 298 ? 3.033 -9.319 -12.368 1.00 93.12 298 GLN A O 1
ATOM 2341 N N . LYS A 1 299 ? 2.216 -10.052 -14.335 1.00 92.38 299 LYS A N 1
ATOM 2342 C CA . LYS A 1 299 ? 3.480 -10.639 -14.804 1.00 92.38 299 LYS A CA 1
ATOM 2343 C C . LYS A 1 299 ? 4.556 -9.568 -15.002 1.00 92.38 299 LYS A C 1
ATOM 2345 O O . LYS A 1 299 ? 5.684 -9.740 -14.541 1.00 92.38 299 LYS A O 1
ATOM 2350 N N . ALA A 1 300 ? 4.208 -8.428 -15.599 1.00 92.25 300 ALA A N 1
ATOM 2351 C CA . ALA A 1 300 ? 5.111 -7.291 -15.760 1.00 92.25 300 ALA A CA 1
ATOM 2352 C C . ALA A 1 300 ? 5.590 -6.743 -14.408 1.00 92.25 300 ALA A C 1
ATOM 2354 O O . ALA A 1 300 ? 6.793 -6.562 -14.190 1.00 92.25 300 ALA A O 1
ATOM 2355 N N . ASN A 1 301 ? 4.662 -6.546 -13.466 1.00 91.06 301 ASN A N 1
ATOM 2356 C CA . ASN A 1 301 ? 4.986 -6.110 -12.113 1.00 91.06 301 ASN A CA 1
ATOM 2357 C C . ASN A 1 301 ? 5.891 -7.121 -11.387 1.00 91.06 301 ASN A C 1
ATOM 2359 O O . ASN A 1 301 ? 6.870 -6.716 -10.757 1.00 91.06 301 ASN A O 1
ATOM 2363 N N . ALA A 1 302 ? 5.624 -8.424 -11.518 1.00 91.31 302 ALA A N 1
ATOM 2364 C CA . ALA A 1 302 ? 6.463 -9.476 -10.951 1.00 91.31 302 ALA A CA 1
ATOM 2365 C C . ALA A 1 302 ? 7.893 -9.427 -11.505 1.00 91.31 302 ALA A C 1
ATOM 2367 O O . ALA A 1 302 ? 8.840 -9.343 -10.721 1.00 91.31 302 ALA A O 1
ATOM 2368 N N . CYS A 1 303 ? 8.059 -9.361 -12.828 1.00 89.88 303 CYS A N 1
ATOM 2369 C CA . CYS A 1 303 ? 9.370 -9.214 -13.461 1.00 89.88 303 CYS A CA 1
ATOM 2370 C C . CYS A 1 303 ? 10.125 -7.962 -12.986 1.00 89.88 303 CYS A C 1
ATOM 2372 O O . CYS A 1 303 ? 11.324 -8.027 -12.711 1.00 89.88 303 CYS A O 1
ATOM 2374 N N . CYS A 1 304 ? 9.437 -6.825 -12.852 1.00 86.06 304 CYS A N 1
ATOM 2375 C CA . CYS A 1 304 ? 10.069 -5.585 -12.408 1.00 86.06 304 CYS A CA 1
ATOM 2376 C C . CYS A 1 304 ? 10.358 -5.562 -10.896 1.00 86.06 304 CYS A C 1
ATOM 2378 O O . CYS A 1 304 ? 11.242 -4.821 -10.461 1.00 86.06 304 CYS A O 1
ATOM 2380 N N . SER A 1 305 ? 9.659 -6.357 -10.077 1.00 81.75 305 SER A N 1
ATOM 2381 C CA . SER A 1 305 ? 9.829 -6.333 -8.614 1.00 81.75 305 SER A CA 1
ATOM 2382 C C . SER A 1 305 ? 11.269 -6.638 -8.158 1.00 81.75 305 SER A C 1
ATOM 2384 O O . SER A 1 305 ? 11.733 -6.067 -7.170 1.00 81.75 305 SER A O 1
ATOM 2386 N N . MET A 1 306 ? 12.035 -7.419 -8.934 1.00 73.38 306 MET A N 1
ATOM 2387 C CA . MET A 1 306 ? 13.464 -7.672 -8.689 1.00 73.38 306 MET A CA 1
ATOM 2388 C C . MET A 1 306 ? 14.365 -6.440 -8.838 1.00 73.38 306 MET A C 1
ATOM 2390 O O . MET A 1 306 ? 15.409 -6.364 -8.193 1.00 73.38 306 MET A O 1
ATOM 2394 N N . MET A 1 307 ? 13.977 -5.450 -9.646 1.00 68.06 307 MET A N 1
ATOM 2395 C CA . MET A 1 307 ? 14.760 -4.216 -9.791 1.00 68.06 307 MET A CA 1
ATOM 2396 C C . MET A 1 307 ? 14.687 -3.338 -8.537 1.00 68.06 307 MET A C 1
ATOM 2398 O O . MET A 1 307 ? 15.605 -2.575 -8.245 1.00 68.06 307 MET A O 1
ATOM 2402 N N . TYR A 1 308 ? 13.616 -3.468 -7.753 1.00 61.62 308 TYR A N 1
ATOM 2403 C CA . TYR A 1 308 ? 13.368 -2.622 -6.590 1.00 61.62 308 TYR A CA 1
ATOM 2404 C C . TYR A 1 308 ? 14.259 -2.978 -5.387 1.00 61.62 308 TYR A C 1
ATOM 2406 O O . TYR A 1 308 ? 14.789 -2.100 -4.702 1.00 61.62 308 TYR A O 1
ATOM 2414 N N . GLN A 1 309 ? 14.498 -4.269 -5.149 1.00 56.53 309 GLN A N 1
ATOM 2415 C CA . GLN A 1 309 ? 15.151 -4.757 -3.925 1.00 56.53 309 GLN A CA 1
ATOM 2416 C C . GLN A 1 309 ? 16.637 -4.382 -3.807 1.00 56.53 309 GLN A C 1
ATOM 2418 O O . GLN A 1 309 ? 17.268 -4.623 -2.780 1.00 56.53 309 GLN A O 1
ATOM 2423 N N . ARG A 1 310 ? 17.227 -3.757 -4.836 1.00 48.53 310 ARG A N 1
ATOM 2424 C CA . ARG A 1 310 ? 18.616 -3.276 -4.809 1.00 48.53 310 ARG A CA 1
ATOM 2425 C C . ARG A 1 310 ? 18.759 -1.801 -4.404 1.00 48.53 310 ARG A C 1
ATOM 2427 O O . ARG A 1 310 ? 19.903 -1.355 -4.368 1.00 48.53 310 ARG A O 1
ATOM 2434 N N . ARG A 1 311 ? 17.669 -1.029 -4.215 1.00 51.81 311 ARG A N 1
ATOM 2435 C CA . ARG A 1 311 ? 17.695 0.459 -4.316 1.00 51.81 311 ARG A CA 1
ATOM 2436 C C . ARG A 1 311 ? 18.438 0.951 -5.573 1.00 51.81 311 ARG A C 1
ATOM 2438 O O . ARG A 1 311 ? 18.964 2.054 -5.625 1.00 51.81 311 ARG A O 1
ATOM 2445 N N . GLY A 1 312 ? 18.533 0.088 -6.578 1.00 54.97 312 GLY A N 1
ATOM 2446 C CA . GLY A 1 312 ? 19.266 0.314 -7.804 1.00 54.97 312 GLY A CA 1
ATOM 2447 C C . GLY A 1 312 ? 18.361 -0.150 -8.915 1.00 54.97 312 GLY A C 1
ATOM 2448 O O . GLY A 1 312 ? 18.157 -1.349 -9.066 1.00 54.97 312 GLY A O 1
ATOM 2449 N N . ILE A 1 313 ? 17.840 0.805 -9.675 1.00 61.34 313 ILE A N 1
ATOM 2450 C CA . ILE A 1 313 ? 16.876 0.620 -10.767 1.00 61.34 313 ILE A CA 1
ATOM 2451 C C . ILE A 1 313 ? 17.539 -0.060 -11.990 1.00 61.34 313 ILE A C 1
ATOM 2453 O O . ILE A 1 313 ? 17.153 0.115 -13.137 1.00 61.34 313 ILE A O 1
ATOM 2457 N N . ILE A 1 314 ? 18.616 -0.815 -11.775 1.00 70.00 314 ILE A N 1
ATOM 2458 C CA . ILE A 1 314 ? 19.574 -1.197 -12.806 1.00 70.00 314 ILE A CA 1
ATOM 2459 C C . ILE A 1 314 ? 19.825 -2.690 -12.695 1.00 70.00 314 ILE A C 1
ATOM 2461 O O . ILE A 1 314 ? 20.300 -3.184 -11.668 1.00 70.00 314 ILE A O 1
ATOM 2465 N N . ALA A 1 315 ? 19.532 -3.395 -13.783 1.00 74.50 315 ALA A N 1
ATOM 2466 C CA . ALA A 1 315 ? 19.824 -4.805 -13.920 1.00 74.50 315 ALA A CA 1
ATOM 2467 C C . ALA A 1 315 ? 21.345 -5.006 -13.991 1.00 74.50 315 ALA A C 1
ATOM 2469 O O . ALA A 1 315 ? 22.031 -4.437 -14.838 1.00 74.50 315 ALA A O 1
ATOM 2470 N N . LYS A 1 316 ? 21.870 -5.830 -13.086 1.00 76.12 316 LYS A N 1
ATOM 2471 C CA . LYS A 1 316 ? 23.302 -6.099 -12.911 1.00 76.12 316 LYS A CA 1
ATOM 2472 C C . LYS A 1 316 ? 23.746 -7.397 -13.581 1.00 76.12 316 LYS A C 1
ATOM 2474 O O . LYS A 1 316 ? 24.909 -7.520 -13.949 1.00 76.12 316 LYS A O 1
ATOM 2479 N N . ASN A 1 317 ? 22.844 -8.364 -13.752 1.00 82.88 317 ASN A N 1
ATOM 2480 C CA . ASN A 1 317 ? 23.161 -9.681 -14.309 1.00 82.88 317 ASN A CA 1
ATOM 2481 C C . ASN A 1 317 ? 22.252 -10.051 -15.501 1.00 82.88 317 ASN A C 1
ATOM 2483 O O . ASN A 1 317 ? 21.352 -9.302 -15.890 1.00 82.88 317 ASN A O 1
ATOM 2487 N N . ARG A 1 318 ? 22.535 -11.198 -16.137 1.00 86.00 318 ARG A N 1
ATOM 2488 C CA . ARG A 1 318 ? 21.791 -11.672 -17.320 1.00 86.00 318 ARG A CA 1
ATOM 2489 C C . ARG A 1 318 ? 20.323 -11.976 -17.005 1.00 86.00 318 ARG A C 1
ATOM 2491 O O . ARG A 1 318 ? 19.471 -11.646 -17.823 1.00 86.00 318 ARG A O 1
ATOM 2498 N N . GLU A 1 319 ? 20.040 -12.545 -15.839 1.00 86.19 319 GLU A N 1
ATOM 2499 C CA . GLU A 1 319 ? 18.682 -12.897 -15.405 1.00 86.19 319 GLU A CA 1
ATOM 2500 C C . GLU A 1 319 ? 17.815 -11.652 -15.212 1.00 86.19 319 GLU A C 1
ATOM 2502 O O . GLU A 1 319 ? 16.726 -11.567 -15.767 1.00 86.19 319 GLU A O 1
ATOM 2507 N N . GLN A 1 320 ? 18.329 -10.626 -14.531 1.00 85.75 320 GLN A N 1
ATOM 2508 C CA . GLN A 1 320 ? 17.629 -9.353 -14.342 1.00 85.75 320 GLN A CA 1
ATOM 2509 C C . GLN A 1 320 ? 17.335 -8.654 -15.677 1.00 85.75 320 GLN A C 1
ATOM 2511 O O . GLN A 1 320 ? 16.273 -8.060 -15.846 1.00 85.75 320 GLN A O 1
ATOM 2516 N N . ILE A 1 321 ? 18.238 -8.757 -16.658 1.00 88.56 321 ILE A N 1
ATOM 2517 C CA . ILE A 1 321 ? 17.990 -8.252 -18.017 1.00 88.56 321 ILE A CA 1
ATOM 2518 C C . ILE A 1 321 ? 16.902 -9.064 -18.724 1.00 88.56 321 ILE A C 1
ATOM 2520 O O . ILE A 1 321 ? 16.079 -8.481 -19.429 1.00 88.56 321 ILE A O 1
ATOM 2524 N N . ALA A 1 322 ? 16.892 -10.390 -18.566 1.00 90.12 322 ALA A N 1
ATOM 2525 C CA . ALA A 1 322 ? 15.853 -11.243 -19.136 1.00 90.12 322 ALA A CA 1
ATOM 2526 C C . ALA A 1 322 ? 14.479 -10.911 -18.539 1.00 90.12 322 ALA A C 1
ATOM 2528 O O . ALA A 1 322 ? 13.526 -10.698 -19.281 1.00 90.12 322 ALA A O 1
ATOM 2529 N N . LEU A 1 323 ? 14.401 -10.742 -17.220 1.00 89.94 323 LEU A N 1
ATOM 2530 C CA . LEU A 1 323 ? 13.181 -10.321 -16.536 1.00 89.94 323 LEU A CA 1
ATOM 2531 C C . LEU A 1 323 ? 12.709 -8.947 -16.995 1.00 89.94 323 LEU A C 1
ATOM 2533 O O . LEU A 1 323 ? 11.529 -8.771 -17.266 1.00 89.94 323 LEU A O 1
ATOM 2537 N N . LEU A 1 324 ? 13.612 -7.981 -17.152 1.00 90.06 324 LEU A N 1
ATOM 2538 C CA . LEU A 1 324 ? 13.231 -6.658 -17.636 1.00 90.06 324 LEU A CA 1
ATOM 2539 C C . LEU A 1 324 ? 12.710 -6.694 -19.079 1.00 90.06 324 LEU A C 1
ATOM 2541 O O . LEU A 1 324 ? 11.771 -5.981 -19.421 1.00 90.06 324 LEU A O 1
ATOM 2545 N N . ARG A 1 325 ? 13.269 -7.566 -19.924 1.00 91.94 325 ARG A N 1
ATOM 2546 C CA . ARG A 1 325 ? 12.723 -7.825 -21.263 1.00 91.94 325 ARG A CA 1
ATOM 2547 C C . ARG A 1 325 ? 11.340 -8.469 -21.200 1.00 91.94 325 ARG A C 1
ATOM 2549 O O . ARG A 1 325 ? 10.473 -8.051 -21.959 1.00 91.94 325 ARG A O 1
ATOM 2556 N N . ASN A 1 326 ? 11.117 -9.411 -20.285 1.00 92.06 326 ASN A N 1
ATOM 2557 C CA . ASN A 1 326 ? 9.795 -9.994 -20.058 1.00 92.06 326 ASN A CA 1
ATOM 2558 C C . ASN A 1 326 ? 8.801 -8.928 -19.571 1.00 92.06 326 ASN A C 1
ATOM 2560 O O . ASN A 1 326 ? 7.697 -8.857 -20.094 1.00 92.06 326 ASN A O 1
ATOM 2564 N N . ALA A 1 327 ? 9.203 -8.031 -18.663 1.00 92.12 327 ALA A N 1
ATOM 2565 C CA . ALA A 1 327 ? 8.367 -6.911 -18.229 1.00 92.12 327 ALA A CA 1
ATOM 2566 C C . ALA A 1 327 ? 7.952 -6.009 -19.405 1.00 92.12 327 ALA A C 1
ATOM 2568 O O . ALA A 1 327 ? 6.782 -5.668 -19.520 1.00 92.12 327 ALA A O 1
ATOM 2569 N N . ILE A 1 328 ? 8.883 -5.685 -20.313 1.00 91.50 328 ILE A N 1
ATOM 2570 C CA . ILE A 1 328 ? 8.592 -4.920 -21.540 1.00 91.50 328 ILE A CA 1
ATOM 2571 C C . ILE A 1 328 ? 7.648 -5.686 -22.477 1.00 91.50 328 ILE A C 1
ATOM 2573 O O . ILE A 1 328 ? 6.826 -5.069 -23.145 1.00 91.50 328 ILE A O 1
ATOM 2577 N N . ALA A 1 329 ? 7.775 -7.010 -22.567 1.00 92.06 329 ALA A N 1
ATOM 2578 C CA . ALA A 1 329 ? 6.897 -7.825 -23.402 1.00 92.06 329 ALA A CA 1
ATOM 2579 C C . ALA A 1 329 ? 5.468 -7.895 -22.839 1.00 92.06 329 ALA A C 1
ATOM 2581 O O . ALA A 1 329 ? 4.509 -7.855 -23.603 1.00 92.06 329 ALA A O 1
ATOM 2582 N N . TYR A 1 330 ? 5.333 -7.977 -21.515 1.00 91.94 330 TYR A N 1
ATOM 2583 C CA . TYR A 1 330 ? 4.044 -8.032 -20.829 1.00 91.94 330 TYR A CA 1
ATOM 2584 C C . TYR A 1 330 ? 3.352 -6.668 -20.705 1.00 91.94 330 TYR A C 1
ATOM 2586 O O . TYR A 1 330 ? 2.127 -6.605 -20.681 1.00 91.94 330 TYR A O 1
ATOM 2594 N N . ASP A 1 331 ? 4.121 -5.584 -20.631 1.00 91.12 331 ASP A N 1
ATOM 2595 C CA . ASP A 1 331 ? 3.624 -4.211 -20.536 1.00 91.12 331 ASP A CA 1
ATOM 2596 C C . ASP A 1 331 ? 4.406 -3.310 -21.513 1.00 91.12 331 ASP A C 1
ATOM 2598 O O . ASP A 1 331 ? 5.313 -2.555 -21.123 1.00 91.12 331 ASP A O 1
ATOM 2602 N N . PRO A 1 332 ? 4.100 -3.417 -22.821 1.00 87.69 332 PRO A N 1
ATOM 2603 C CA . PRO A 1 332 ? 4.811 -2.693 -23.863 1.00 87.69 332 PRO A CA 1
ATOM 2604 C C . PRO A 1 332 ? 4.574 -1.187 -23.804 1.00 87.69 332 PRO A C 1
ATOM 2606 O O . PRO A 1 332 ? 5.341 -0.460 -24.430 1.00 87.69 332 PRO A O 1
ATOM 2609 N N . ASP A 1 333 ? 3.618 -0.703 -23.023 1.00 84.06 333 ASP A N 1
ATOM 2610 C CA . ASP A 1 333 ? 3.334 0.725 -22.904 1.00 84.06 333 ASP A CA 1
ATOM 2611 C C . ASP A 1 333 ? 4.074 1.377 -21.739 1.00 84.06 333 ASP A C 1
ATOM 2613 O O . ASP A 1 333 ? 3.900 2.558 -21.486 1.00 84.06 333 ASP A O 1
ATOM 2617 N N . ASN A 1 334 ? 4.911 0.649 -20.999 1.00 86.44 334 ASN A N 1
ATOM 2618 C CA . ASN A 1 334 ? 5.591 1.214 -19.840 1.00 86.44 334 ASN A CA 1
ATOM 2619 C C . ASN A 1 334 ? 6.993 1.745 -20.198 1.00 86.44 334 ASN A C 1
ATOM 2621 O O . ASN A 1 334 ? 7.924 0.951 -20.413 1.00 86.44 334 ASN A O 1
ATOM 2625 N N . PRO A 1 335 ? 7.196 3.077 -20.260 1.00 85.06 335 PRO A N 1
ATOM 2626 C CA . PRO A 1 335 ? 8.490 3.653 -20.615 1.00 85.06 335 PRO A CA 1
ATOM 2627 C C . PRO A 1 335 ? 9.538 3.372 -19.535 1.00 85.06 335 PRO A C 1
ATOM 2629 O O . PRO A 1 335 ? 10.710 3.172 -19.859 1.00 85.06 335 PRO A O 1
ATOM 2632 N N . PHE A 1 336 ? 9.119 3.252 -18.269 1.00 86.00 336 PHE A N 1
ATOM 2633 C CA . PHE A 1 336 ? 10.009 2.998 -17.139 1.00 86.00 336 PHE A CA 1
ATOM 2634 C C . PHE A 1 336 ? 10.859 1.740 -17.349 1.00 86.00 336 PHE A C 1
ATOM 2636 O O . PHE A 1 336 ? 12.066 1.764 -17.104 1.00 86.00 336 PHE A O 1
ATOM 2643 N N . TYR A 1 337 ? 10.281 0.659 -17.883 1.00 88.75 337 TYR A N 1
ATOM 2644 C CA . TYR A 1 337 ? 11.015 -0.588 -18.118 1.00 88.75 337 TYR A CA 1
ATOM 2645 C C . TYR A 1 337 ? 12.075 -0.455 -19.216 1.00 88.75 337 TYR A C 1
ATOM 2647 O O . TYR A 1 337 ? 13.192 -0.955 -19.073 1.00 88.75 337 TYR A O 1
ATOM 2655 N N . ARG A 1 338 ? 11.763 0.258 -20.304 1.00 89.38 338 ARG A N 1
ATOM 2656 C CA . ARG A 1 338 ? 12.709 0.474 -21.411 1.00 89.38 338 ARG A CA 1
ATOM 2657 C C . ARG A 1 338 ? 13.849 1.395 -21.013 1.00 89.38 338 ARG A C 1
ATOM 2659 O O . ARG A 1 338 ? 14.997 1.082 -21.314 1.00 89.38 338 ARG A O 1
ATOM 2666 N N . VAL A 1 339 ? 13.551 2.476 -20.297 1.00 88.94 339 VAL A N 1
ATOM 2667 C CA . VAL A 1 339 ? 14.577 3.391 -19.786 1.00 88.94 339 VAL A CA 1
ATOM 2668 C C . VAL A 1 339 ? 15.471 2.664 -18.775 1.00 88.94 339 VAL A C 1
ATOM 2670 O O . VAL A 1 339 ? 16.694 2.730 -18.885 1.00 88.94 339 VAL A O 1
ATOM 2673 N N . SER A 1 340 ? 14.890 1.858 -17.879 1.00 88.38 340 SER A N 1
ATOM 2674 C CA . SER A 1 340 ? 15.659 0.998 -16.963 1.00 88.38 340 SER A CA 1
ATOM 2675 C C . SER A 1 340 ? 16.593 0.043 -17.721 1.00 88.38 340 SER A C 1
ATOM 2677 O O . SER A 1 340 ? 17.740 -0.175 -17.319 1.00 88.38 340 SER A O 1
ATOM 2679 N N . LEU A 1 341 ? 16.135 -0.518 -18.849 1.00 91.00 341 LEU A N 1
ATOM 2680 C CA . LEU A 1 341 ? 16.935 -1.431 -19.667 1.00 91.00 341 LEU A CA 1
ATOM 2681 C C . LEU A 1 341 ? 18.064 -0.691 -20.386 1.00 91.00 341 LEU A C 1
ATOM 2683 O O . LEU A 1 341 ? 19.182 -1.201 -20.412 1.00 91.00 341 LEU A O 1
ATOM 2687 N N . ALA A 1 342 ? 17.794 0.497 -20.928 1.00 91.06 342 ALA A N 1
ATOM 2688 C CA . ALA A 1 342 ? 18.799 1.338 -21.571 1.00 91.06 342 ALA A CA 1
ATOM 2689 C C . ALA A 1 342 ? 19.912 1.723 -20.585 1.00 91.06 342 ALA A C 1
ATOM 2691 O O . ALA A 1 342 ? 21.081 1.455 -20.858 1.00 91.06 342 ALA A O 1
ATOM 2692 N N . VAL A 1 343 ? 19.555 2.212 -19.391 1.00 89.31 343 VAL A N 1
ATOM 2693 C CA . VAL A 1 343 ? 20.515 2.507 -18.310 1.00 89.31 343 VAL A CA 1
ATOM 2694 C C . VAL A 1 343 ? 21.317 1.258 -17.921 1.00 89.31 343 VAL A C 1
ATOM 2696 O O . VAL A 1 343 ? 22.526 1.324 -17.700 1.00 89.31 343 VAL A O 1
ATOM 2699 N N . SER A 1 344 ? 20.675 0.086 -17.889 1.00 89.00 344 SER A N 1
ATOM 2700 C CA . SER A 1 344 ? 21.365 -1.181 -17.613 1.00 89.00 344 SER A CA 1
ATOM 2701 C C . SER A 1 344 ? 22.366 -1.574 -18.709 1.00 89.00 344 SER A C 1
ATOM 2703 O O . SER A 1 344 ? 23.372 -2.209 -18.403 1.00 89.00 344 SER A O 1
ATOM 2705 N N . MET A 1 345 ? 22.126 -1.210 -19.975 1.00 90.81 345 MET A N 1
ATOM 2706 C CA . MET A 1 345 ? 23.090 -1.413 -21.067 1.00 90.81 345 MET A CA 1
ATOM 2707 C C . MET A 1 345 ? 24.251 -0.413 -20.994 1.00 90.81 345 MET A C 1
ATOM 2709 O O . MET A 1 345 ? 25.400 -0.828 -21.151 1.00 90.81 345 MET A O 1
ATOM 2713 N N . LEU A 1 346 ? 23.976 0.860 -20.680 1.00 87.94 346 LEU A N 1
ATOM 2714 C CA . LEU A 1 346 ? 25.010 1.888 -20.495 1.00 87.94 346 LEU A CA 1
ATOM 2715 C C . LEU A 1 346 ? 26.010 1.510 -19.407 1.00 87.94 346 LEU A C 1
ATOM 2717 O O . LEU A 1 346 ? 27.213 1.523 -19.640 1.00 87.94 346 LEU A O 1
ATOM 2721 N N . ASN A 1 347 ? 25.522 1.059 -18.251 1.00 84.38 347 ASN A N 1
ATOM 2722 C CA . ASN A 1 347 ? 26.386 0.635 -17.146 1.00 84.38 347 ASN A CA 1
ATOM 2723 C C . ASN A 1 347 ? 27.270 -0.576 -17.471 1.00 84.38 347 ASN A C 1
ATOM 2725 O O . ASN A 1 347 ? 28.169 -0.912 -16.705 1.00 84.38 347 ASN A O 1
ATOM 2729 N N . ARG A 1 348 ? 27.008 -1.252 -18.592 1.00 87.12 348 ARG A N 1
ATOM 2730 C CA . ARG A 1 348 ? 27.814 -2.360 -19.113 1.00 87.12 348 ARG A CA 1
ATOM 2731 C C . ARG A 1 348 ? 28.690 -1.942 -20.297 1.00 87.12 348 ARG A C 1
ATOM 2733 O O . ARG A 1 348 ? 29.210 -2.816 -20.985 1.00 87.12 348 ARG A O 1
ATOM 2740 N N . GLY A 1 349 ? 28.812 -0.641 -20.562 1.00 88.44 349 GLY A N 1
ATOM 2741 C CA . GLY A 1 349 ? 29.572 -0.081 -21.680 1.00 88.44 349 GLY A CA 1
ATOM 2742 C C . GLY A 1 349 ? 28.935 -0.314 -23.053 1.00 88.44 349 GLY A C 1
ATOM 2743 O O . GLY A 1 349 ? 29.614 -0.189 -24.062 1.00 88.44 349 GLY A O 1
ATOM 2744 N N . SER A 1 350 ? 27.656 -0.702 -23.120 1.00 90.31 350 SER A N 1
ATOM 2745 C CA . SER A 1 350 ? 26.950 -0.964 -24.384 1.00 90.31 350 SER A CA 1
ATOM 2746 C C . SER A 1 350 ? 26.090 0.235 -24.796 1.00 90.31 350 SER A C 1
ATOM 2748 O O . SER A 1 350 ? 24.857 0.168 -24.751 1.00 90.31 350 SER A O 1
ATOM 2750 N N . GLU A 1 351 ? 26.744 1.341 -25.159 1.00 90.81 351 GLU A N 1
ATOM 2751 C CA . GLU A 1 351 ? 26.088 2.595 -25.569 1.00 90.81 351 GLU A CA 1
ATOM 2752 C C . GLU A 1 351 ? 25.202 2.403 -26.807 1.00 90.81 351 GLU A C 1
ATOM 2754 O O . GLU A 1 351 ? 24.039 2.804 -26.810 1.00 90.81 351 GLU A O 1
ATOM 2759 N N . ASP A 1 352 ? 25.684 1.643 -27.791 1.00 91.38 352 ASP A N 1
ATOM 2760 C CA . ASP A 1 352 ? 24.952 1.283 -29.010 1.00 91.38 352 ASP A CA 1
ATOM 2761 C C . ASP A 1 352 ? 23.611 0.581 -28.721 1.00 91.38 352 ASP A C 1
ATOM 2763 O O . ASP A 1 352 ? 22.597 0.804 -29.389 1.00 91.38 352 ASP A O 1
ATOM 2767 N N . ARG A 1 353 ? 23.585 -0.293 -27.709 1.00 92.69 353 ARG A N 1
ATOM 2768 C CA . ARG A 1 353 ? 22.379 -1.020 -27.301 1.00 92.69 353 ARG A CA 1
ATOM 2769 C C . ARG A 1 353 ? 21.421 -0.120 -26.546 1.00 92.69 353 ARG A C 1
ATOM 2771 O O . ARG A 1 353 ? 20.215 -0.243 -26.756 1.00 92.69 353 ARG A 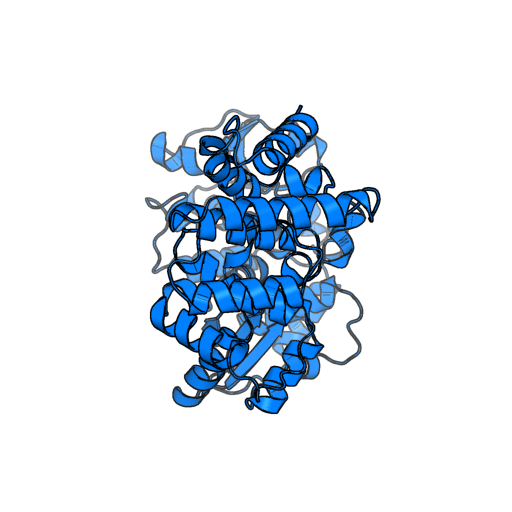O 1
ATOM 2778 N N . ALA A 1 354 ? 21.937 0.744 -25.676 1.00 91.94 354 ALA A N 1
ATOM 2779 C CA . ALA A 1 354 ? 21.120 1.723 -24.972 1.00 91.94 354 ALA A CA 1
ATOM 2780 C C . ALA A 1 354 ? 20.426 2.665 -25.966 1.00 91.94 354 ALA A C 1
ATOM 2782 O O . ALA A 1 354 ? 19.205 2.808 -25.915 1.00 91.94 354 ALA A O 1
ATOM 2783 N N . GLU A 1 355 ? 21.177 3.190 -26.934 1.00 91.69 355 GLU A N 1
ATOM 2784 C CA . GLU A 1 355 ? 20.668 4.043 -28.008 1.00 91.69 355 GLU A CA 1
ATOM 2785 C C . GLU A 1 355 ? 19.575 3.336 -28.825 1.00 91.69 355 GLU A C 1
ATOM 2787 O O . GLU A 1 355 ? 18.497 3.892 -29.036 1.00 91.69 355 GLU A O 1
ATOM 2792 N N . LYS A 1 356 ? 19.775 2.068 -29.215 1.00 93.50 356 LYS A N 1
ATOM 2793 C CA . LYS A 1 356 ? 18.746 1.275 -29.923 1.00 93.50 356 LYS A CA 1
ATOM 2794 C C . LYS A 1 356 ? 17.459 1.108 -29.111 1.00 93.50 356 LYS A C 1
ATOM 2796 O O . LYS A 1 356 ? 16.365 1.151 -29.677 1.00 93.50 356 LYS A O 1
ATOM 2801 N N . ILE A 1 357 ? 17.567 0.905 -27.796 1.00 92.62 357 ILE A N 1
ATOM 2802 C CA . ILE A 1 357 ? 16.400 0.769 -26.911 1.00 92.62 357 ILE A CA 1
ATOM 2803 C C . ILE A 1 357 ? 15.621 2.086 -26.846 1.00 92.62 357 ILE A C 1
ATOM 2805 O O . ILE A 1 357 ? 14.397 2.065 -26.993 1.00 92.62 357 ILE A O 1
ATOM 2809 N N . ILE A 1 358 ? 16.313 3.216 -26.670 1.00 90.62 358 ILE A N 1
ATOM 2810 C CA . ILE A 1 358 ? 15.683 4.542 -26.615 1.00 90.62 358 ILE A CA 1
ATOM 2811 C C . ILE A 1 358 ? 15.105 4.947 -27.973 1.00 90.62 358 ILE A C 1
ATOM 2813 O O . ILE A 1 358 ? 13.984 5.441 -28.039 1.00 90.62 358 ILE A O 1
ATOM 2817 N N . THR A 1 359 ? 15.788 4.638 -29.073 1.00 90.06 359 THR A N 1
ATOM 2818 C CA . THR A 1 359 ? 15.258 4.841 -30.431 1.00 90.06 359 THR A CA 1
ATOM 2819 C C . THR A 1 359 ? 13.928 4.110 -30.610 1.00 90.06 359 THR A C 1
ATOM 2821 O O . THR A 1 359 ? 12.943 4.682 -31.073 1.00 90.06 359 THR A O 1
ATOM 2824 N N . ARG A 1 360 ? 13.862 2.839 -30.189 1.00 88.31 360 ARG A N 1
ATOM 2825 C CA . ARG A 1 360 ? 12.623 2.057 -30.262 1.00 88.31 360 ARG A CA 1
ATOM 2826 C C . ARG A 1 360 ? 11.524 2.644 -29.380 1.00 88.31 360 ARG A C 1
ATOM 2828 O O . ARG A 1 360 ? 10.371 2.632 -29.796 1.00 88.31 360 ARG A O 1
ATOM 2835 N N . LEU A 1 361 ? 11.874 3.135 -28.190 1.00 86.75 361 LEU A N 1
ATOM 2836 C CA . LEU A 1 361 ? 10.946 3.839 -27.308 1.00 86.75 361 LEU A CA 1
ATOM 2837 C C . LEU A 1 361 ? 10.340 5.047 -28.043 1.00 86.75 361 LEU A C 1
ATOM 2839 O O . LEU A 1 361 ? 9.130 5.083 -28.236 1.00 86.75 361 LEU A O 1
ATOM 2843 N N . LEU A 1 362 ? 11.167 5.965 -28.556 1.00 83.88 362 LEU A N 1
ATOM 2844 C CA . LEU A 1 362 ? 10.706 7.148 -29.298 1.00 83.88 362 LEU A CA 1
ATOM 2845 C C . LEU A 1 362 ? 9.819 6.795 -30.503 1.00 83.88 362 LEU A C 1
ATOM 2847 O O . LEU A 1 362 ? 8.792 7.437 -30.711 1.00 83.88 362 LEU A O 1
ATOM 2851 N N . ASN A 1 363 ? 10.169 5.752 -31.261 1.00 83.06 363 ASN A N 1
ATOM 2852 C CA . ASN A 1 363 ? 9.385 5.322 -32.423 1.00 83.06 363 ASN A CA 1
ATOM 2853 C C . ASN A 1 363 ? 7.988 4.814 -32.042 1.00 83.06 363 ASN A C 1
ATOM 2855 O O . ASN A 1 363 ? 7.019 5.149 -32.720 1.00 83.06 363 ASN A O 1
ATOM 2859 N N . ILE A 1 364 ? 7.870 4.043 -30.955 1.00 76.88 364 ILE A N 1
ATOM 2860 C CA . ILE A 1 364 ? 6.566 3.585 -30.442 1.00 76.88 364 ILE A CA 1
ATOM 2861 C C . ILE A 1 364 ? 5.695 4.793 -30.078 1.00 76.88 364 ILE A C 1
ATOM 2863 O O . ILE A 1 364 ? 4.505 4.819 -30.376 1.00 76.88 364 ILE A O 1
ATOM 2867 N N . HIS A 1 365 ? 6.288 5.826 -29.484 1.00 69.44 365 HIS A N 1
ATOM 2868 C CA . HIS A 1 365 ? 5.546 7.012 -29.070 1.00 69.44 365 HIS A CA 1
ATOM 2869 C C . HIS A 1 365 ? 5.112 7.909 -30.219 1.00 69.44 365 HIS A C 1
ATOM 2871 O O . HIS A 1 365 ? 4.007 8.444 -30.179 1.00 69.44 365 HIS A O 1
ATOM 2877 N N . ASN A 1 366 ? 5.954 8.069 -31.237 1.00 66.19 366 ASN A N 1
ATOM 2878 C CA . ASN A 1 366 ? 5.595 8.853 -32.415 1.00 66.19 366 ASN A CA 1
ATOM 2879 C C . ASN A 1 366 ? 4.473 8.182 -33.227 1.00 66.19 366 ASN A C 1
ATOM 2881 O O . ASN A 1 366 ? 3.726 8.879 -33.903 1.00 66.19 366 ASN A O 1
ATOM 2885 N N . ALA A 1 367 ? 4.322 6.855 -33.126 1.00 58.56 367 ALA A N 1
ATOM 2886 C CA . ALA A 1 367 ? 3.220 6.114 -33.740 1.00 58.56 367 ALA A CA 1
ATOM 2887 C C . ALA A 1 367 ? 1.907 6.162 -32.927 1.00 58.56 367 ALA A C 1
ATOM 2889 O O . ALA A 1 367 ? 0.834 6.104 -33.518 1.00 58.56 367 ALA A O 1
ATOM 2890 N N . ASN A 1 368 ? 1.978 6.299 -31.596 1.00 53.97 368 ASN A N 1
ATOM 2891 C CA . ASN A 1 368 ? 0.828 6.204 -30.680 1.00 53.97 368 ASN A CA 1
ATOM 2892 C C . ASN A 1 368 ? 0.348 7.560 -30.112 1.00 53.97 368 ASN A C 1
ATOM 2894 O O . ASN A 1 368 ? -0.104 7.600 -28.973 1.00 53.97 368 ASN A O 1
ATOM 2898 N N . CYS A 1 369 ? 0.480 8.666 -30.861 1.00 42.31 369 CYS A N 1
ATOM 2899 C CA . CYS A 1 369 ? -0.033 10.018 -30.553 1.00 42.31 369 CYS A CA 1
ATOM 2900 C C . CYS A 1 369 ? -0.509 10.266 -29.094 1.00 42.31 369 CYS A C 1
ATOM 2902 O O . CYS A 1 369 ? -1.703 10.287 -28.818 1.00 42.31 369 CYS A O 1
ATOM 2904 N N . GLY A 1 370 ? 0.425 10.516 -28.166 1.00 46.12 370 GLY A N 1
ATOM 2905 C CA . GLY A 1 370 ? 0.164 11.327 -26.962 1.00 46.12 370 GLY A CA 1
ATOM 2906 C C . GLY A 1 370 ? 0.030 10.638 -25.593 1.00 46.12 370 GLY A C 1
ATOM 2907 O O . GLY A 1 370 ? 0.307 11.294 -24.594 1.00 46.12 370 GLY A O 1
ATOM 2908 N N . GLU A 1 371 ? -0.321 9.354 -25.478 1.00 47.12 371 GLU A N 1
ATOM 2909 C CA . GLU A 1 371 ? -0.762 8.839 -24.159 1.00 47.12 371 GLU A CA 1
ATOM 2910 C C . GLU A 1 371 ? 0.355 8.342 -23.222 1.00 47.12 371 GLU A C 1
ATOM 2912 O O . GLU A 1 371 ? 0.268 8.504 -22.005 1.00 47.12 371 GLU A O 1
ATOM 2917 N N . ILE A 1 372 ? 1.438 7.767 -23.755 1.00 51.03 372 ILE A N 1
ATOM 2918 C CA . ILE A 1 372 ? 2.464 7.106 -22.922 1.00 51.03 372 ILE A CA 1
ATOM 2919 C C . ILE A 1 372 ? 3.541 8.091 -22.417 1.00 51.03 372 ILE A C 1
ATOM 2921 O O . ILE A 1 372 ? 4.152 7.887 -21.368 1.00 51.03 372 ILE A O 1
ATOM 2925 N N . PHE A 1 373 ? 3.727 9.201 -23.134 1.00 57.25 373 PHE A N 1
ATOM 2926 C CA . PHE A 1 373 ? 4.523 10.357 -22.708 1.00 57.25 373 PHE A CA 1
ATOM 2927 C C . PHE A 1 373 ? 3.644 11.463 -22.126 1.00 57.25 373 PHE A C 1
ATOM 2929 O O . PHE A 1 373 ? 3.916 12.647 -22.314 1.00 57.25 373 PHE A O 1
ATOM 2936 N N . ASN A 1 374 ? 2.566 11.101 -21.434 1.00 59.28 374 ASN A N 1
ATOM 2937 C CA . ASN A 1 374 ? 1.825 12.102 -20.690 1.00 59.28 374 ASN A CA 1
ATOM 2938 C C . ASN A 1 374 ? 2.755 12.721 -19.627 1.00 59.28 374 ASN A C 1
ATOM 2940 O O . ASN A 1 374 ? 3.573 12.012 -19.022 1.00 59.28 374 ASN A O 1
ATOM 2944 N N . ALA A 1 375 ? 2.630 14.030 -19.398 1.00 58.62 375 ALA A N 1
ATOM 2945 C CA . ALA A 1 375 ? 3.420 14.773 -18.418 1.00 58.62 375 ALA A CA 1
ATOM 2946 C C . ALA A 1 375 ? 3.442 14.085 -17.046 1.00 58.62 375 ALA A C 1
ATOM 2948 O O . ALA A 1 375 ? 4.462 14.053 -16.361 1.00 58.62 375 ALA A O 1
ATOM 2949 N N . ASP A 1 376 ? 2.345 13.412 -16.704 1.00 59.91 376 ASP A N 1
ATOM 2950 C CA . ASP A 1 376 ? 2.161 12.638 -15.479 1.00 59.91 376 ASP A CA 1
ATOM 2951 C C . ASP A 1 376 ? 3.088 11.417 -15.314 1.00 59.91 376 ASP A C 1
ATOM 2953 O O . ASP A 1 376 ? 3.331 11.001 -14.177 1.00 59.91 376 ASP A O 1
ATOM 2957 N N . ALA A 1 377 ? 3.566 10.801 -16.401 1.00 63.09 377 ALA A N 1
ATOM 2958 C CA . ALA A 1 377 ? 4.502 9.671 -16.361 1.00 63.09 377 ALA A CA 1
ATOM 2959 C C . ALA A 1 377 ? 5.957 10.154 -16.420 1.00 63.09 377 ALA A C 1
ATOM 2961 O O . ALA A 1 377 ? 6.803 9.660 -15.672 1.00 63.09 377 ALA A O 1
ATOM 2962 N N . LEU A 1 378 ? 6.227 11.154 -17.267 1.00 63.81 378 LEU A N 1
ATOM 2963 C CA . LEU A 1 378 ? 7.558 11.733 -17.462 1.00 63.81 378 LEU A CA 1
ATOM 2964 C C . LEU A 1 378 ? 8.060 12.539 -16.262 1.00 63.81 378 LEU A C 1
ATOM 2966 O O . LEU A 1 378 ? 9.253 12.534 -15.987 1.00 63.81 378 LEU A O 1
ATOM 2970 N N . SER A 1 379 ? 7.160 13.154 -15.497 1.00 62.72 379 SER A N 1
ATOM 2971 C CA . SER A 1 379 ? 7.499 13.921 -14.290 1.00 62.72 379 SER A CA 1
ATOM 2972 C C . SER A 1 379 ? 7.738 13.063 -13.040 1.00 62.72 379 SER A C 1
ATOM 2974 O O . SER A 1 379 ? 7.982 13.596 -11.954 1.00 62.72 379 SER A O 1
ATOM 2976 N N . ARG A 1 380 ? 7.654 11.727 -13.133 1.00 71.75 380 ARG A N 1
ATOM 2977 C CA . ARG A 1 380 ? 7.747 10.857 -11.949 1.00 71.75 380 ARG A CA 1
ATOM 2978 C C . ARG A 1 380 ? 9.187 10.764 -11.431 1.00 71.75 380 ARG A C 1
ATOM 2980 O O . ARG A 1 380 ? 10.073 10.420 -12.216 1.00 71.75 380 ARG A O 1
ATOM 2987 N N . PRO A 1 381 ? 9.431 10.935 -10.114 1.00 72.19 381 PRO A N 1
ATOM 2988 C CA . PRO A 1 381 ? 10.779 10.923 -9.537 1.00 72.19 381 PRO A CA 1
ATOM 2989 C C . PRO A 1 381 ? 11.620 9.703 -9.928 1.00 72.19 381 PRO A C 1
ATOM 2991 O O . PRO A 1 381 ? 12.769 9.852 -10.337 1.00 72.19 381 PRO A O 1
ATOM 2994 N N . GLY A 1 382 ? 11.039 8.498 -9.877 1.00 72.19 382 GLY A N 1
ATOM 2995 C CA . GLY A 1 382 ? 11.753 7.275 -10.253 1.00 72.19 382 GLY A CA 1
ATOM 2996 C C . GLY A 1 382 ? 12.175 7.205 -11.727 1.00 72.19 382 GLY A C 1
ATOM 2997 O O . GLY A 1 382 ? 13.205 6.607 -12.029 1.00 72.19 382 GLY A O 1
ATOM 2998 N N . LEU A 1 383 ?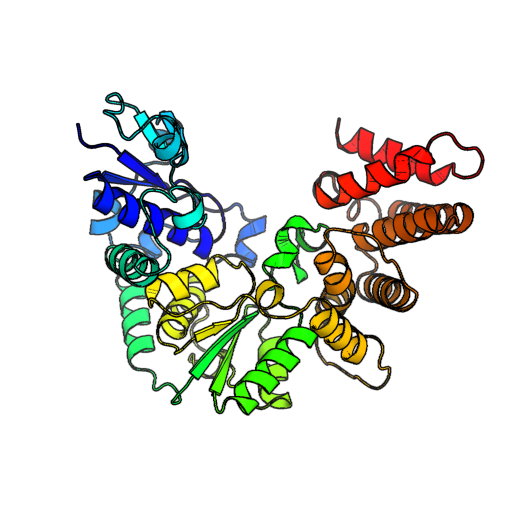 11.413 7.805 -12.650 1.00 76.12 383 LEU A N 1
ATOM 2999 C CA . LEU A 1 383 ? 11.824 7.899 -14.052 1.00 76.12 383 LEU A CA 1
ATOM 3000 C C . LEU A 1 383 ? 12.894 8.979 -14.222 1.00 76.12 383 LEU A C 1
ATOM 3002 O O . LEU A 1 383 ? 13.885 8.734 -14.902 1.00 76.12 383 LEU A O 1
ATOM 3006 N N . MET A 1 384 ? 12.744 10.121 -13.550 1.00 78.00 384 MET A N 1
ATOM 3007 C CA . MET A 1 384 ? 13.731 11.202 -13.584 1.00 78.00 384 MET A CA 1
ATOM 3008 C C . MET A 1 384 ? 15.108 10.740 -13.113 1.00 78.00 384 MET A C 1
ATOM 3010 O O . MET A 1 384 ? 16.097 11.018 -13.781 1.00 78.00 384 MET A O 1
ATOM 3014 N N . GLU A 1 385 ? 15.185 9.946 -12.041 1.00 79.94 385 GLU A N 1
ATOM 3015 C CA . GLU A 1 385 ? 16.456 9.360 -11.597 1.00 79.94 385 GLU A CA 1
ATOM 3016 C C . GLU A 1 385 ? 17.135 8.539 -12.710 1.00 79.94 385 GLU A C 1
ATOM 3018 O O . GLU A 1 385 ? 18.358 8.550 -12.849 1.00 79.94 385 GLU A O 1
ATOM 3023 N N . LEU A 1 386 ? 16.357 7.830 -13.531 1.00 82.62 386 LEU A N 1
ATOM 3024 C CA . LEU A 1 386 ? 16.893 7.088 -14.668 1.00 82.62 386 LEU A CA 1
ATOM 3025 C C . LEU A 1 386 ? 17.321 8.003 -15.819 1.00 82.62 386 LEU A C 1
ATOM 3027 O O . LEU A 1 386 ? 18.343 7.727 -16.444 1.00 82.62 386 LEU A O 1
ATOM 3031 N N . VAL A 1 387 ? 16.574 9.075 -16.097 1.00 85.38 387 VAL A N 1
ATOM 3032 C CA . VAL A 1 387 ? 16.936 10.062 -17.129 1.00 85.38 387 VAL A CA 1
ATOM 3033 C C . VAL A 1 387 ? 18.257 10.743 -16.782 1.00 85.38 387 VAL A C 1
ATOM 3035 O O . VAL A 1 387 ? 19.135 10.832 -17.637 1.00 85.38 387 VAL A O 1
ATOM 3038 N N . GLU A 1 388 ? 18.463 11.111 -15.517 1.00 87.06 388 GLU A N 1
ATOM 3039 C CA . GLU A 1 388 ? 19.741 11.661 -15.048 1.00 87.06 388 GLU A CA 1
ATOM 3040 C C . GLU A 1 388 ? 20.912 10.698 -15.295 1.00 87.06 388 GLU A C 1
ATOM 3042 O O . GLU A 1 388 ? 22.012 11.118 -15.650 1.00 87.06 388 GLU A O 1
ATOM 3047 N N . ARG A 1 389 ? 20.677 9.383 -15.208 1.00 85.94 389 ARG A N 1
ATOM 3048 C CA . ARG A 1 389 ? 21.692 8.363 -15.527 1.00 85.94 389 ARG A CA 1
ATOM 3049 C C . ARG A 1 389 ? 21.956 8.210 -17.029 1.00 85.94 389 ARG A C 1
ATOM 3051 O O . ARG A 1 389 ? 22.989 7.651 -17.386 1.00 85.94 389 ARG A O 1
ATOM 3058 N N . LEU A 1 390 ? 21.060 8.681 -17.899 1.00 87.62 390 LEU A N 1
ATOM 3059 C CA . LEU A 1 390 ? 21.279 8.743 -19.349 1.00 87.62 390 LEU A CA 1
ATOM 3060 C C . LEU A 1 390 ? 22.030 10.016 -19.774 1.00 87.62 390 LEU A C 1
ATOM 3062 O O . LEU A 1 390 ? 22.680 10.000 -20.820 1.00 87.62 390 LEU A O 1
ATOM 3066 N N . ARG A 1 391 ? 21.977 11.103 -18.985 1.00 88.88 391 ARG A N 1
ATOM 3067 C CA . ARG A 1 391 ? 22.586 12.402 -19.337 1.00 88.88 391 ARG A CA 1
ATOM 3068 C C . ARG A 1 391 ? 24.068 12.359 -19.720 1.00 88.88 391 ARG A C 1
ATOM 3070 O O . ARG A 1 391 ? 24.422 13.109 -20.623 1.00 88.88 391 ARG A O 1
ATOM 3077 N N . PRO A 1 392 ? 24.935 11.493 -19.158 1.00 88.44 392 PRO A N 1
ATOM 3078 C CA . PRO A 1 392 ? 26.322 11.389 -19.622 1.00 88.44 392 PRO A CA 1
ATOM 3079 C C . PRO A 1 392 ? 26.480 11.009 -21.107 1.00 88.44 392 PRO A C 1
ATOM 3081 O O . PRO A 1 392 ? 27.558 11.187 -21.669 1.00 88.44 392 PRO A O 1
ATOM 3084 N N . CYS A 1 393 ? 25.434 10.475 -21.746 1.00 84.31 393 CYS A N 1
ATOM 3085 C CA . CYS A 1 393 ? 25.408 10.171 -23.178 1.00 84.31 393 CYS A CA 1
ATOM 3086 C C . CYS A 1 393 ? 24.821 11.306 -24.033 1.00 84.31 393 CYS A C 1
ATOM 3088 O O . CYS A 1 393 ? 24.894 11.230 -25.259 1.00 84.31 393 CYS A O 1
ATOM 3090 N N . ALA A 1 394 ? 24.244 12.345 -23.422 1.00 83.06 394 ALA A N 1
ATOM 3091 C CA . ALA A 1 394 ? 23.701 13.483 -24.152 1.00 83.06 394 ALA A CA 1
ATOM 3092 C C . ALA A 1 394 ? 24.825 14.243 -24.875 1.00 83.06 394 ALA A C 1
ATOM 3094 O O . ALA A 1 394 ? 25.883 14.501 -24.301 1.00 83.06 394 ALA A O 1
ATOM 3095 N N . GLY A 1 395 ? 24.609 14.580 -26.147 1.00 77.81 395 GLY A N 1
ATOM 3096 C CA . GLY A 1 395 ? 25.594 15.275 -26.981 1.00 77.81 395 GLY A CA 1
ATOM 3097 C C . GLY A 1 395 ? 26.693 14.385 -27.574 1.00 77.81 395 GLY A C 1
ATOM 3098 O O . GLY A 1 395 ? 27.487 14.871 -28.380 1.00 77.81 395 GLY A O 1
ATOM 3099 N N . LYS A 1 396 ? 26.740 13.085 -27.245 1.00 85.19 396 LYS A N 1
ATOM 3100 C CA . LYS A 1 396 ? 27.621 12.139 -27.945 1.00 85.19 396 LYS A CA 1
ATOM 3101 C C . LYS A 1 396 ? 27.079 11.851 -29.342 1.00 85.19 396 LYS A C 1
ATOM 3103 O O . LYS A 1 396 ? 25.894 11.553 -29.502 1.00 85.19 396 LYS A O 1
ATOM 3108 N N . ALA A 1 397 ? 27.960 11.863 -30.342 1.00 78.25 397 ALA A N 1
ATOM 3109 C CA . ALA A 1 397 ? 27.598 11.567 -31.727 1.00 78.25 397 ALA A CA 1
ATOM 3110 C C . ALA A 1 397 ? 26.975 10.168 -31.895 1.00 78.25 397 ALA A C 1
ATOM 3112 O O . ALA A 1 397 ? 26.094 9.998 -32.736 1.00 78.25 397 ALA A O 1
ATOM 3113 N N . GLU A 1 398 ? 27.374 9.179 -31.083 1.00 81.50 398 GLU A N 1
ATOM 3114 C CA . GLU A 1 398 ? 26.802 7.828 -31.147 1.00 81.50 398 GLU A CA 1
ATOM 3115 C C . GLU A 1 398 ? 25.436 7.683 -30.444 1.00 81.50 398 GLU A C 1
ATOM 3117 O O . GLU A 1 398 ? 24.815 6.627 -30.558 1.00 81.50 398 GLU A O 1
ATOM 3122 N N . CYS A 1 399 ? 24.951 8.711 -29.729 1.00 86.69 399 CYS A N 1
ATOM 3123 C CA . CYS A 1 399 ? 23.723 8.664 -28.915 1.00 86.69 399 CYS A CA 1
ATOM 3124 C C . CYS A 1 399 ? 22.713 9.806 -29.219 1.00 86.69 399 CYS A C 1
ATOM 3126 O O . CYS A 1 399 ? 22.254 10.508 -28.303 1.00 86.69 399 CYS A O 1
ATOM 3128 N N . PRO A 1 400 ? 22.343 10.045 -30.493 1.00 86.50 400 PRO A N 1
ATOM 3129 C CA . PRO A 1 400 ? 21.486 11.172 -30.861 1.00 86.50 400 PRO A CA 1
ATOM 3130 C C . PRO A 1 400 ? 20.057 11.059 -30.308 1.00 86.50 400 PRO A C 1
ATOM 3132 O O . PRO A 1 400 ? 19.452 12.074 -29.963 1.00 86.50 400 PRO A O 1
ATOM 3135 N N . ASN A 1 401 ? 19.489 9.856 -30.196 1.00 88.69 401 ASN A N 1
ATOM 3136 C CA . ASN A 1 401 ? 18.121 9.674 -29.709 1.00 88.69 401 ASN A CA 1
ATOM 3137 C C . ASN A 1 401 ? 18.033 9.683 -28.186 1.00 88.69 401 ASN A C 1
ATOM 3139 O O . ASN A 1 401 ? 17.008 10.108 -27.659 1.00 88.69 401 ASN A O 1
ATOM 3143 N N . ILE A 1 402 ? 19.089 9.288 -27.469 1.00 87.81 402 ILE A N 1
ATOM 3144 C CA . ILE A 1 402 ? 19.185 9.563 -26.028 1.00 87.81 402 ILE A CA 1
ATOM 3145 C C . ILE A 1 402 ? 19.114 11.072 -25.765 1.00 87.81 402 ILE A C 1
ATOM 3147 O O . ILE A 1 402 ? 18.360 11.491 -24.890 1.00 87.81 402 ILE A O 1
ATOM 3151 N N . SER A 1 403 ? 19.819 11.885 -26.558 1.00 86.75 403 SER A N 1
ATOM 3152 C CA . SER A 1 403 ? 19.784 13.351 -26.426 1.00 86.75 403 SER A CA 1
ATOM 3153 C C . SER A 1 403 ? 18.371 13.903 -26.655 1.00 86.75 403 SER A C 1
ATOM 3155 O O . SER A 1 403 ? 17.818 14.552 -25.772 1.00 86.75 403 SER A O 1
ATOM 3157 N N . LYS A 1 404 ? 17.724 13.519 -27.766 1.00 86.19 404 LYS A N 1
ATOM 3158 C CA . LYS A 1 404 ? 16.329 13.901 -28.070 1.00 86.19 404 LYS A CA 1
ATOM 3159 C C . LYS A 1 404 ? 15.332 13.458 -27.001 1.00 86.19 404 LYS A C 1
ATOM 3161 O O . LYS A 1 404 ? 14.356 14.146 -26.720 1.00 86.19 404 LYS A O 1
ATOM 3166 N N . PHE A 1 405 ? 15.536 12.270 -26.433 1.00 86.25 405 PHE A N 1
ATOM 3167 C CA . PHE A 1 405 ? 14.690 11.764 -25.361 1.00 86.25 405 PHE A CA 1
ATOM 3168 C C . PHE A 1 405 ? 14.805 12.637 -24.107 1.00 86.25 405 PHE A C 1
ATOM 3170 O O . PHE A 1 405 ? 13.782 12.977 -23.522 1.00 86.25 405 PHE A O 1
ATOM 3177 N N . ILE A 1 406 ? 16.025 13.022 -23.723 1.00 86.12 406 ILE A N 1
ATOM 3178 C CA . ILE A 1 406 ? 16.268 13.905 -22.575 1.00 86.12 406 ILE A CA 1
ATOM 3179 C C . ILE A 1 406 ? 15.646 15.286 -22.811 1.00 86.12 406 ILE A C 1
ATOM 3181 O O . ILE A 1 406 ? 14.937 15.770 -21.935 1.00 86.12 406 ILE A O 1
ATOM 3185 N N . GLU A 1 407 ? 15.833 15.872 -23.997 1.00 85.69 407 GLU A N 1
ATOM 3186 C CA . GLU A 1 407 ? 15.224 17.158 -24.376 1.00 85.69 407 GLU A CA 1
ATOM 3187 C C . GLU A 1 407 ? 13.701 17.127 -24.214 1.00 85.69 407 GLU A C 1
ATOM 3189 O O . GLU A 1 407 ? 13.134 17.978 -23.538 1.00 85.69 407 GLU A O 1
ATOM 3194 N N . ARG A 1 408 ? 13.040 16.083 -24.728 1.00 81.19 408 ARG A N 1
ATOM 3195 C CA . ARG A 1 408 ? 11.585 15.919 -24.595 1.00 81.19 408 ARG A CA 1
ATOM 3196 C C . ARG A 1 408 ? 11.127 15.779 -23.141 1.00 81.19 408 ARG A C 1
ATOM 3198 O O . ARG A 1 408 ? 10.039 16.228 -22.791 1.00 81.19 408 ARG A O 1
ATOM 3205 N N . VAL A 1 409 ? 11.919 15.124 -22.292 1.00 80.69 409 VAL A N 1
ATOM 3206 C CA . VAL A 1 409 ? 11.625 15.029 -20.853 1.00 80.69 409 VAL A CA 1
ATOM 3207 C C . VAL A 1 409 ? 11.760 16.398 -20.185 1.00 80.69 409 VAL A C 1
ATOM 3209 O O . VAL A 1 409 ? 10.916 16.754 -19.364 1.00 80.69 409 VAL A O 1
ATOM 3212 N N . ASP A 1 410 ? 12.786 17.167 -20.547 1.00 82.62 410 ASP A N 1
ATOM 3213 C CA . ASP A 1 410 ? 13.013 18.510 -20.015 1.00 82.62 410 ASP A CA 1
ATOM 3214 C C . ASP A 1 410 ? 11.930 19.505 -20.492 1.00 82.62 410 ASP A C 1
ATOM 3216 O O . ASP A 1 410 ? 11.474 20.315 -19.687 1.00 82.62 410 ASP A O 1
ATOM 3220 N N . GLU A 1 411 ? 11.443 19.398 -21.737 1.00 80.94 411 GLU A N 1
ATOM 3221 C CA . GLU A 1 411 ? 10.313 20.185 -22.275 1.00 80.94 411 GLU A CA 1
ATOM 3222 C C . GLU A 1 411 ? 9.015 19.951 -21.505 1.00 80.94 411 GLU A C 1
ATOM 3224 O O . GLU A 1 411 ? 8.290 20.888 -21.203 1.00 80.94 411 GLU A O 1
ATOM 3229 N N . VAL A 1 412 ? 8.722 18.697 -21.165 1.00 74.19 412 VAL A N 1
ATOM 3230 C CA . VAL A 1 412 ? 7.522 18.327 -20.403 1.00 74.19 412 VAL A CA 1
ATOM 3231 C C . VAL A 1 412 ? 7.594 18.802 -18.944 1.00 74.19 412 VAL A C 1
ATOM 3233 O O . VAL A 1 412 ? 6.571 18.875 -18.261 1.00 74.19 412 VAL A O 1
ATOM 3236 N N . ARG A 1 413 ? 8.801 19.092 -18.448 1.00 72.25 413 ARG A N 1
ATOM 3237 C CA . ARG A 1 413 ? 9.040 19.593 -17.091 1.00 72.25 413 ARG A CA 1
ATOM 3238 C C . ARG A 1 413 ? 8.898 21.114 -16.986 1.00 72.25 413 ARG A C 1
ATOM 3240 O O . ARG A 1 413 ? 8.601 21.591 -15.890 1.00 72.25 413 ARG A O 1
ATOM 3247 N N . ALA A 1 414 ? 9.220 21.838 -18.058 1.00 69.25 414 ALA A N 1
ATOM 3248 C CA . ALA A 1 414 ? 9.123 23.296 -18.141 1.00 69.25 414 ALA A CA 1
ATOM 3249 C C . ALA A 1 414 ? 7.657 23.737 -18.227 1.00 69.25 414 ALA A C 1
ATOM 3251 O O . ALA A 1 414 ? 7.342 24.772 -17.595 1.00 69.25 414 ALA A O 1
#

pLDDT: mean 87.21, std 11.46, range [42.31, 98.62]

Organism: NCBI:txid2547833

Foldseek 3Di:
DFAEEEQEDPDAPLFSLLLQLQSLLVCVQRVHHYAYEADADPPQCVVQGQHDDVVQWAPPVLCVRHYDYPVLNVQAAEDELLVCVVPNDDDDPPRYHYYGGNPDCCVSPVVRDDPVCQLVSSQVSSVPGHTHPLLVVLLVVLVPQDDDPQEEEEEAEDGCCLPNDVVLFDPCLLQGDQVLNVLVVLVVCVVVVHAYEYHYPPQVSQVLSCVVSVHHYVCVRDDPPCPRPNSSLSNVLSNNLCHQAYEGGPHSSRVSSCSNNVHHYDYCLPVPDLVVLLVSLLVQLVDPPNPDPDALSSSLSSLQSNCVSVVHLEDDDPSNLVSLVSSCVSPVLRVSSLLNNLLNCVVVVNNLVSLVSLVVVVVVDVVVPDDSVPLSSLVHPRSVVSLVSLVVCAPPPSRPSNNVVNVSSVVSVD

InterPro domains:
  IPR011990 Tetratricopeptide-like helical domain superfamily [G3DSA:1.25.40.10] (273-378)

Sequence (414 aa):
MKPVFVSRKRDGLGERLRGLVNAFAVADRFGGEVRFAWRLMGSAAQPFHAICEAEKLFSERFLERYLMSPEAADALVCCPITDIESNGFGLVEPQQGYSVFQNPLTSMLPSYFSKEDLGSVLQTAFSKIEFSSEIANIREKVSGLKLPENAVAIHLRAGDIVYGKYRFSNDFRVKVISYPIAVEIIKTSHARNEKPVLFGQDRELIRWLADEYGAISSVELFDAVERDPLHLAMSEIFLMARMNRLVSGNSGFALLASAAGAVPHENPYLSRTKEENEAAVARHMLDRDFSAPPSLLQKANACCSMMYQRRGIIAKNREQIALLRNAIAYDPDNPFYRVSLAVSMLNRGSEDRAEKIITRLLNIHNANCGEIFNADALSRPGLMELVERLRPCAGKAECPNISKFIERVDEVRA

Radius of gyration: 23.21 Å; chains: 1; bounding box: 54×55×60 Å

Secondary structure (DSSP, 8-state):
---EEEE---S-HHHHHHHHHHHHHHHHHHT-EEEEE--PPPTTTGGG-----HHHHB-HHHHHHHEE-HHHHHHSEEEETTHHHHH-S----TTEEEE--SS-HHHH-TTT--TTTHHHHHHHHHHT--B-HHHHHHHHHHHHSPPPTTEEEEEE--GGGTTSGGGGSSTTGGG---HHHHHHHHHHHHHTT-EEEEEES-HHHHHHHHHHHT-EEHHHHS-TT---HHHHHHHHHHHHTTSSEEEESS-HHHHHHHHHHTPPEE-HHHHS-HHHHHHHHHHHHS-SS----S-HHHHHHHHHHHHHTTT--S--SHHHHHHHHHHHHH-TT-HHHHHHHHHHHHTTT-HHHHHHHHHHHHHHHHHSTTSTT-HHHHT-HHHHHHHHHHGGGTT-TT-HHHHHHHHHHHHHH-